Protein 5TUL (pdb70)

B-factor: mean 32.99, std 12.63, range [13.61, 124.26]

Sequence (377 aa):
MMPHTKKILVIGASIAGPALCYWLNHYGFQPTLVEKNQSTRKGGYAIDLRGIAVDVAKQMGIYDSVCAMRTSLQCVRYVDAAGNLLFEEHDEVEIVRGDLVDILMKTITDIPCFYDHAIESLTQHDDHVTVQFKNGKTENYDLVIAADGLHSATRRMVFSKDDYHLRNLGCYISVFSIPNYLQLDHCETLLEAKQKLVSSITSDKDSTKAFAGFMFRSSNSPNYIRDEASQKDFLRENFTNHGWESNKLLSLMNDANDFYFDAIMQVKMKDWTKGRIALVGDAGYTPSPLSGQGTSLALVGAYILAGELKTATDHVAAFARYNELLKPYVEANQAFGVWVSESFLADEPLSAEQAEERNNIVLGIMKKATHAIELPEY

Radius of gyration: 21.24 Å; Cα contacts (8 Å, |Δi|>4): 792; chains: 1; bounding box: 38×65×43 Å

Foldseek 3Di:
DAPLAQFEEEEAQFFLRLLLLLLSVVLPHAYAYEYQAQDYDAFAAKFKAFFCLLVLCVVLVCNVVQVVQFFDFQKEFEAFQARHTQDMDRNMTMHTRNSVSVSSVVSVVVHHYYYNFAWDAWDDDQQWIWTATPVGDIDTHRFYEYAHAQVTPVCPRPDDPVFKDKAFLQKKKKKFKFFLPVQDESYKYWYFAQQKIWIWGDTDDSRIIMIMIMGGHNDAQPDNPDPVSQLVVLCVVQPSVGDCSVVCSVRVVVGVVIDMHGWIWMDGLAQDDNRYGYAARNHTQLGVLLSCRSNRSSLLSVQLSVLCSVDNDNVRSSVVSSVQCVQLSVLSNVLSSCSSPPPGDNGGDHPVRVVVSVVVNVVSSCCNSPVHDRDDD

Secondary structure (DSSP, 8-state):
--SS--EEEEE--SSHHH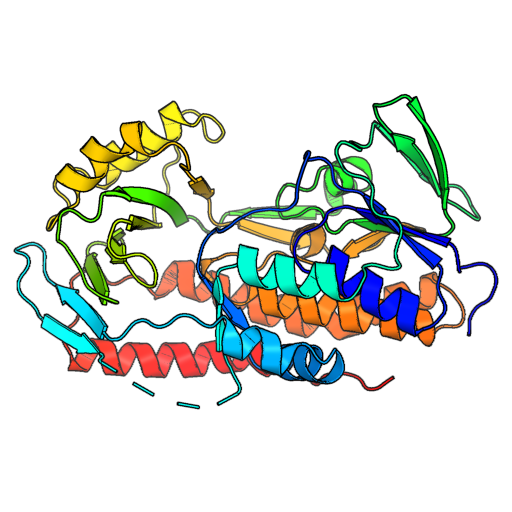HHHHHHHHTT-EEEEE-SSSSPPPS--EEEE-THHHHHHHHHT-HHHHHHTB----EEEEE-TT--EEEEE---EEEEHHHHHHHHHHHTTTS-EESS--EEEEEE-SS-EEEEETTS-EEEESEEEE---TT-HHHHHHS-TTTEEEEEEEEEEEEEEEE-SS--SSEEEEEEETTEEEEEEE-S-TTEEEEEEEEE-S---SSTT-HHHHHHHHHHHHTT-STTHHHHHHHGGG-SS-EEEEEEEEEES-SEETTEEE-THHHH---TTTS-HHHHHHHHHHHHHHHHHHSSSHHHHHHHHHHHHHHHHHHHHHHHHHHHHHTS-SS---HHHHHHHHHHHHHHHHHHHTSSPPP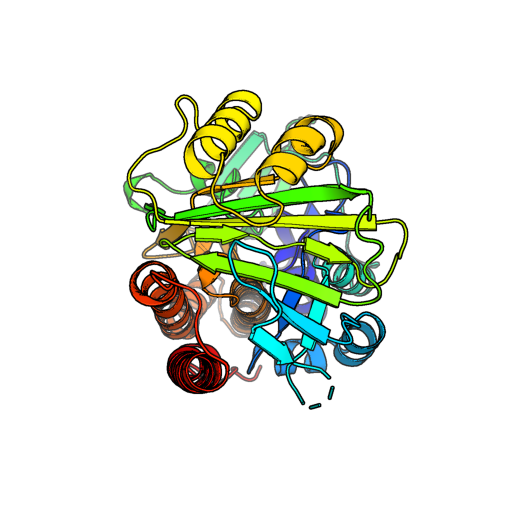--

InterPro domains:
  IPR002938 FAD-binding domain [PF01494] (6-319)
  IPR036188 FAD/NAD(P)-binding domain superfamily [G3DSA:3.50.50.60] (9-341)
  IPR036188 FAD/NAD(P)-binding domain superfamily [SSF51905] (6-357)
  IPR051704 Flavin-dependent aromatic-ring hydroxylase [PTHR46865] (2-353)

Structure (mmCIF, N/CA/C/O backbone):
data_5TUL
#
_entry.id   5TUL
#
_cell.length_a   64.740
_cell.length_b   124.410
_cell.length_c   45.720
_cell.angle_alpha   90.00
_cell.angle_beta   90.00
_cell.angle_gamma   90.00
#
_symmetry.space_group_name_H-M   'P 21 21 2'
#
loop_
_entity.id
_entity.type
_entity.pdbx_description
1 polymer 'Tetracycline destructase Tet(55)'
2 non-polymer 'PHOSPHATE ION'
3 water water
#
loop_
_atom_site.group_PDB
_atom_site.id
_atom_site.type_symbol
_atom_site.label_atom_id
_atom_site.label_alt_id
_atom_site.label_comp_id
_atom_site.label_asym_id
_atom_site.label_entity_id
_atom_site.label_seq_id
_atom_site.pdbx_PDB_ins_code
_atom_site.Cartn_x
_atom_site.Cartn_y
_atom_site.Cartn_z
_atom_site.occupancy
_atom_site.B_iso_or_equiv
_atom_site.auth_seq_id
_atom_site.auth_comp_id
_atom_site.auth_asym_id
_atom_site.auth_atom_id
_atom_site.pdbx_PDB_model_num
ATOM 1 N N . MET A 1 21 ? 51.626 66.327 20.728 1.00 49.03 0 MET A N 1
ATOM 2 C CA . MET A 1 21 ? 50.476 67.044 20.094 1.00 59.52 0 MET A CA 1
ATOM 3 C C . MET A 1 21 ? 49.837 68.049 21.059 1.00 57.78 0 MET A C 1
ATOM 4 O O . MET A 1 21 ? 49.906 69.255 20.835 1.00 56.60 0 MET A O 1
ATOM 18 N N . MET A 1 22 ? 49.208 67.551 22.123 1.00 55.13 1 MET A N 1
ATOM 19 C CA . MET A 1 22 ? 48.593 68.436 23.104 1.00 59.92 1 MET A CA 1
ATOM 20 C C . MET A 1 22 ? 49.677 69.163 23.898 1.00 62.68 1 MET A C 1
ATOM 21 O O . MET A 1 22 ? 50.733 68.587 24.177 1.00 60.84 1 MET A O 1
ATOM 35 N N . PRO A 1 2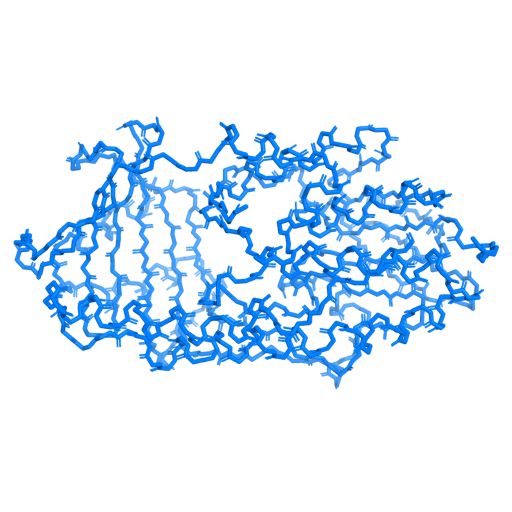3 ? 49.456 70.415 24.280 1.00 64.97 2 PRO A N 1
ATOM 36 C CA . PRO A 1 23 ? 50.413 71.096 25.150 1.00 64.71 2 PRO A CA 1
ATOM 37 C C . PRO A 1 23 ? 50.062 70.873 26.620 1.00 59.94 2 PRO A C 1
ATOM 38 O O . PRO A 1 23 ? 49.031 70.287 26.957 1.00 58.87 2 PRO A O 1
ATOM 49 N N . HIS A 1 24 ? 50.935 71.385 27.493 1.00 58.27 3 HIS A N 1
ATOM 50 C CA . HIS A 1 24 ? 50.654 71.492 28.927 1.00 58.00 3 HIS A CA 1
ATOM 51 C C . HIS A 1 24 ? 50.585 70.159 29.679 1.00 48.18 3 HIS A C 1
ATOM 52 O O . HIS A 1 24 ? 50.460 70.157 30.907 1.00 45.35 3 HIS A O 1
ATOM 65 N N . THR A 1 25 ? 50.601 69.031 28.967 1.00 46.88 4 THR A N 1
ATOM 66 C CA . THR A 1 25 ? 50.365 67.710 29.552 1.00 41.65 4 THR A CA 1
ATOM 67 C C . THR A 1 25 ? 51.633 66.882 29.842 1.00 37.48 4 THR A C 1
ATOM 68 O O . THR A 1 25 ? 51.512 65.697 30.164 1.00 39.05 4 THR A O 1
ATOM 79 N N . LYS A 1 26 ? 52.836 67.443 29.681 1.00 35.52 5 LYS A N 1
ATOM 80 C CA . LYS A 1 26 ? 54.053 66.625 29.621 1.00 34.18 5 LYS A CA 1
ATOM 81 C C . LYS A 1 26 ? 54.330 65.810 30.891 1.00 29.45 5 LYS A C 1
ATOM 82 O O . LYS A 1 26 ? 54.828 64.685 30.791 1.00 30.79 5 LYS A O 1
ATOM 101 N N . LYS A 1 27 ? 54.039 66.338 32.081 1.00 28.56 6 LYS A N 1
ATOM 102 C CA . LYS A 1 27 ? 54.542 65.759 33.330 1.00 25.97 6 LYS A CA 1
ATOM 103 C C . LYS A 1 27 ? 53.535 64.750 33.888 1.00 23.18 6 LYS A C 1
ATOM 104 O O . LYS A 1 27 ? 52.450 65.131 34.342 1.00 22.59 6 LYS A O 1
ATOM 123 N N . ILE A 1 28 ? 53.910 63.469 33.895 1.00 19.83 7 ILE A N 1
ATOM 124 C CA . ILE A 1 28 ? 52.993 62.372 34.210 1.00 23.47 7 ILE A CA 1
ATOM 125 C C . ILE A 1 28 ? 53.648 61.435 35.218 1.00 23.20 7 ILE A C 1
ATOM 126 O O . ILE A 1 28 ? 54.762 60.948 34.991 1.00 22.75 7 ILE A O 1
ATOM 142 N N . LEU A 1 29 ? 52.938 61.153 36.307 1.00 18.32 8 LEU A N 1
ATOM 143 C CA . LEU A 1 29 ? 53.354 60.149 37.275 1.00 22.14 8 LEU A CA 1
ATOM 144 C C . LEU A 1 29 ? 52.737 58.798 36.930 1.00 23.26 8 LEU A C 1
ATOM 145 O O . LEU A 1 29 ? 51.542 58.712 36.636 1.00 20.15 8 LEU A O 1
ATOM 161 N N . VAL A 1 30 ? 53.550 57.739 36.996 1.00 20.91 9 VAL A N 1
ATOM 162 C CA . VAL A 1 30 ? 53.088 56.367 36.793 1.00 20.50 9 VAL A CA 1
ATOM 163 C C . VAL A 1 30 ? 53.361 55.565 38.059 1.00 20.80 9 VAL A C 1
ATOM 164 O O . VAL A 1 30 ? 54.493 55.557 38.561 1.00 22.93 9 VAL A O 1
ATOM 177 N N . ILE A 1 31 ? 52.332 54.879 38.560 1.00 17.82 10 ILE A N 1
ATOM 178 C CA . ILE A 1 31 ? 52.390 54.209 39.858 1.00 20.32 10 ILE A CA 1
ATOM 179 C C . ILE A 1 31 ? 52.360 52.695 39.670 1.00 22.76 10 ILE A C 1
ATOM 180 O O . ILE A 1 31 ? 51.364 52.127 39.202 1.00 20.47 10 ILE A O 1
ATOM 196 N N . GLY A 1 32 ? 53.415 52.054 40.165 1.00 21.34 11 GLY A N 1
ATOM 197 C CA . GLY A 1 32 ? 53.678 50.624 40.201 1.00 22.81 11 GLY A CA 1
ATOM 198 C C . GLY A 1 32 ? 54.638 50.207 39.126 1.00 21.09 11 GLY A C 1
ATOM 199 O O . GLY A 1 32 ? 54.463 50.556 37.955 1.00 23.80 11 GLY A O 1
ATOM 203 N N . ALA A 1 33 ? 55.591 49.358 39.475 1.00 19.46 12 ALA A N 1
ATOM 204 C CA . ALA A 1 33 ? 56.528 48.873 38.476 1.00 23.70 12 ALA A CA 1
ATOM 205 C C . ALA A 1 33 ? 56.325 47.378 38.363 1.00 24.27 12 ALA A C 1
ATOM 206 O O . ALA A 1 33 ? 57.018 46.604 39.025 1.00 32.02 12 ALA A O 1
ATOM 213 N N . SER A 1 34 ? 55.494 46.971 37.407 1.00 20.77 13 SER A N 1
ATOM 214 C CA . SER A 1 34 ? 55.477 45.557 37.112 1.00 25.79 13 SER A CA 1
ATOM 215 C C . SER A 1 34 ? 55.508 45.274 35.614 1.00 25.53 13 SER A C 1
ATOM 216 O O . SER A 1 34 ? 56.597 45.128 35.055 1.00 31.58 13 SER A O 1
ATOM 224 N N . ILE A 1 35 ? 54.372 45.389 34.931 1.00 21.89 14 ILE A N 1
ATOM 225 C CA . ILE A 1 35 ? 54.301 45.269 33.473 1.00 23.11 14 ILE A CA 1
ATOM 226 C C . ILE A 1 35 ? 53.784 46.556 32.843 1.00 20.60 14 ILE A C 1
ATOM 227 O O . ILE A 1 35 ? 54.491 47.207 32.086 1.00 22.26 14 ILE A O 1
ATOM 243 N N . ALA A 1 36 ? 52.535 46.921 33.131 1.00 20.33 15 ALA A N 1
ATOM 244 C CA . ALA A 1 36 ? 51.929 48.066 32.462 1.00 19.48 15 ALA A CA 1
ATOM 245 C C . ALA A 1 36 ? 52.665 49.354 32.777 1.00 14.36 15 ALA A C 1
ATOM 246 O O . ALA A 1 36 ? 52.803 50.218 31.909 1.00 18.47 15 ALA A O 1
ATOM 253 N N . GLY A 1 37 ? 53.111 49.516 34.014 1.00 16.55 16 GLY A N 1
ATOM 254 C CA . GLY A 1 37 ? 53.755 50.740 34.433 1.00 20.85 16 GLY A CA 1
ATOM 255 C C . GLY A 1 37 ? 55.017 51.037 33.646 1.00 18.23 16 GLY A C 1
ATOM 256 O O . GLY A 1 37 ? 55.150 52.090 33.005 1.00 19.42 16 GLY A O 1
ATOM 260 N N . PRO A 1 38 ? 55.966 50.102 33.658 1.00 19.77 17 PRO A N 1
ATOM 261 C CA . PRO A 1 38 ? 57.200 50.332 32.891 1.00 18.95 17 PRO A CA 1
ATOM 262 C C . PRO A 1 38 ? 56.972 50.446 31.392 1.00 20.45 17 PRO A C 1
ATOM 263 O O . PRO A 1 38 ? 57.590 51.296 30.737 1.00 20.83 17 PRO A O 1
ATOM 274 N N . ALA A 1 39 ? 56.094 49.607 30.828 1.00 20.62 18 ALA A N 1
ATOM 275 C CA . ALA A 1 39 ? 55.790 49.693 29.401 1.00 19.03 18 ALA A CA 1
ATOM 276 C C . ALA A 1 39 ? 55.183 51.045 29.055 1.00 20.42 18 ALA A C 1
ATOM 277 O O . ALA A 1 39 ? 55.517 51.641 28.023 1.00 22.49 18 ALA A O 1
ATOM 284 N N . LEU A 1 40 ? 54.291 51.549 29.914 1.00 21.88 19 LEU A N 1
ATOM 285 C CA . LEU A 1 40 ? 53.692 52.860 29.692 1.00 21.16 19 LEU A CA 1
ATOM 286 C C . LEU A 1 40 ? 54.747 53.962 29.720 1.00 19.56 19 LEU A C 1
ATOM 287 O O . LEU A 1 40 ? 54.702 54.894 28.909 1.00 17.53 19 LEU A O 1
ATOM 303 N N . CYS A 1 41 ? 55.688 53.882 30.666 1.00 20.06 20 CYS A N 1
ATOM 304 C CA . CYS A 1 41 ? 56.757 54.873 30.747 1.00 22.93 20 CYS A CA 1
ATOM 305 C C . CYS A 1 41 ? 57.603 54.876 29.481 1.00 23.94 20 CYS A C 1
ATOM 306 O O . CYS A 1 41 ? 58.035 55.937 29.013 1.00 24.35 20 CYS A O 1
ATOM 314 N N . TYR A 1 42 ? 57.864 53.694 28.916 1.00 26.33 21 TYR A N 1
ATOM 315 C CA . TYR A 1 42 ? 58.643 53.625 27.683 1.00 24.36 21 TYR A CA 1
ATOM 316 C C . TYR A 1 42 ? 57.974 54.424 26.572 1.00 24.43 21 TYR A C 1
ATOM 317 O O . TYR A 1 42 ? 58.609 55.266 25.926 1.00 24.76 21 TYR A O 1
ATOM 335 N N . TRP A 1 43 ? 56.680 54.181 26.349 1.00 23.02 22 TRP A N 1
ATOM 336 C CA . TRP A 1 43 ? 55.978 54.806 25.233 1.00 23.02 22 TRP A CA 1
ATOM 337 C C . TRP A 1 43 ? 55.731 56.291 25.479 1.00 22.40 22 TRP A C 1
ATOM 338 O O . TRP A 1 43 ? 55.800 57.097 24.544 1.00 25.17 22 TRP A O 1
ATOM 359 N N . LEU A 1 44 ? 55.411 56.673 26.717 1.00 24.82 23 LEU A N 1
ATOM 360 C CA . LEU A 1 44 ? 55.222 58.090 27.020 1.00 23.60 23 LEU A CA 1
ATOM 361 C C . LEU A 1 44 ? 56.504 58.866 26.743 1.00 24.48 23 LEU A C 1
ATOM 362 O O . LEU A 1 44 ? 56.485 59.923 26.102 1.00 24.57 23 LEU A O 1
ATOM 378 N N . ASN A 1 45 ? 57.634 58.341 27.216 1.00 25.25 24 ASN A N 1
ATOM 379 C CA . ASN A 1 45 ? 58.926 58.953 26.928 1.00 29.91 24 ASN A CA 1
ATOM 380 C C . ASN A 1 45 ? 59.195 58.982 25.428 1.00 27.60 24 ASN A C 1
ATOM 381 O O . ASN A 1 45 ? 59.696 59.979 24.895 1.00 31.42 24 ASN A O 1
ATOM 392 N N . HIS A 1 46 ? 58.855 57.899 24.729 1.00 27.13 25 HIS A N 1
ATOM 393 C CA . HIS A 1 46 ? 59.073 57.827 23.288 1.00 28.14 25 HIS A CA 1
ATOM 394 C C . HIS A 1 46 ? 58.297 58.909 22.541 1.00 31.92 25 HIS A C 1
ATOM 395 O O . HIS A 1 46 ? 58.757 59.405 21.506 1.00 27.29 25 HIS A O 1
ATOM 408 N N . TYR A 1 47 ? 57.129 59.293 23.049 1.00 28.00 26 TYR A N 1
ATOM 409 C CA . TYR A 1 47 ? 56.274 60.282 22.408 1.00 28.27 26 TYR A CA 1
ATOM 410 C C . TYR A 1 47 ? 56.523 61.699 22.908 1.00 28.25 26 TYR A C 1
ATOM 411 O O . TYR A 1 47 ? 55.771 62.612 22.546 1.00 28.73 26 TYR A O 1
ATOM 429 N N . GLY A 1 48 ? 57.525 61.899 23.758 1.00 27.51 27 GLY A N 1
ATOM 430 C CA . GLY A 1 48 ? 57.899 63.224 24.192 1.00 30.19 27 GLY A CA 1
ATOM 431 C C . GLY A 1 48 ? 57.334 63.661 25.524 1.00 28.28 27 GLY A C 1
ATOM 432 O O . GLY A 1 48 ? 57.536 64.819 25.908 1.00 30.36 27 GLY A O 1
ATOM 436 N N . PHE A 1 49 ? 56.623 62.792 26.238 1.00 26.43 28 PHE A N 1
ATOM 437 C CA . PHE A 1 49 ? 56.165 63.164 27.565 1.00 25.97 28 PHE A CA 1
ATOM 438 C C . PHE A 1 49 ? 57.319 63.009 28.552 1.00 25.75 28 PHE A C 1
ATOM 439 O O . PHE A 1 49 ? 58.393 62.501 28.217 1.00 28.11 28 PHE A O 1
ATOM 456 N N . GLN A 1 50 ? 57.080 63.407 29.801 1.00 24.38 29 GLN A N 1
ATOM 457 C CA . GLN A 1 50 ? 58.094 63.377 30.854 1.00 26.35 29 GLN A CA 1
ATOM 458 C C . GLN A 1 50 ? 57.566 62.511 31.991 1.00 26.69 29 GLN A C 1
ATOM 459 O O . GLN A 1 50 ? 57.072 63.025 33.008 1.00 24.52 29 GLN A O 1
ATOM 473 N N . PRO A 1 51 ? 57.630 61.191 31.840 1.00 23.80 30 PRO A N 1
ATOM 474 C CA . PRO A 1 51 ? 57.133 60.290 32.883 1.00 22.72 30 PRO A CA 1
ATOM 475 C C . PRO A 1 51 ? 58.081 60.145 34.063 1.00 26.37 30 PRO A C 1
ATOM 476 O O . PRO A 1 51 ? 59.308 60.191 33.927 1.00 25.59 30 PRO A O 1
ATOM 487 N N . THR A 1 52 ? 57.481 59.947 35.235 1.00 21.85 31 THR A N 1
ATOM 488 C CA . THR A 1 52 ? 58.183 59.535 36.445 1.00 24.22 31 THR A CA 1
ATOM 489 C C . THR A 1 52 ? 57.520 58.265 36.964 1.00 25.29 31 THR A C 1
ATOM 490 O O . THR A 1 52 ? 56.290 58.201 37.060 1.00 21.05 31 THR A O 1
ATOM 501 N N . LEU A 1 53 ? 58.329 57.254 37.273 1.00 25.27 32 LEU A N 1
ATOM 502 C CA . LEU A 1 53 ? 57.850 55.983 37.802 1.00 22.96 32 LEU A CA 1
ATOM 503 C C . LEU A 1 53 ? 58.104 55.913 39.305 1.00 24.54 32 LEU A C 1
ATOM 504 O O . LEU A 1 53 ? 59.180 56.285 39.779 1.00 25.74 32 LEU A O 1
ATOM 520 N N . VAL A 1 54 ? 57.104 55.443 40.053 1.00 24.19 33 VAL A N 1
ATOM 521 C CA . VAL A 1 54 ? 57.235 55.230 41.489 1.00 23.19 33 VAL A CA 1
ATOM 522 C C . VAL A 1 54 ? 56.657 53.867 41.836 1.00 24.11 33 VAL A C 1
ATOM 523 O O . VAL A 1 54 ? 55.698 53.397 41.214 1.00 23.30 33 VAL A O 1
ATOM 536 N N . GLU A 1 55 ? 57.251 53.233 42.840 1.00 24.71 34 GLU A N 1
ATOM 537 C CA . GLU A 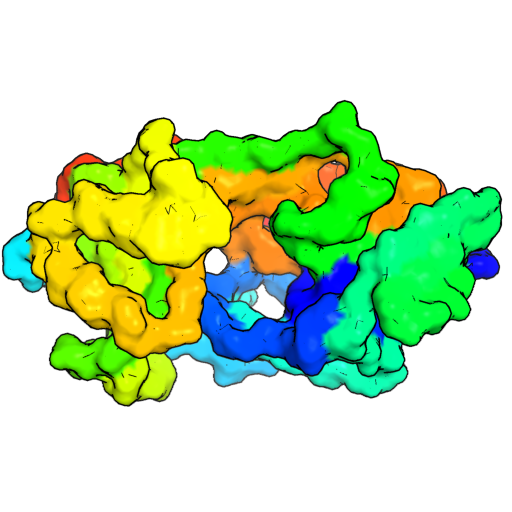1 55 ? 56.834 51.915 43.295 1.00 30.16 34 GLU A CA 1
ATOM 538 C C . GLU A 1 55 ? 56.754 51.910 44.813 1.00 33.72 34 GLU A C 1
ATOM 539 O O . GLU A 1 55 ? 57.613 52.484 45.492 1.00 33.57 34 GLU A O 1
ATOM 551 N N . LYS A 1 56 ? 55.711 51.260 45.333 1.00 33.95 35 LYS A N 1
ATOM 552 C CA . LYS A 1 56 ? 55.502 51.196 46.777 1.00 37.75 35 LYS A CA 1
ATOM 553 C C . LYS A 1 56 ? 56.567 50.343 47.457 1.00 40.69 35 LYS A C 1
ATOM 554 O O . LYS A 1 56 ? 57.077 50.711 48.522 1.00 38.56 35 LYS A O 1
ATOM 573 N N . ASN A 1 57 ? 56.912 49.201 46.864 1.00 42.51 36 ASN A N 1
ATOM 574 C CA . ASN A 1 57 ? 57.874 48.291 47.469 1.00 41.91 36 ASN A CA 1
ATOM 575 C C . ASN A 1 57 ? 59.284 48.862 47.350 1.00 42.81 36 ASN A C 1
ATOM 576 O O . ASN A 1 57 ? 59.515 49.912 46.743 1.00 45.16 36 ASN A O 1
ATOM 587 N N . GLN A 1 58 ? 60.250 48.142 47.924 1.00 45.93 37 GLN A N 1
ATOM 588 C CA . GLN A 1 58 ? 61.647 48.550 47.834 1.00 52.94 37 GLN A CA 1
ATOM 589 C C . GLN A 1 58 ? 62.296 48.135 46.518 1.00 49.98 37 GLN A C 1
ATOM 590 O O . GLN A 1 58 ? 63.329 48.703 46.146 1.00 50.59 37 GLN A O 1
ATOM 604 N N . SER A 1 59 ? 61.719 47.168 45.809 1.00 52.56 38 SER A N 1
ATOM 605 C CA . SER A 1 59 ? 62.292 46.672 44.566 1.00 56.06 38 SER A CA 1
ATOM 606 C C . SER A 1 59 ? 61.182 46.118 43.685 1.00 55.67 38 SER A C 1
ATOM 607 O O . SER A 1 59 ? 60.069 45.851 44.148 1.00 52.41 38 SER A O 1
ATOM 615 N N . THR A 1 60 ? 61.500 45.947 42.404 1.00 55.93 39 THR A N 1
ATOM 616 C CA . THR A 1 60 ? 60.580 45.283 41.491 1.00 60.68 39 THR A CA 1
ATOM 617 C C . THR A 1 60 ? 60.447 43.809 41.863 1.00 60.57 39 THR A C 1
ATOM 618 O O . THR A 1 60 ? 61.277 43.242 42.584 1.00 58.01 39 THR A O 1
ATOM 629 N N . ARG A 1 61 ? 59.374 43.192 41.373 1.00 61.60 40 ARG A N 1
ATOM 630 C CA . ARG A 1 61 ? 59.116 41.792 41.679 1.00 66.62 40 ARG A CA 1
ATOM 631 C C . ARG A 1 61 ? 60.174 40.916 41.013 1.00 62.67 40 ARG A C 1
ATOM 632 O O . ARG A 1 61 ? 60.344 40.954 39.789 1.00 54.60 40 ARG A O 1
ATOM 653 N N . LYS A 1 62 ? 60.870 40.117 41.820 1.00 63.98 41 LYS A N 1
ATOM 654 C CA . LYS A 1 62 ? 61.901 39.209 41.333 1.00 58.32 41 LYS A CA 1
ATOM 655 C C . LYS A 1 62 ? 61.315 37.822 41.110 1.00 57.78 41 LYS A C 1
ATOM 656 O O . LYS A 1 62 ? 60.440 37.375 41.858 1.00 55.94 41 LYS A O 1
ATOM 675 N N . GLY A 1 63 ? 61.794 37.150 40.069 1.00 57.64 42 GLY A N 1
ATOM 676 C CA . GLY A 1 63 ? 61.330 35.799 39.801 1.00 56.06 42 GLY A CA 1
ATOM 677 C C . GLY A 1 63 ? 59.840 35.773 39.521 1.00 51.50 42 GLY A C 1
ATOM 678 O O . GLY A 1 63 ? 59.334 36.483 38.646 1.00 47.31 42 GLY A O 1
ATOM 682 N N . GLY A 1 64 ? 59.119 34.949 40.268 1.00 56.53 43 GLY A N 1
ATOM 683 C CA . GLY A 1 64 ? 57.697 34.784 40.062 1.00 52.27 43 GLY A CA 1
ATOM 684 C C . GLY A 1 64 ? 57.378 33.583 39.196 1.00 54.60 43 GLY A C 1
ATOM 685 O O . GLY A 1 64 ? 58.187 32.671 39.010 1.00 54.31 43 GLY A O 1
ATOM 689 N N . TYR A 1 65 ? 56.164 33.594 38.654 1.00 50.96 44 TYR A N 1
ATOM 690 C CA . TYR A 1 65 ? 55.649 32.482 37.873 1.00 47.56 44 TYR A CA 1
ATOM 691 C C . TYR A 1 65 ? 55.740 32.799 36.378 1.00 40.93 44 TYR A C 1
ATOM 692 O O . TYR A 1 65 ? 56.114 33.902 35.971 1.00 40.13 44 TYR A O 1
ATOM 710 N N . ALA A 1 66 ? 55.349 31.828 35.553 1.00 35.80 45 ALA A N 1
ATOM 711 C CA . ALA A 1 66 ? 55.457 31.942 34.102 1.00 37.78 45 ALA A CA 1
ATOM 712 C C . ALA A 1 66 ? 54.223 32.608 33.502 1.00 37.85 45 ALA A C 1
ATOM 713 O O . ALA A 1 66 ? 53.090 32.280 33.859 1.00 33.76 45 ALA A O 1
ATOM 720 N N . ILE A 1 67 ? 54.455 33.526 32.560 1.00 33.37 46 ILE A N 1
ATOM 721 C CA . ILE A 1 67 ? 53.396 34.261 31.881 1.00 31.59 46 ILE A CA 1
ATOM 722 C C . ILE A 1 67 ? 53.658 34.225 30.380 1.00 33.37 46 ILE A C 1
ATOM 723 O O . ILE A 1 67 ? 54.722 33.810 29.922 1.00 29.64 46 ILE A O 1
ATOM 739 N N . ASP A 1 68 ? 52.658 34.651 29.611 1.00 30.12 47 ASP A N 1
ATOM 740 C CA . ASP A 1 68 ? 52.702 34.541 28.162 1.00 32.65 47 ASP A CA 1
ATOM 741 C C . ASP A 1 68 ? 52.462 35.894 27.504 1.00 33.24 47 ASP A C 1
ATOM 742 O O . ASP A 1 68 ? 51.821 36.785 28.072 1.00 25.61 47 ASP A O 1
ATOM 751 N N . LEU A 1 69 ? 53.012 36.039 26.300 1.00 29.38 48 LEU A N 1
ATOM 752 C CA . LEU A 1 69 ? 52.704 37.141 25.399 1.00 26.07 48 LEU A CA 1
ATOM 753 C C . LEU A 1 69 ? 52.034 36.545 24.172 1.00 28.34 48 LEU A C 1
ATOM 754 O O . LEU A 1 69 ? 52.614 35.679 23.505 1.00 25.02 48 LEU A O 1
ATOM 770 N N . ARG A 1 70 ? 50.812 36.994 23.887 1.00 26.60 49 ARG A N 1
ATOM 771 C CA . ARG A 1 70 ? 49.998 36.410 22.832 1.00 28.86 49 ARG A CA 1
ATOM 772 C C . ARG A 1 70 ? 49.437 37.496 21.933 1.00 26.03 49 ARG A C 1
ATOM 773 O O . ARG A 1 70 ? 49.206 38.630 22.363 1.00 25.13 49 ARG A O 1
ATOM 794 N N . GLY A 1 71 ? 49.226 37.125 20.674 1.00 26.42 50 GLY A N 1
ATOM 795 C CA . GLY A 1 71 ? 48.537 37.993 19.739 1.00 27.52 50 GLY A CA 1
ATOM 796 C C . GLY A 1 71 ? 49.232 39.327 19.567 1.00 25.19 50 GLY A C 1
ATOM 797 O O . GLY A 1 71 ? 50.451 39.411 19.374 1.00 21.33 50 GLY A O 1
ATOM 801 N N . ILE A 1 72 ? 48.435 40.395 19.632 1.00 21.26 51 ILE A N 1
ATOM 802 C CA . ILE A 1 72 ? 48.951 41.738 19.403 1.00 24.20 51 ILE A CA 1
ATOM 803 C C . ILE A 1 72 ? 49.925 42.174 20.488 1.00 22.88 51 ILE A C 1
ATOM 804 O O . ILE A 1 72 ? 50.705 43.109 20.268 1.00 23.38 51 ILE A O 1
ATOM 820 N N . ALA A 1 73 ? 49.910 41.528 21.661 1.00 20.43 52 ALA A N 1
ATOM 821 C CA . ALA A 1 73 ? 50.924 41.831 22.668 1.00 23.43 52 ALA A CA 1
ATOM 822 C C . ALA A 1 73 ? 52.325 41.521 22.153 1.00 19.55 52 ALA A C 1
ATOM 823 O O . ALA A 1 73 ? 53.292 42.192 22.534 1.00 22.16 52 ALA A O 1
ATOM 830 N N . VAL A 1 74 ? 52.455 40.506 21.299 1.00 21.89 53 VAL A N 1
ATOM 831 C CA . VAL A 1 74 ? 53.742 40.217 20.669 1.00 24.05 53 VAL A CA 1
ATOM 832 C C . VAL A 1 74 ? 54.164 41.382 19.786 1.00 20.65 53 VAL A C 1
ATOM 833 O O . VAL A 1 74 ? 55.333 41.787 19.778 1.00 23.98 53 VAL A O 1
ATOM 846 N N . ASP A 1 75 ? 53.221 41.942 19.030 1.00 21.33 54 ASP A N 1
ATOM 847 C CA . ASP A 1 75 ? 53.540 43.080 18.175 1.00 23.94 54 ASP A CA 1
ATOM 848 C C . ASP A 1 75 ? 53.975 44.279 19.004 1.00 23.22 54 ASP A C 1
ATOM 849 O O . ASP A 1 75 ? 54.924 44.984 18.641 1.00 19.95 54 ASP A O 1
ATOM 858 N N . VAL A 1 76 ? 53.290 44.530 20.123 1.00 22.98 55 VAL A N 1
ATOM 859 C CA . VAL A 1 76 ? 53.752 45.558 21.051 1.00 22.46 55 VAL A CA 1
ATOM 860 C C . VAL A 1 76 ? 55.206 45.301 21.430 1.00 18.64 55 VAL A C 1
ATOM 861 O O . VAL A 1 76 ? 56.061 46.189 21.328 1.00 23.21 55 VAL A O 1
ATOM 874 N N . ALA A 1 77 ? 55.510 44.074 21.863 1.00 22.40 56 ALA A N 1
ATOM 875 C CA . ALA A 1 77 ? 56.870 43.766 22.304 1.00 23.52 56 ALA A CA 1
ATOM 876 C C . ALA A 1 77 ? 57.879 43.983 21.181 1.00 23.60 56 ALA A C 1
ATOM 877 O O . ALA A 1 77 ? 58.973 44.517 21.409 1.00 21.03 56 ALA A O 1
ATOM 884 N N . LYS A 1 78 ? 57.530 43.582 19.957 1.00 25.74 57 LYS A N 1
ATOM 885 C CA . LYS A 1 78 ? 58.421 43.814 18.825 1.00 23.79 57 LYS A CA 1
ATOM 886 C C . LYS A 1 78 ? 58.637 45.309 18.596 1.00 22.73 57 LYS A C 1
ATOM 887 O O . LYS A 1 78 ? 59.777 45.768 18.475 1.00 22.43 57 LYS A O 1
ATOM 906 N N . GLN A 1 79 ? 57.554 46.091 18.547 1.00 19.27 58 GLN A N 1
ATOM 907 C CA . GLN A 1 79 ? 57.695 47.536 18.365 1.00 23.35 58 GLN A CA 1
ATOM 908 C C . GLN A 1 79 ? 58.498 48.176 19.491 1.00 26.68 58 GLN A C 1
ATOM 909 O O . GLN A 1 79 ? 59.101 49.238 19.296 1.00 25.33 58 GLN A O 1
ATOM 923 N N . MET A 1 80 ? 58.497 47.567 20.677 1.00 23.18 59 MET A N 1
ATOM 924 C CA . MET A 1 80 ? 59.317 48.045 21.781 1.00 23.74 59 MET A CA 1
ATOM 925 C C . MET A 1 80 ? 60.779 47.633 21.652 1.00 26.99 59 MET A C 1
ATOM 926 O O . MET A 1 80 ? 61.626 48.176 22.375 1.00 24.80 59 MET A O 1
ATOM 940 N N . GLY A 1 81 ? 61.093 46.687 20.768 1.00 22.40 60 GLY A N 1
ATOM 941 C CA . GLY A 1 81 ? 62.443 46.181 20.632 1.00 26.27 60 GLY A CA 1
ATOM 942 C C . GLY A 1 81 ? 62.860 45.184 21.691 1.00 25.95 60 GLY A C 1
ATOM 943 O O . GLY A 1 81 ? 64.060 44.903 21.819 1.00 26.05 60 GLY A O 1
ATOM 947 N N . ILE A 1 82 ? 61.916 44.667 22.483 1.00 23.08 61 ILE A N 1
ATOM 948 C CA . ILE A 1 82 ? 62.234 43.718 23.544 1.00 23.00 61 ILE A CA 1
ATOM 949 C C . ILE A 1 82 ? 61.983 42.269 23.147 1.00 25.05 61 ILE A C 1
ATOM 950 O O . ILE A 1 82 ? 62.265 41.366 23.949 1.00 23.17 61 ILE A O 1
ATOM 966 N N . TYR A 1 83 ? 61.465 42.011 21.943 1.00 21.19 62 TYR A N 1
ATOM 967 C CA . TYR A 1 83 ? 61.048 40.653 21.599 1.00 26.39 62 TYR A CA 1
ATOM 968 C C . TYR A 1 83 ? 62.219 39.680 21.652 1.00 27.42 62 TYR A C 1
ATOM 969 O O . TYR A 1 83 ? 62.099 38.582 22.209 1.00 26.48 62 TYR A O 1
ATOM 987 N N . ASP A 1 84 ? 63.357 40.056 21.058 1.00 25.86 63 ASP A N 1
ATOM 988 C CA . ASP A 1 84 ? 64.536 39.194 21.100 1.00 26.89 63 ASP A CA 1
ATOM 989 C C . ASP A 1 84 ? 64.974 38.929 22.541 1.00 26.06 63 ASP A C 1
ATOM 990 O O . ASP A 1 84 ? 65.275 37.788 22.909 1.00 25.82 63 ASP A O 1
ATOM 999 N N . SER A 1 85 ? 65.026 39.977 23.373 1.00 25.81 64 SER A N 1
ATOM 1000 C CA . SER A 1 85 ? 65.416 39.796 24.771 1.00 25.29 64 SER A CA 1
ATOM 1001 C C . SER A 1 85 ? 64.481 38.825 25.490 1.00 26.26 64 SER A C 1
ATOM 1002 O O . SER A 1 85 ? 64.926 38.014 26.316 1.00 23.06 64 SER A O 1
ATOM 1010 N N . VAL A 1 86 ? 63.180 38.909 25.203 1.00 22.30 65 VAL A N 1
ATOM 1011 C CA . VAL A 1 86 ? 62.210 38.021 25.840 1.00 25.51 65 VAL A CA 1
ATOM 1012 C C . VAL A 1 86 ? 62.437 36.580 25.401 1.00 25.23 65 VAL A C 1
ATOM 1013 O O . VAL A 1 86 ? 62.366 35.651 26.215 1.00 26.58 65 VAL A O 1
ATOM 1026 N N . CYS A 1 87 ? 62.682 36.365 24.107 1.00 25.27 66 CYS A N 1
ATOM 1027 C CA . CYS A 1 87 ? 63.004 35.023 23.630 1.00 26.93 66 CYS A CA 1
ATOM 1028 C C . CYS A 1 87 ? 64.236 34.464 24.336 1.00 29.79 66 CYS A C 1
ATOM 1029 O O . CYS A 1 87 ? 64.256 33.292 24.732 1.00 31.83 66 CYS A O 1
ATOM 1037 N N . ALA A 1 88 ? 65.277 35.288 24.501 1.00 26.03 67 ALA A N 1
ATOM 1038 C CA . ALA A 1 88 ? 66.503 34.816 25.135 1.00 25.95 67 ALA A CA 1
ATOM 1039 C C . ALA A 1 88 ? 66.247 34.282 26.542 1.00 26.00 67 ALA A C 1
ATOM 1040 O O . ALA A 1 88 ? 66.987 33.414 27.018 1.00 29.67 67 ALA A O 1
ATOM 1047 N N . MET A 1 89 ? 65.255 34.836 27.242 1.00 27.46 68 MET A N 1
ATOM 1048 C CA . MET A 1 89 ? 64.903 34.461 28.609 1.00 28.45 68 MET A CA 1
ATOM 1049 C C . MET A 1 89 ? 63.712 33.494 28.718 1.00 28.71 68 MET A C 1
ATOM 1050 O O . MET A 1 89 ? 63.235 33.256 29.830 1.00 27.46 68 MET A O 1
ATOM 1064 N N . ARG A 1 90 ? 63.187 32.978 27.606 1.00 26.38 69 ARG A N 1
ATOM 1065 C CA . ARG A 1 90 ? 61.946 32.205 27.639 1.00 31.58 69 ARG A CA 1
ATOM 1066 C C . ARG A 1 90 ? 62.110 30.910 28.444 1.00 31.56 69 ARG A C 1
ATOM 1067 O O . ARG A 1 90 ? 63.222 30.439 28.701 1.00 26.88 69 ARG A O 1
ATOM 1088 N N . THR A 1 91 ? 60.972 30.351 28.868 1.00 29.86 70 THR A N 1
ATOM 1089 C CA . THR A 1 91 ? 60.961 29.091 29.609 1.00 31.07 70 THR A CA 1
ATOM 1090 C C . THR A 1 91 ? 61.431 27.930 28.734 1.00 31.04 70 THR A C 1
ATOM 1091 O O . THR A 1 91 ? 61.215 27.914 27.520 1.00 31.64 70 THR A O 1
ATOM 1102 N N . SER A 1 92 ? 62.208 27.040 29.347 1.00 31.23 71 SER A N 1
ATOM 1103 C CA . SER A 1 92 ? 62.884 25.921 28.695 1.00 28.69 71 SER A CA 1
ATOM 1104 C C . SER A 1 92 ? 62.284 24.519 28.917 1.00 32.83 71 SER A C 1
ATOM 1105 O O . SER A 1 92 ? 63.006 23.540 28.706 1.00 35.22 71 SER A O 1
ATOM 1113 N N . LEU A 1 93 ? 61.087 24.369 29.491 1.00 27.17 72 LEU A N 1
ATOM 1114 C CA . LEU A 1 93 ? 60.592 23.021 29.808 1.00 33.52 72 LEU A CA 1
ATOM 1115 C C . LEU A 1 93 ? 60.693 22.070 28.615 1.00 35.12 72 LEU A C 1
ATOM 1116 O O . LEU A 1 93 ? 60.237 22.378 27.511 1.00 35.36 72 LEU A O 1
ATOM 1132 N N . GLN A 1 94 ? 61.297 20.902 28.859 1.00 37.01 73 GLN A N 1
ATOM 1133 C CA . GLN A 1 94 ? 61.383 19.835 27.864 1.00 39.80 73 GLN A CA 1
ATOM 1134 C C . GLN A 1 94 ? 60.126 18.963 27.798 1.00 49.22 73 GLN A C 1
ATOM 1135 O O . GLN A 1 94 ? 59.800 18.458 26.718 1.00 53.02 73 GLN A O 1
ATOM 1149 N N . CYS A 1 95 ? 59.425 18.739 28.916 1.00 45.09 74 CYS A N 1
ATOM 1150 C CA . CYS A 1 95 ? 58.249 17.873 28.883 1.00 51.68 74 CYS A CA 1
ATOM 1151 C C . CYS A 1 95 ? 57.240 18.253 29.965 1.00 44.86 74 CYS A C 1
ATOM 1152 O O . CYS A 1 95 ? 57.584 18.832 31.002 1.00 36.52 74 CYS A O 1
ATOM 1160 N N . VAL A 1 96 ? 55.980 17.902 29.694 1.00 42.97 75 VAL A N 1
ATOM 1161 C CA . VAL A 1 96 ? 54.864 18.043 30.628 1.00 42.95 75 VAL A CA 1
ATOM 1162 C C . VAL A 1 96 ? 54.215 16.671 30.788 1.00 44.78 75 VAL A C 1
ATOM 1163 O O . VAL A 1 96 ? 53.725 16.095 29.808 1.00 43.66 75 VAL A O 1
ATOM 1176 N N . ARG A 1 97 ? 54.201 16.157 32.016 1.00 35.61 76 ARG A N 1
ATOM 1177 C CA . ARG A 1 97 ? 53.683 14.828 32.318 1.00 36.85 76 ARG A CA 1
ATOM 1178 C C . ARG A 1 97 ? 52.363 14.930 33.073 1.00 33.33 76 ARG A C 1
ATOM 1179 O O . ARG A 1 97 ? 52.270 15.651 34.073 1.00 28.11 76 ARG A O 1
ATOM 1200 N N . TYR A 1 98 ? 51.354 14.206 32.597 1.00 30.85 77 TYR A N 1
ATOM 1201 C CA . TYR A 1 98 ? 50.075 14.071 33.281 1.00 31.17 77 TYR A CA 1
ATOM 1202 C C . TYR A 1 98 ? 49.989 12.684 33.906 1.00 34.72 77 TYR A C 1
ATOM 1203 O O . TYR A 1 98 ? 50.178 11.675 33.217 1.00 32.94 77 TYR A O 1
ATOM 1221 N N . VAL A 1 99 ? 49.708 12.637 35.210 1.00 27.43 78 VAL A N 1
ATOM 1222 C CA . VAL A 1 99 ? 49.679 11.392 35.966 1.00 30.71 78 VAL A CA 1
ATOM 1223 C C . VAL A 1 99 ? 48.336 11.246 36.669 1.00 27.41 78 VAL A C 1
ATOM 1224 O O . VAL A 1 99 ? 47.568 12.201 36.801 1.00 24.07 78 VAL A O 1
ATOM 1237 N N . ASP A 1 100 ? 48.057 10.022 37.118 1.00 32.23 79 ASP A N 1
ATOM 1238 C CA . ASP A 1 100 ? 46.871 9.753 37.918 1.00 27.72 79 ASP A CA 1
ATOM 1239 C C . ASP A 1 100 ? 47.216 9.812 39.409 1.00 28.91 79 ASP A C 1
ATOM 1240 O O . ASP A 1 100 ? 48.347 10.108 39.800 1.00 26.25 79 ASP A O 1
ATOM 1249 N N . ALA A 1 101 ? 46.220 9.524 40.257 1.00 28.37 80 ALA A N 1
ATOM 1250 C CA . ALA A 1 101 ? 46.421 9.607 41.702 1.00 27.52 80 ALA A CA 1
ATOM 1251 C C . ALA A 1 101 ? 47.480 8.626 42.189 1.00 29.98 80 ALA A C 1
ATOM 1252 O O . ALA A 1 101 ? 48.159 8.889 43.189 1.00 29.26 80 ALA A O 1
ATOM 1259 N N . ALA A 1 102 ? 47.628 7.490 41.511 1.00 31.96 81 ALA A N 1
ATOM 1260 C CA . ALA A 1 102 ? 48.676 6.539 41.852 1.00 31.16 81 ALA A CA 1
ATOM 1261 C C . ALA A 1 102 ? 50.043 6.971 41.347 1.00 34.50 81 ALA A C 1
ATOM 1262 O O . ALA A 1 102 ? 51.047 6.362 41.730 1.00 35.52 81 ALA A O 1
ATOM 1269 N N . GLY A 1 103 ? 50.106 7.997 40.501 1.00 34.16 82 GLY A N 1
ATOM 1270 C CA . GLY A 1 103 ? 51.359 8.449 39.939 1.00 28.96 82 GLY A CA 1
ATOM 1271 C C . GLY A 1 103 ? 51.745 7.794 38.636 1.00 32.67 82 GLY A C 1
ATOM 1272 O O . GLY A 1 103 ? 52.878 7.986 38.178 1.00 35.15 82 GLY A O 1
ATOM 1276 N N . ASN A 1 104 ? 50.849 7.029 38.024 1.00 32.89 83 ASN A N 1
ATOM 1277 C CA . ASN A 1 104 ? 51.148 6.417 36.738 1.00 37.04 83 ASN A CA 1
ATOM 1278 C C . ASN A 1 104 ? 51.105 7.466 35.635 1.00 35.89 83 ASN A C 1
ATOM 1279 O O . ASN A 1 104 ? 50.257 8.364 35.645 1.00 32.73 83 ASN A O 1
ATOM 1290 N N . LEU A 1 105 ? 52.008 7.335 34.666 1.00 33.98 84 LEU A N 1
ATOM 1291 C CA . LEU A 1 105 ? 52.091 8.307 33.587 1.00 38.13 84 LEU A CA 1
ATOM 1292 C C . LEU A 1 105 ? 50.988 8.019 32.577 1.00 39.46 84 LEU A C 1
ATOM 1293 O O . LEU A 1 105 ? 50.977 6.960 31.941 1.00 41.75 84 LEU A O 1
ATOM 1309 N N . LEU A 1 106 ? 50.066 8.966 32.424 1.00 38.16 85 LEU A N 1
ATOM 1310 C CA . LEU A 1 106 ? 49.010 8.829 31.431 1.00 42.50 85 LEU A CA 1
ATOM 1311 C C . LEU A 1 106 ? 49.495 9.240 30.046 1.00 49.49 85 LEU A C 1
ATOM 1312 O O . LEU A 1 106 ? 49.142 8.597 29.050 1.00 48.29 85 LEU A O 1
ATOM 1328 N N . PHE A 1 107 ? 50.310 10.294 29.968 1.00 46.48 86 PHE A N 1
ATOM 1329 C CA . PHE A 1 107 ? 50.869 10.761 28.704 1.00 52.72 86 PHE A CA 1
ATOM 1330 C C . PHE A 1 107 ? 51.801 11.937 28.961 1.00 52.41 86 PHE A C 1
ATOM 1331 O O . PHE A 1 107 ? 51.788 12.549 30.035 1.00 43.19 86 PHE A O 1
ATOM 1348 N N . GLU A 1 108 ? 52.612 12.236 27.949 1.00 54.79 87 GLU A N 1
ATOM 1349 C CA . GLU A 1 108 ? 53.581 13.318 27.974 1.00 57.73 87 GLU A CA 1
ATOM 1350 C C . GLU A 1 108 ? 53.296 14.307 26.854 1.00 58.14 87 GLU A C 1
ATOM 1351 O O . GLU A 1 108 ? 52.631 13.989 25.864 1.00 58.46 87 GLU A O 1
ATOM 1363 N N . GLU A 1 109 ? 53.798 15.523 27.034 1.00 58.07 88 GLU A N 1
ATOM 1364 C CA . GLU A 1 109 ? 53.964 16.468 25.939 1.00 61.04 88 GLU A CA 1
ATOM 1365 C C . GLU A 1 109 ? 55.410 16.933 25.985 1.00 65.33 88 GLU A C 1
ATOM 1366 O O . GLU A 1 109 ? 55.798 17.667 26.899 1.00 58.19 88 GLU A O 1
ATOM 1378 N N . HIS A 1 110 ? 56.194 16.533 24.990 1.00 74.21 89 HIS A N 1
ATOM 1379 C CA . HIS A 1 110 ? 57.591 16.940 24.899 1.00 80.47 89 HIS A CA 1
ATOM 1380 C C . HIS A 1 110 ? 57.935 17.287 23.456 1.00 85.66 89 HIS A C 1
ATOM 1381 O O . HIS A 1 110 ? 57.252 18.101 22.830 1.00 78.91 89 HIS A O 1
ATOM 1394 N N . ASP A 1 120 ? 55.720 35.311 17.073 1.00 42.10 99 ASP A N 1
ATOM 1395 C CA . ASP A 1 120 ? 55.051 34.150 17.650 1.00 46.35 99 ASP A CA 1
ATOM 1396 C C . ASP A 1 120 ? 55.042 34.214 19.187 1.00 47.56 99 ASP A C 1
ATOM 1397 O O . ASP A 1 120 ? 55.946 34.784 19.807 1.00 39.65 99 ASP A O 1
ATOM 1405 N N . GLU A 1 121 ? 54.024 33.605 19.793 1.00 44.23 100 GLU A N 1
ATOM 1406 C CA . GLU A 1 121 ? 53.815 33.724 21.230 1.00 40.08 100 GLU A CA 1
ATOM 1407 C C . GLU A 1 121 ? 54.975 33.098 22.004 1.00 38.32 100 GLU A C 1
ATOM 1408 O O . GLU A 1 121 ? 55.689 32.218 21.513 1.00 35.69 100 GLU A O 1
ATOM 1420 N N . VAL A 1 122 ? 55.167 33.576 23.235 1.00 30.23 101 VAL A N 1
ATOM 1421 C CA . VAL A 1 122 ? 56.328 33.196 24.031 1.00 30.17 101 VAL A CA 1
ATOM 1422 C C . VAL A 1 122 ? 55.961 33.209 25.509 1.00 32.93 101 VAL A C 1
ATOM 1423 O O . VAL A 1 122 ? 55.187 34.054 25.976 1.00 26.45 101 VAL A O 1
ATOM 1436 N N . GLU A 1 123 ? 56.556 32.275 26.248 1.00 28.69 102 GLU A N 1
ATOM 1437 C CA . GLU A 1 123 ? 56.360 32.139 27.686 1.00 30.89 102 GLU A CA 1
ATOM 1438 C C . GLU A 1 123 ? 57.634 32.554 28.411 1.00 32.88 102 GLU A C 1
ATOM 1439 O O . GLU A 1 123 ? 58.734 32.144 28.024 1.00 26.32 102 GLU A O 1
ATOM 1451 N N . ILE A 1 124 ? 57.484 33.357 29.464 1.00 27.55 103 ILE A N 1
ATOM 1452 C CA . ILE A 1 124 ? 58.628 33.896 30.194 1.00 27.95 103 ILE A CA 1
ATOM 1453 C C . ILE A 1 124 ? 58.237 34.087 31.654 1.00 28.18 103 ILE A C 1
ATOM 1454 O O . ILE A 1 124 ? 57.100 34.444 31.966 1.00 26.90 103 ILE A O 1
ATOM 1470 N N . VAL A 1 125 ? 59.194 33.853 32.557 1.00 27.07 104 VAL A N 1
ATOM 1471 C CA . VAL A 1 125 ? 58.943 34.102 33.971 1.00 30.08 104 VAL A CA 1
ATOM 1472 C C . VAL A 1 125 ? 58.655 35.583 34.180 1.00 28.07 104 VAL A C 1
ATOM 1473 O O . VAL A 1 125 ? 59.314 36.459 33.602 1.00 24.82 104 VAL A O 1
ATOM 1486 N N . ARG A 1 126 ? 57.670 35.867 35.034 1.00 30.32 105 ARG A N 1
ATOM 1487 C CA . ARG A 1 126 ? 57.169 37.233 35.175 1.00 31.71 105 ARG A CA 1
ATOM 1488 C C . ARG A 1 126 ? 58.291 38.207 35.519 1.00 29.63 105 ARG A C 1
ATOM 1489 O O . ARG A 1 126 ? 58.470 39.228 34.845 1.00 29.86 105 ARG A O 1
ATOM 1510 N N . GLY A 1 127 ? 59.061 37.907 36.564 1.00 27.06 106 GLY A N 1
ATOM 1511 C CA . GLY A 1 127 ? 60.125 38.811 36.969 1.00 31.58 106 GLY A CA 1
ATOM 1512 C C . GLY A 1 127 ? 61.151 39.059 35.882 1.00 28.49 106 GLY A C 1
ATOM 1513 O O . GLY A 1 127 ? 61.741 40.143 35.815 1.00 24.05 106 GLY A O 1
ATOM 1517 N N . ASP A 1 128 ? 61.391 38.062 35.023 1.00 26.43 107 ASP A N 1
ATOM 1518 C CA . ASP A 1 128 ? 62.331 38.248 33.924 1.00 27.23 107 ASP A CA 1
ATOM 1519 C C . ASP A 1 128 ? 61.804 39.251 32.908 1.00 25.47 107 ASP A C 1
ATOM 1520 O O . ASP A 1 128 ? 62.588 39.993 32.306 1.00 25.07 107 ASP A O 1
ATOM 1529 N N . LEU A 1 129 ? 60.487 39.288 32.700 1.00 23.37 108 LEU A N 1
ATOM 1530 C CA . LEU A 1 129 ? 59.923 40.272 31.786 1.00 22.77 108 LEU A CA 1
ATOM 1531 C C . LEU A 1 129 ? 59.968 41.669 32.391 1.00 20.68 108 LEU A C 1
ATOM 1532 O O . LEU A 1 129 ? 60.278 42.644 31.696 1.00 17.69 108 LEU A O 1
ATOM 1548 N N . VAL A 1 130 ? 59.650 41.786 33.683 1.00 23.52 109 VAL A N 1
ATOM 1549 C CA . VAL A 1 130 ? 59.784 43.065 34.378 1.00 23.31 109 VAL A CA 1
ATOM 1550 C C . VAL A 1 130 ? 61.208 43.586 34.247 1.00 24.47 109 VAL A C 1
ATOM 1551 O O . VAL A 1 130 ? 61.430 44.762 33.938 1.00 23.65 109 VAL A O 1
ATOM 1564 N N . ASP A 1 131 ? 62.197 42.719 34.495 1.00 25.10 110 ASP A N 1
ATOM 1565 C CA . ASP A 1 131 ? 63.597 43.124 34.374 1.00 26.45 110 ASP A CA 1
ATOM 1566 C C . ASP A 1 131 ? 63.892 43.673 32.985 1.00 25.75 110 ASP A C 1
ATOM 1567 O O . ASP A 1 131 ? 64.536 44.720 32.839 1.00 23.24 110 ASP A O 1
ATOM 1576 N N . ILE A 1 132 ? 63.428 42.972 31.948 1.00 25.67 111 ILE A N 1
ATOM 1577 C CA . ILE A 1 132 ? 63.640 43.429 30.578 1.00 20.31 111 ILE A CA 1
ATOM 1578 C C . ILE A 1 132 ? 62.980 44.787 30.355 1.00 23.92 111 ILE A C 1
ATOM 1579 O O . ILE A 1 132 ? 63.563 45.682 29.731 1.00 22.76 111 ILE A O 1
ATOM 1595 N N . LEU A 1 133 ? 61.759 44.970 30.864 1.00 23.48 112 LEU A N 1
ATOM 1596 C CA . LEU A 1 133 ? 61.060 46.233 30.653 1.00 21.40 112 LEU A CA 1
ATOM 1597 C C . LEU A 1 133 ? 61.779 47.384 31.351 1.00 23.34 112 LEU A C 1
ATOM 1598 O O . LEU A 1 133 ? 61.949 48.460 30.768 1.00 20.46 112 LEU A O 1
ATOM 1614 N N . MET A 1 134 ? 62.218 47.173 32.593 1.00 21.83 113 MET A N 1
ATOM 1615 C CA . MET A 1 134 ? 62.905 48.233 33.323 1.00 25.80 113 MET A CA 1
ATOM 1616 C C . MET A 1 134 ? 64.158 48.696 32.589 1.00 27.46 113 MET A C 1
ATOM 1617 O O . MET A 1 134 ? 64.493 49.886 32.609 1.00 26.43 113 MET A O 1
ATOM 1631 N N . LYS A 1 135 ? 64.862 47.774 31.926 1.00 27.87 114 LYS A N 1
ATOM 1632 C CA . LYS A 1 135 ? 66.104 48.139 31.255 1.00 25.38 114 LYS A CA 1
ATOM 1633 C C . LYS A 1 135 ? 65.877 49.020 30.035 1.00 28.45 114 LYS A C 1
ATOM 1634 O O . LYS A 1 135 ? 66.826 49.660 29.572 1.00 30.80 114 LYS A O 1
ATOM 1653 N N . THR A 1 136 ? 64.650 49.089 29.512 1.00 26.18 115 THR A N 1
ATOM 1654 C CA . THR A 1 136 ? 64.373 49.994 28.403 1.00 27.30 115 THR A CA 1
ATOM 1655 C C . THR A 1 136 ? 64.160 51.435 28.859 1.00 25.50 115 THR A C 1
ATOM 1656 O O . THR A 1 136 ? 64.169 52.336 28.017 1.00 30.57 115 THR A O 1
ATOM 1667 N N . ILE A 1 137 ? 63.823 51.648 30.133 1.00 26.73 116 ILE A N 1
ATOM 1668 C CA . ILE A 1 137 ? 63.504 52.970 30.680 1.00 28.75 116 ILE A CA 1
ATOM 1669 C C . ILE A 1 137 ? 64.615 53.576 31.553 1.00 30.57 116 ILE A C 1
ATOM 1670 O O . ILE A 1 137 ? 64.314 54.451 32.370 1.00 32.51 116 ILE A O 1
ATOM 1686 N N . THR A 1 138 ? 65.842 53.036 31.527 1.00 31.75 117 THR A N 1
ATOM 1687 C CA . THR A 1 138 ? 66.887 53.488 32.462 1.00 33.17 117 THR A CA 1
ATOM 1688 C C . THR A 1 138 ? 67.010 55.009 32.540 1.00 31.51 117 THR A C 1
ATOM 1689 O O . THR A 1 138 ? 67.465 55.541 33.559 1.00 34.40 117 THR A O 1
ATOM 1700 N N . ASP A 1 139 ? 66.635 55.725 31.488 1.00 33.29 118 ASP A N 1
ATOM 1701 C CA . ASP A 1 139 ? 66.712 57.182 31.496 1.00 33.32 118 ASP A CA 1
ATOM 1702 C C . ASP A 1 139 ? 65.540 57.843 32.217 1.00 36.31 118 ASP A C 1
ATOM 1703 O O . ASP A 1 139 ? 65.495 59.078 32.284 1.00 35.18 118 ASP A O 1
ATOM 1712 N N . ILE A 1 140 ? 64.598 57.064 32.730 1.00 31.95 119 ILE A N 1
ATOM 1713 C CA . ILE A 1 140 ? 63.383 57.580 33.360 1.00 30.72 119 ILE A CA 1
ATOM 1714 C C . ILE A 1 140 ? 63.588 57.629 34.868 1.00 27.73 119 ILE A C 1
ATOM 1715 O O . ILE A 1 140 ? 64.075 56.647 35.447 1.00 30.76 119 ILE A O 1
ATOM 1731 N N . PRO A 1 141 ? 63.222 58.721 35.541 1.00 27.05 120 PRO A N 1
ATOM 1732 C CA . PRO A 1 141 ? 63.292 58.729 37.008 1.00 27.85 120 PRO A CA 1
ATOM 1733 C C . PRO A 1 141 ? 62.430 57.620 37.592 1.00 28.01 120 PRO A C 1
ATOM 1734 O O . PRO A 1 141 ? 61.285 57.419 37.182 1.00 27.36 120 PRO A O 1
ATOM 1745 N N . CYS A 1 142 ? 62.998 56.884 38.542 1.00 29.91 121 CYS A N 1
ATOM 1746 C CA . CYS A 1 142 ? 62.306 55.768 39.175 1.00 27.67 121 CYS A CA 1
ATOM 1747 C C . CYS A 1 142 ? 62.602 55.787 40.667 1.00 31.48 121 CYS A C 1
ATOM 1748 O O . CYS A 1 142 ? 63.771 55.772 41.062 1.00 37.57 121 CYS A O 1
ATOM 1756 N N . PHE A 1 143 ? 61.552 55.806 41.488 1.00 29.78 122 PHE A N 1
ATOM 1757 C CA . PHE A 1 143 ? 61.675 55.920 42.937 1.00 31.95 122 PHE A CA 1
ATOM 1758 C C . PHE A 1 143 ? 60.968 54.747 43.600 1.00 35.78 122 PHE A C 1
ATOM 1759 O O . PHE A 1 143 ? 59.748 54.595 43.458 1.00 32.02 122 PHE A O 1
ATOM 1776 N N . TYR A 1 144 ? 61.723 53.941 44.349 1.00 33.29 123 TYR A N 1
ATOM 1777 C CA . TYR A 1 144 ? 61.124 52.876 45.134 1.00 34.77 123 TYR A CA 1
ATOM 1778 C C . TYR A 1 144 ? 60.826 53.372 46.540 1.00 34.70 123 TYR A C 1
ATOM 1779 O O . TYR A 1 144 ? 61.187 54.484 46.935 1.00 39.10 123 TYR A O 1
ATOM 1797 N N . ASP A 1 145 ? 60.185 52.510 47.318 1.00 35.07 124 ASP A N 1
ATOM 1798 C CA . ASP A 1 145 ? 59.760 52.852 48.666 1.00 42.60 124 ASP A CA 1
ATOM 1799 C C . ASP A 1 145 ? 58.982 54.167 48.683 1.00 40.52 124 ASP A C 1
ATOM 1800 O O . ASP A 1 145 ? 59.003 54.903 49.674 1.00 37.58 124 ASP A O 1
ATOM 1809 N N . HIS A 1 146 ? 58.293 54.493 47.590 1.00 37.09 125 HIS A N 1
ATOM 1810 C CA . HIS A 1 146 ? 57.406 55.643 47.590 1.00 30.93 125 HIS A CA 1
ATOM 1811 C C . HIS A 1 146 ? 55.989 55.086 47.610 1.00 33.98 125 HIS A C 1
ATOM 1812 O O . HIS A 1 146 ? 55.379 54.892 46.553 1.00 37.55 125 HIS A O 1
ATOM 1825 N N . ALA A 1 147 ? 55.403 55.069 48.795 1.00 32.19 126 ALA A N 1
ATOM 1826 C CA . ALA A 1 147 ? 53.999 54.765 48.979 1.00 34.98 126 ALA A CA 1
ATOM 1827 C C . ALA A 1 147 ? 53.261 56.090 49.010 1.00 31.78 126 ALA A C 1
ATOM 1828 O O . ALA A 1 147 ? 53.796 57.102 49.467 1.00 27.35 126 ALA A O 1
ATOM 1835 N N . ILE A 1 148 ? 52.055 56.097 48.464 1.00 35.31 127 ILE A N 1
ATOM 1836 C CA . ILE A 1 148 ? 51.299 57.326 48.276 1.00 34.25 127 ILE A CA 1
ATOM 1837 C C . ILE A 1 148 ? 50.328 57.500 49.435 1.00 32.78 127 ILE A C 1
ATOM 1838 O O . ILE A 1 148 ? 49.608 56.564 49.800 1.00 32.88 127 ILE A O 1
ATOM 1854 N N . GLU A 1 149 ? 50.362 58.683 50.055 1.00 33.44 128 GLU A N 1
ATOM 1855 C CA . GLU A 1 149 ? 49.415 59.042 51.108 1.00 34.70 128 GLU A CA 1
ATOM 1856 C C . GLU A 1 149 ? 48.088 59.562 50.549 1.00 36.23 128 GLU A C 1
ATOM 1857 O O . GLU A 1 149 ? 47.019 59.195 51.052 1.00 34.99 128 GLU A O 1
ATOM 1869 N N . SER A 1 150 ? 48.125 60.423 49.527 1.00 33.59 129 SER A N 1
ATOM 1870 C CA . SER A 1 150 ? 46.894 61.021 49.014 1.00 34.86 129 SER A CA 1
ATOM 1871 C C . SER A 1 150 ? 47.085 61.500 47.578 1.00 28.51 129 SER A C 1
ATOM 1872 O O . SER A 1 150 ? 48.204 61.754 47.129 1.00 23.55 129 SER A O 1
ATOM 1880 N N . LEU A 1 151 ? 45.960 61.649 46.874 1.00 27.56 130 LEU A N 1
ATOM 1881 C CA . LEU A 1 151 ? 45.926 62.233 45.536 1.00 29.01 130 LEU A CA 1
ATOM 1882 C C . LEU A 1 151 ? 44.782 63.235 45.484 1.00 28.00 130 LEU A C 1
ATOM 1883 O O . LEU A 1 151 ? 43.626 62.869 45.714 1.00 29.57 130 LEU A O 1
ATOM 1899 N N . THR A 1 152 ? 45.100 64.489 45.179 1.00 26.44 131 THR A N 1
ATOM 1900 C CA . THR A 1 152 ? 44.113 65.562 45.159 1.00 26.79 131 THR A CA 1
ATOM 1901 C C . THR A 1 152 ? 44.004 66.094 43.742 1.00 23.79 131 THR A C 1
ATOM 1902 O O . THR A 1 152 ? 44.985 66.606 43.190 1.00 25.07 131 THR A O 1
ATOM 1913 N N . GLN A 1 153 ? 42.822 65.963 43.157 1.00 23.42 132 GLN A N 1
ATOM 1914 C CA . GLN A 1 153 ? 42.601 66.438 41.802 1.00 24.43 132 GLN A CA 1
ATOM 1915 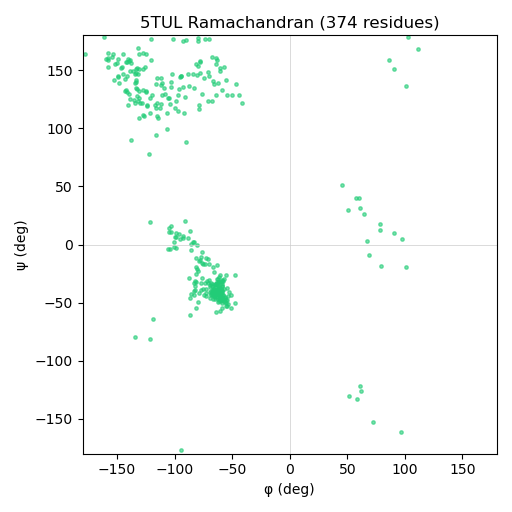C C . GLN A 1 153 ? 42.294 67.929 41.820 1.00 22.91 132 GLN A C 1
ATOM 1916 O O . GLN A 1 153 ? 41.497 68.393 42.636 1.00 21.83 132 GLN A O 1
ATOM 1930 N N . HIS A 1 154 ? 42.929 68.674 40.925 1.00 25.91 133 HIS A N 1
ATOM 1931 C CA . HIS A 1 154 ? 42.615 70.073 40.676 1.00 25.68 133 HIS A CA 1
ATOM 1932 C C . HIS A 1 154 ? 42.213 70.219 39.214 1.00 25.36 133 HIS A C 1
ATOM 1933 O O . HIS A 1 154 ? 42.286 69.269 38.436 1.00 25.99 133 HIS A O 1
ATOM 1946 N N . ASP A 1 155 ? 41.830 71.434 38.825 1.00 23.83 134 ASP A N 1
ATOM 1947 C CA . ASP A 1 155 ? 41.414 71.654 37.447 1.00 26.13 134 ASP A CA 1
ATOM 1948 C C . ASP A 1 155 ? 42.528 71.285 36.472 1.00 26.29 134 ASP A C 1
ATOM 1949 O O . ASP A 1 155 ? 42.305 70.529 35.521 1.00 25.53 134 ASP A O 1
ATOM 1958 N N . ASP A 1 156 ? 43.713 71.870 36.645 1.00 22.36 135 ASP A N 1
ATOM 1959 C CA . ASP A 1 156 ? 44.820 71.690 35.710 1.00 24.99 135 ASP A CA 1
ATOM 1960 C C . ASP A 1 156 ? 45.885 70.680 36.150 1.00 22.79 135 ASP A C 1
ATOM 1961 O O . ASP A 1 156 ? 46.843 70.469 35.403 1.00 21.37 135 ASP A O 1
ATOM 1970 N N . HIS A 1 157 ? 45.785 70.072 37.329 1.00 22.57 136 HIS A N 1
ATOM 1971 C CA . HIS A 1 157 ? 46.828 69.137 37.741 1.00 22.00 136 HIS A CA 1
ATOM 1972 C C . HIS A 1 157 ? 46.319 68.236 38.859 1.00 20.88 136 HIS A C 1
ATOM 1973 O O . HIS A 1 157 ? 45.181 68.358 39.323 1.00 21.71 136 HIS A O 1
ATOM 1986 N N . VAL A 1 158 ? 47.189 67.321 39.286 1.00 16.28 137 VAL A N 1
ATOM 1987 C CA . VAL A 1 158 ? 46.950 66.446 40.430 1.00 20.04 137 VAL A CA 1
ATOM 1988 C C . VAL A 1 158 ? 48.104 66.630 41.402 1.00 22.47 137 VAL A C 1
ATOM 1989 O O . VAL A 1 158 ? 49.272 66.605 40.997 1.00 23.00 137 VAL A O 1
ATOM 2002 N N . THR A 1 159 ? 47.781 66.814 42.678 1.00 22.13 138 THR A N 1
ATOM 2003 C CA . THR A 1 159 ? 48.783 66.916 43.730 1.00 22.44 138 THR A CA 1
ATOM 2004 C C . THR A 1 159 ? 48.914 65.563 44.420 1.00 21.61 138 THR A C 1
ATOM 2005 O O . THR A 1 159 ? 47.926 65.024 44.925 1.00 20.29 138 THR A O 1
ATOM 2016 N N . VAL A 1 160 ? 50.129 65.023 44.442 1.00 23.76 139 VAL A N 1
ATOM 2017 C CA . VAL A 1 160 ? 50.421 63.736 45.068 1.00 27.34 139 VAL A CA 1
ATOM 2018 C C . VAL A 1 160 ? 51.269 63.972 46.309 1.00 27.68 139 VAL A C 1
ATOM 2019 O O . VAL A 1 160 ? 52.298 64.655 46.245 1.00 26.34 139 VAL A O 1
ATOM 2032 N N . GLN A 1 161 ? 50.840 63.405 47.436 1.00 28.74 140 GLN A N 1
ATOM 2033 C CA . GLN A 1 161 ? 51.632 63.406 48.659 1.00 28.16 140 GLN A CA 1
ATOM 2034 C C . GLN A 1 161 ? 52.068 61.981 48.965 1.00 27.64 140 GLN A C 1
ATOM 2035 O O . GLN A 1 161 ? 51.229 61.103 49.190 1.00 30.78 140 GLN A O 1
ATOM 2049 N N . PHE A 1 162 ? 53.373 61.757 48.958 1.00 29.63 141 PHE A N 1
ATOM 2050 C CA . PHE A 1 162 ? 53.923 60.464 49.325 1.00 31.69 141 PHE A CA 1
ATOM 2051 C C . PHE A 1 162 ? 53.973 60.323 50.843 1.00 30.88 141 PHE A C 1
ATOM 2052 O O . PHE A 1 162 ? 54.041 61.313 51.577 1.00 29.83 141 PHE A O 1
ATOM 2069 N N . LYS A 1 163 ? 53.919 59.074 51.314 1.00 31.79 142 LYS A N 1
ATOM 2070 C CA . LYS A 1 163 ? 53.965 58.828 52.752 1.00 33.85 142 LYS A CA 1
ATOM 2071 C C . LYS A 1 163 ? 55.281 59.284 53.370 1.00 33.26 142 LYS A C 1
ATOM 2072 O O . LYS A 1 163 ? 55.344 59.480 54.589 1.00 33.47 142 LYS A O 1
ATOM 2091 N N . ASN A 1 164 ? 56.321 59.486 52.559 1.00 31.63 143 ASN A N 1
ATOM 2092 C CA . ASN A 1 164 ? 57.600 59.975 53.053 1.00 33.60 143 ASN A CA 1
ATOM 2093 C C . ASN A 1 164 ? 57.631 61.492 53.186 1.00 34.80 143 ASN A C 1
ATOM 2094 O O . ASN A 1 164 ? 58.681 62.046 53.527 1.00 33.42 143 ASN A O 1
ATOM 2105 N N . GLY A 1 165 ? 56.519 62.171 52.901 1.00 31.81 144 GLY A N 1
ATOM 2106 C CA . GLY A 1 165 ? 56.401 63.598 53.077 1.00 33.65 144 GLY A CA 1
ATOM 2107 C C . GLY A 1 165 ? 56.535 64.403 51.802 1.00 33.28 144 GLY A C 1
ATOM 2108 O O . GLY A 1 165 ? 56.101 65.560 51.766 1.00 34.05 144 GLY A O 1
ATOM 2112 N N . LYS A 1 166 ? 57.117 63.830 50.760 1.00 31.20 145 LYS A N 1
ATOM 2113 C CA . LYS A 1 166 ? 57.272 64.569 49.521 1.00 30.02 145 LYS A CA 1
ATOM 2114 C C . LYS A 1 166 ? 55.908 64.857 48.906 1.00 31.89 145 LYS A C 1
ATOM 2115 O O . LYS A 1 166 ? 55.016 64.001 48.903 1.00 30.22 145 LYS A O 1
ATOM 2134 N N . THR A 1 167 ? 55.749 66.081 48.397 1.00 30.84 146 THR A N 1
ATOM 2135 C CA . THR A 1 167 ? 54.541 66.518 47.707 1.00 28.44 146 THR A CA 1
ATOM 2136 C C . THR A 1 167 ? 54.931 67.093 46.352 1.00 30.27 146 THR A C 1
ATOM 2137 O O . THR A 1 167 ? 55.853 67.909 46.272 1.00 26.94 146 THR A O 1
ATOM 2148 N N . GLU A 1 168 ? 54.229 66.678 45.294 1.00 27.31 147 GLU A N 1
ATOM 2149 C CA . GLU A 1 168 ? 54.550 67.105 43.936 1.00 28.05 147 GLU A CA 1
ATOM 2150 C C . GLU A 1 168 ? 53.281 67.216 43.102 1.00 23.12 147 GLU A C 1
ATOM 2151 O O . GLU A 1 168 ? 52.295 66.514 43.340 1.00 24.56 147 GLU A O 1
ATOM 2163 N N . ASN A 1 169 ? 53.325 68.094 42.110 1.00 22.34 148 ASN A N 1
ATOM 2164 C CA . ASN A 1 169 ? 52.237 68.267 41.160 1.00 26.78 148 ASN A CA 1
ATOM 2165 C C . ASN A 1 169 ? 52.575 67.596 39.835 1.00 25.42 148 ASN A C 1
ATOM 2166 O O . ASN A 1 169 ? 53.712 67.671 39.359 1.00 23.10 148 ASN A O 1
ATOM 2177 N N . TYR A 1 170 ? 51.574 66.949 39.242 1.00 25.48 149 TYR A N 1
ATOM 2178 C CA . TYR A 1 170 ? 51.703 66.318 37.939 1.00 23.63 149 TYR A CA 1
ATOM 2179 C C . TYR A 1 170 ? 50.504 66.702 37.086 1.00 21.93 149 TYR A C 1
ATOM 2180 O O . TYR A 1 170 ? 49.416 66.964 37.603 1.00 23.64 149 TYR A O 1
ATOM 2198 N N . ASP A 1 171 ? 50.717 66.747 35.768 1.00 21.05 150 ASP A N 1
ATOM 2199 C CA . ASP A 1 171 ? 49.620 67.035 34.847 1.00 22.29 150 ASP A CA 1
ATOM 2200 C C . ASP A 1 171 ? 48.620 65.885 34.804 1.00 22.86 150 ASP A C 1
ATOM 2201 O O . ASP A 1 171 ? 47.405 66.111 34.730 1.00 22.33 150 ASP A O 1
ATOM 2210 N N . LEU A 1 172 ? 49.118 64.649 34.810 1.00 20.17 151 LEU A N 1
ATOM 2211 C CA . LEU A 1 172 ? 48.292 63.449 34.864 1.00 23.07 151 LEU A CA 1
ATOM 2212 C C . LEU A 1 172 ? 48.936 62.458 35.826 1.00 21.42 151 LEU A C 1
ATOM 2213 O O . LEU A 1 172 ? 50.146 62.495 36.072 1.00 18.25 151 LEU A O 1
ATOM 2229 N N . VAL A 1 173 ? 48.112 61.558 36.358 1.00 16.31 152 VAL A N 1
ATOM 2230 C CA . VAL A 1 173 ? 48.572 60.456 37.196 1.00 18.89 152 VAL A CA 1
ATOM 2231 C C . VAL A 1 173 ? 47.938 59.173 36.667 1.00 20.49 152 VAL A C 1
ATOM 2232 O O . VAL A 1 173 ? 46.733 59.139 36.398 1.00 18.55 152 VAL A O 1
ATOM 2245 N N . ILE A 1 174 ? 48.748 58.129 36.499 1.00 18.17 153 ILE A N 1
ATOM 2246 C CA . ILE A 1 174 ? 48.285 56.862 35.937 1.00 18.35 153 ILE A CA 1
ATOM 2247 C C . ILE A 1 174 ? 48.728 55.730 36.859 1.00 17.89 153 ILE A C 1
ATOM 2248 O O . ILE A 1 174 ? 49.929 55.557 37.097 1.00 20.39 153 ILE A O 1
ATOM 2264 N N . ALA A 1 175 ? 47.760 54.950 37.360 1.00 19.43 154 ALA A N 1
ATOM 2265 C CA . ALA A 1 175 ? 48.009 53.880 38.326 1.00 20.56 154 ALA A CA 1
ATOM 2266 C C . ALA A 1 175 ? 48.106 52.536 37.608 1.00 20.67 154 ALA A C 1
ATOM 2267 O O . ALA A 1 175 ? 47.181 52.129 36.896 1.00 19.98 154 ALA A O 1
ATOM 2274 N N . ALA A 1 176 ? 49.298 51.948 37.675 1.00 17.78 155 ALA A N 1
ATOM 2275 C CA . ALA A 1 176 ? 49.660 50.611 37.216 1.00 17.88 155 ALA A CA 1
ATOM 2276 C C . ALA A 1 176 ? 49.799 49.566 38.338 1.00 22.86 155 ALA A C 1
ATOM 2277 O O . ALA A 1 176 ? 50.565 48.613 38.167 1.00 27.73 155 ALA A O 1
ATOM 2284 N N . ASP A 1 177 ? 49.289 49.829 39.536 1.00 20.02 156 ASP A N 1
ATOM 2285 C CA . ASP A 1 177 ? 49.723 49.146 40.760 1.00 19.99 156 ASP A CA 1
ATOM 2286 C C . ASP A 1 177 ? 48.988 47.824 41.067 1.00 19.38 156 ASP A C 1
ATOM 2287 O O . ASP A 1 177 ? 49.024 47.391 42.223 1.00 21.74 156 ASP A O 1
ATOM 2296 N N . GLY A 1 178 ? 48.202 47.249 40.155 1.00 21.81 157 GLY A N 1
ATOM 2297 C CA . GLY A 1 178 ? 47.840 45.841 40.268 1.00 19.70 157 GLY A CA 1
ATOM 2298 C C . GLY A 1 178 ? 46.427 45.609 40.783 1.00 21.30 157 GLY A C 1
ATOM 2299 O O . GLY A 1 178 ? 45.683 46.536 41.114 1.00 16.09 157 GLY A O 1
ATOM 2303 N N . LEU A 1 179 ? 46.078 44.315 40.862 1.00 18.93 158 LEU A N 1
ATOM 2304 C CA . LEU A 1 179 ? 44.712 43.892 41.188 1.00 23.13 158 LEU A CA 1
ATOM 2305 C C . LEU A 1 179 ? 44.185 44.573 42.444 1.00 24.35 158 LEU A C 1
ATOM 2306 O O . LEU A 1 179 ? 43.023 44.994 42.505 1.00 22.15 158 LEU A O 1
ATOM 2322 N N . HIS A 1 180 ? 45.026 44.657 43.459 1.00 21.22 159 HIS A N 1
ATOM 2323 C CA . HIS A 1 180 ? 44.703 45.163 44.783 1.00 26.23 159 HIS A CA 1
ATOM 2324 C C . HIS A 1 180 ? 44.960 46.664 44.917 1.00 29.76 159 HIS A C 1
ATOM 2325 O O . HIS A 1 180 ? 45.178 47.155 46.031 1.00 33.86 159 HIS A O 1
ATOM 2338 N N . SER A 1 181 ? 45.029 47.376 43.794 1.00 26.88 160 SER A N 1
ATOM 2339 C CA . SER A 1 181 ? 45.603 48.709 43.702 1.00 23.40 160 SER A CA 1
ATOM 2340 C C . SER A 1 181 ? 45.158 49.615 44.844 1.00 26.39 160 SER A C 1
ATOM 2341 O O . SER A 1 181 ? 43.964 49.779 45.105 1.00 28.70 160 SER A O 1
ATOM 2349 N N . ALA A 1 182 ? 46.145 50.237 45.499 1.00 29.55 161 ALA A N 1
ATOM 2350 C CA . ALA A 1 182 ? 45.850 51.227 46.527 1.00 29.05 161 ALA A CA 1
ATOM 2351 C C . ALA A 1 182 ? 45.321 52.510 45.904 1.00 29.06 161 ALA A C 1
ATOM 2352 O O . ALA A 1 182 ? 44.480 53.195 46.500 1.00 29.09 161 ALA A O 1
ATOM 2359 N N . THR A 1 183 ? 45.773 52.825 44.688 1.00 26.58 162 THR A N 1
ATOM 2360 C CA . THR A 1 183 ? 45.331 54.044 44.022 1.00 25.08 162 THR A CA 1
ATOM 2361 C C . THR A 1 183 ? 43.855 53.961 43.644 1.00 27.62 162 THR A C 1
ATOM 2362 O O . THR A 1 183 ? 43.108 54.930 43.831 1.00 24.15 162 THR A O 1
ATOM 2373 N N . ARG A 1 184 ? 43.418 52.818 43.107 1.00 24.75 163 ARG A N 1
ATOM 2374 C CA . ARG A 1 184 ? 42.026 52.682 42.687 1.00 23.03 163 ARG A CA 1
ATOM 2375 C C . ARG A 1 184 ? 41.079 53.010 43.835 1.00 25.40 163 ARG A C 1
ATOM 2376 O O . ARG A 1 184 ? 40.191 53.859 43.698 1.00 24.95 163 ARG A O 1
ATOM 2397 N N . ARG A 1 185 ? 41.273 52.361 44.988 1.00 25.57 164 ARG A N 1
ATOM 2398 C CA . ARG A 1 185 ? 40.385 52.572 46.128 1.00 31.35 164 ARG A CA 1
ATOM 2399 C C . ARG A 1 185 ? 40.428 54.018 46.596 1.00 32.48 164 ARG A C 1
ATOM 2400 O O . ARG A 1 185 ? 39.441 54.532 47.136 1.00 33.43 164 ARG A O 1
ATOM 2421 N N . MET A 1 186 ? 41.552 54.691 46.369 1.00 32.88 165 MET 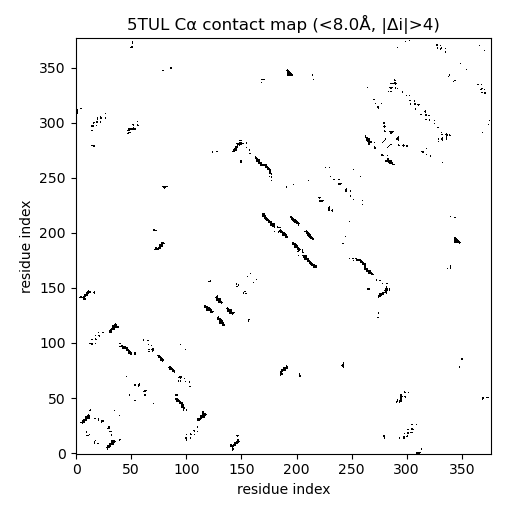A N 1
ATOM 2422 C CA . MET A 1 186 ? 41.736 56.072 46.788 1.00 27.43 165 MET A CA 1
ATOM 2423 C C . MET A 1 186 ? 41.042 57.057 45.843 1.00 29.07 165 MET A C 1
ATOM 2424 O O . MET A 1 186 ? 40.494 58.070 46.293 1.00 30.22 165 MET A O 1
ATOM 2438 N N . VAL A 1 187 ? 41.136 56.826 44.533 1.00 28.41 166 VAL A N 1
ATOM 2439 C CA . VAL A 1 187 ? 40.583 57.727 43.514 1.00 27.35 166 VAL A CA 1
ATOM 2440 C C . VAL A 1 187 ? 39.102 57.471 43.206 1.00 27.28 166 VAL A C 1
ATOM 2441 O O . VAL A 1 187 ? 38.333 58.416 43.012 1.00 27.93 166 VAL A O 1
ATOM 2454 N N . PHE A 1 188 ? 38.679 56.216 43.087 1.00 24.43 167 PHE A N 1
ATOM 2455 C CA . PHE A 1 188 ? 37.363 55.876 42.557 1.00 26.26 167 PHE A CA 1
ATOM 2456 C C . PHE A 1 188 ? 36.407 55.515 43.688 1.00 26.79 167 PHE A C 1
ATOM 2457 O O . PHE A 1 188 ? 36.816 54.988 44.727 1.00 24.57 167 PHE A O 1
ATOM 2474 N N . SER A 1 189 ? 35.133 55.848 43.495 1.00 28.24 168 SER A N 1
ATOM 2475 C CA . SER A 1 189 ? 34.105 55.474 44.453 1.00 30.72 168 SER A CA 1
ATOM 2476 C C . SER A 1 189 ? 33.721 54.002 44.294 1.00 31.53 168 SER A C 1
ATOM 2477 O O . SER A 1 189 ? 33.907 53.385 43.240 1.00 27.86 168 SER A O 1
ATOM 2485 N N . LYS A 1 190 ? 33.164 53.447 45.373 1.00 30.26 169 LYS A N 1
ATOM 2486 C CA . LYS A 1 190 ? 32.703 52.063 45.368 1.00 28.43 169 LYS A CA 1
ATOM 2487 C C . LYS A 1 190 ? 31.714 51.790 44.240 1.00 27.92 169 LYS A C 1
ATOM 2488 O O . LYS A 1 190 ? 31.589 50.643 43.796 1.00 28.08 169 LYS A O 1
ATOM 2507 N N . ASP A 1 191 ? 30.989 52.813 43.778 1.00 28.14 170 ASP A N 1
ATOM 2508 C CA . ASP A 1 191 ? 30.031 52.634 42.688 1.00 31.35 170 ASP A CA 1
ATOM 2509 C C . ASP A 1 191 ? 30.707 52.524 41.331 1.00 25.73 170 ASP A C 1
ATOM 2510 O O . ASP A 1 191 ? 30.059 52.115 40.363 1.00 25.53 170 ASP A O 1
ATOM 2519 N N . ASP A 1 192 ? 31.974 52.924 41.236 1.00 24.46 171 ASP A N 1
ATOM 2520 C CA . ASP A 1 192 ? 32.699 52.895 39.974 1.00 24.72 171 ASP A CA 1
ATOM 2521 C C . ASP A 1 192 ? 33.254 51.513 39.647 1.00 26.53 171 ASP A C 1
ATOM 2522 O O . ASP A 1 192 ? 33.478 51.210 38.470 1.00 26.08 171 ASP A O 1
ATOM 2531 N N . TYR A 1 193 ? 33.502 50.675 40.654 1.00 22.05 172 TYR A N 1
ATOM 2532 C CA . TYR A 1 193 ? 34.185 49.411 40.421 1.00 22.58 172 TYR A CA 1
ATOM 2533 C C . TYR A 1 193 ? 33.717 48.368 41.423 1.00 21.45 172 TYR A C 1
ATOM 2534 O O . TYR A 1 193 ? 33.167 48.688 42.478 1.00 24.96 172 TYR A O 1
ATOM 2552 N N . HIS A 1 194 ? 33.938 47.107 41.061 1.00 18.87 173 HIS A N 1
ATOM 2553 C CA . HIS A 1 194 ? 33.837 45.988 41.985 1.00 21.49 173 HIS A CA 1
ATOM 2554 C C . HIS A 1 194 ? 34.733 44.878 41.464 1.00 21.05 173 HIS A C 1
ATOM 2555 O O . HIS A 1 194 ? 35.130 44.872 40.296 1.00 18.55 173 HIS A O 1
ATOM 2568 N N . LEU A 1 195 ? 35.068 43.952 42.355 1.00 19.77 174 LEU A N 1
ATOM 2569 C CA . LEU A 1 195 ? 35.943 42.832 42.039 1.00 20.67 174 LEU A CA 1
ATOM 2570 C C . LEU A 1 195 ? 35.083 41.579 41.952 1.00 21.14 174 LEU A C 1
ATOM 2571 O O . LEU A 1 195 ? 34.504 41.143 42.952 1.00 22.61 174 LEU A O 1
ATOM 2587 N N . ARG A 1 196 ? 34.975 41.027 40.750 1.00 18.70 175 ARG A N 1
ATOM 2588 C CA . ARG A 1 196 ? 34.249 39.787 40.550 1.00 19.93 175 ARG A CA 1
ATOM 2589 C C . ARG A 1 196 ? 35.112 38.630 41.036 1.00 21.56 175 ARG A C 1
ATOM 2590 O O . ARG A 1 196 ? 36.294 38.540 40.691 1.00 20.18 175 ARG A O 1
ATOM 2611 N N . ASN A 1 197 ? 34.528 37.775 41.868 1.00 20.11 176 ASN A N 1
ATOM 2612 C CA . ASN A 1 197 ? 35.191 36.587 42.389 1.00 22.02 176 ASN A CA 1
ATOM 2613 C C . ASN A 1 197 ? 34.727 35.396 41.567 1.00 18.47 176 ASN A C 1
ATOM 2614 O O . ASN A 1 197 ? 33.542 35.059 41.578 1.00 18.29 176 ASN A O 1
ATOM 2625 N N . LEU A 1 198 ? 35.660 34.752 40.874 1.00 18.75 177 LEU A N 1
ATOM 2626 C CA . LEU A 1 198 ? 35.306 33.697 39.937 1.00 21.65 177 LEU A CA 1
ATOM 2627 C C . LEU A 1 198 ? 35.122 32.347 40.617 1.00 21.72 177 LEU A C 1
ATOM 2628 O O . LEU A 1 198 ? 34.865 31.360 39.924 1.00 18.06 177 LEU A O 1
ATOM 2644 N N . GLY A 1 199 ? 35.248 32.279 41.943 1.00 19.35 178 GLY A N 1
ATOM 2645 C CA . GLY A 1 199 ? 34.965 31.050 42.657 1.00 22.03 178 GLY A CA 1
ATOM 2646 C C . GLY A 1 199 ? 36.058 30.009 42.591 1.00 22.70 178 GLY A C 1
ATOM 2647 O O . GLY A 1 199 ? 35.799 28.838 42.878 1.00 17.80 178 GLY A O 1
ATOM 2651 N N . CYS A 1 200 ? 37.271 30.410 42.220 1.00 19.65 179 CYS A N 1
ATOM 2652 C CA . CYS A 1 200 ? 38.428 29.538 42.126 1.00 21.00 179 CYS A CA 1
ATOM 2653 C C . CYS A 1 200 ? 39.580 30.132 42.931 1.00 22.37 179 CYS A C 1
ATOM 2654 O O . CYS A 1 200 ? 39.565 31.307 43.309 1.00 20.55 179 CYS A O 1
ATOM 2662 N N . TYR A 1 201 ? 40.586 29.300 43.195 1.00 19.60 180 TYR A N 1
ATOM 2663 C CA . TYR A 1 201 ? 41.754 29.706 43.958 1.00 19.13 180 TYR A CA 1
ATOM 2664 C C . TYR A 1 201 ? 43.015 29.191 43.285 1.00 21.72 180 TYR A C 1
ATOM 2665 O O . TYR A 1 201 ? 43.013 28.132 42.654 1.00 18.73 180 TYR A O 1
ATOM 2683 N N . ILE A 1 202 ? 44.097 29.947 43.445 1.00 19.53 181 ILE A N 1
ATOM 2684 C CA . ILE A 1 202 ? 45.405 29.579 42.920 1.00 22.04 181 ILE A CA 1
ATOM 2685 C C . ILE A 1 202 ? 46.449 29.784 44.010 1.00 22.79 181 ILE A C 1
ATOM 2686 O O . ILE A 1 202 ? 46.400 30.773 44.749 1.00 18.78 181 ILE A O 1
ATOM 2702 N N . SER A 1 203 ? 47.403 28.856 44.098 1.00 21.60 182 SER A N 1
ATOM 2703 C CA . SER A 1 203 ? 48.514 28.978 45.031 1.00 20.28 182 SER A CA 1
ATOM 2704 C C . SER A 1 203 ? 49.788 28.445 44.390 1.00 23.71 182 SER A C 1
ATOM 2705 O O . SER A 1 203 ? 49.757 27.463 43.642 1.00 19.51 182 SER A O 1
ATOM 2713 N N . VAL A 1 204 ? 50.903 29.110 44.676 1.00 21.25 183 VAL A N 1
ATOM 2714 C CA . VAL A 1 204 ? 52.217 28.709 44.184 1.00 20.16 183 VAL A CA 1
ATOM 2715 C C . VAL A 1 204 ? 53.237 28.958 45.283 1.00 21.54 183 VAL A C 1
ATOM 2716 O O . VAL A 1 204 ? 53.256 30.037 45.883 1.00 21.94 183 VAL A O 1
ATOM 2729 N N . PHE A 1 205 ? 54.098 27.973 45.536 1.00 23.78 184 PHE A N 1
ATOM 2730 C CA . PHE A 1 205 ? 55.205 28.174 46.459 1.00 21.15 184 PHE A CA 1
ATOM 2731 C C . PHE A 1 205 ? 56.386 27.298 46.065 1.00 24.60 184 PHE A C 1
ATOM 2732 O O . PHE A 1 205 ? 56.238 26.268 45.400 1.00 21.52 184 PHE A O 1
ATOM 2749 N N . SER A 1 206 ? 57.567 27.730 46.494 1.00 26.38 185 SER A N 1
ATOM 2750 C CA . SER A 1 206 ? 58.805 27.050 46.151 1.00 24.29 185 SER A CA 1
ATOM 2751 C C . SER A 1 206 ? 59.035 25.835 47.050 1.00 24.88 185 SER A C 1
ATOM 2752 O O . SER A 1 206 ? 58.670 25.820 48.232 1.00 20.48 185 SER A O 1
ATOM 2760 N N . ILE A 1 207 ? 59.633 24.803 46.461 1.00 20.42 186 ILE A N 1
ATOM 2761 C CA . ILE A 1 207 ? 59.959 23.567 47.170 1.00 23.23 186 ILE A CA 1
ATOM 2762 C C . ILE A 1 207 ? 61.325 23.079 46.699 1.00 21.61 186 ILE A C 1
ATOM 2763 O O . ILE A 1 207 ? 61.798 23.457 45.624 1.00 18.05 186 ILE A O 1
ATOM 2779 N N . PRO A 1 208 ? 61.977 22.237 47.499 1.00 20.98 187 PRO A N 1
ATOM 2780 C CA . PRO A 1 208 ? 63.153 21.527 46.980 1.00 22.48 187 PRO A CA 1
ATOM 2781 C C . PRO A 1 208 ? 62.738 20.668 45.800 1.00 22.71 187 PRO A C 1
ATOM 2782 O O . PRO A 1 208 ? 61.604 20.180 45.743 1.00 22.96 187 PRO A O 1
ATOM 2793 N N . ASN A 1 209 ? 63.667 20.418 44.875 1.00 22.08 188 ASN A N 1
ATOM 2794 C CA . ASN A 1 209 ? 63.281 19.543 43.777 1.00 24.00 188 ASN A CA 1
ATOM 2795 C C . ASN A 1 209 ? 63.646 18.159 44.294 1.00 25.49 188 ASN A C 1
ATOM 2796 O O . ASN A 1 209 ? 64.656 17.569 43.914 1.00 26.37 188 ASN A O 1
ATOM 2807 N N . TYR A 1 210 ? 62.683 17.555 44.987 1.00 21.64 189 TYR A N 1
ATOM 2808 C CA . TYR A 1 210 ? 62.899 16.272 45.638 1.00 25.73 189 TYR A CA 1
ATOM 2809 C C . TYR A 1 210 ? 62.621 15.110 44.707 1.00 22.83 189 TYR A C 1
ATOM 2810 O O . TYR A 1 210 ? 63.204 14.032 44.874 1.00 23.32 189 TYR A O 1
ATOM 2828 N N . LEU A 1 211 ? 61.713 15.309 43.751 1.00 17.56 190 LEU A N 1
ATOM 2829 C CA . LEU A 1 211 ? 61.529 14.365 42.660 1.00 21.03 190 LEU A CA 1
ATOM 2830 C C . LEU A 1 211 ? 62.677 14.426 41.671 1.00 24.78 190 LEU A C 1
ATOM 2831 O O . LEU A 1 211 ? 62.785 13.547 40.808 1.00 22.77 190 LEU A O 1
ATOM 2847 N N . GLN A 1 212 ? 63.528 15.445 41.778 1.00 22.42 191 GLN A N 1
ATOM 2848 C CA . GLN A 1 212 ? 64.673 15.608 40.894 1.00 22.95 191 GLN A CA 1
ATOM 2849 C C . GLN A 1 212 ? 64.222 15.683 39.438 1.00 24.88 191 GLN A C 1
ATOM 2850 O O . GLN A 1 212 ? 64.858 15.135 38.537 1.00 21.01 191 GLN A O 1
ATOM 2864 N N . LEU A 1 213 ? 63.108 16.379 39.209 1.00 25.87 192 LEU A N 1
ATOM 2865 C CA . LEU A 1 213 ? 62.662 16.645 37.851 1.00 25.84 192 LEU A CA 1
ATOM 2866 C C . LEU A 1 213 ? 63.722 17.445 37.109 1.00 27.62 192 LEU A C 1
ATOM 2867 O O . LEU A 1 213 ? 64.469 18.230 37.700 1.00 24.13 192 LEU A O 1
ATOM 2883 N N . ASP A 1 214 ? 63.785 17.234 35.797 1.00 29.03 193 ASP A N 1
ATOM 2884 C CA . ASP A 1 214 ? 64.738 17.928 34.938 1.00 30.70 193 ASP A CA 1
ATOM 2885 C C . ASP A 1 214 ? 63.954 18.576 33.804 1.00 29.05 193 ASP A C 1
ATOM 2886 O O . ASP A 1 214 ? 63.448 17.881 32.919 1.00 29.00 193 ASP A O 1
ATOM 2895 N N . HIS A 1 215 ? 63.878 19.908 33.819 1.00 28.41 194 HIS A N 1
ATOM 2896 C CA . HIS A 1 215 ? 63.160 20.673 32.797 1.00 29.03 194 HIS A CA 1
ATOM 2897 C C . HIS A 1 215 ? 61.795 20.054 32.502 1.00 31.04 194 HIS A C 1
ATOM 2898 O O . HIS A 1 215 ? 61.432 19.799 31.349 1.00 31.94 194 HIS A O 1
ATOM 2911 N N . CYS A 1 216 ? 61.030 19.811 33.567 1.00 28.94 195 CYS A N 1
ATOM 2912 C CA . CYS A 1 216 ? 59.790 19.058 33.462 1.00 28.95 195 CYS A CA 1
ATOM 2913 C C . CYS A 1 216 ? 58.750 19.597 34.438 1.00 25.42 195 CYS A C 1
ATOM 2914 O O . CYS A 1 216 ? 59.077 20.063 35.533 1.00 23.44 195 CYS A O 1
ATOM 2922 N N . GLU A 1 217 ? 57.490 19.530 34.019 1.00 24.10 196 GLU A N 1
ATOM 2923 C CA . GLU A 1 217 ? 56.341 19.783 34.879 1.00 27.28 196 GLU A CA 1
ATOM 2924 C C . GLU A 1 217 ? 55.460 18.543 34.890 1.00 30.62 196 GLU A C 1
ATOM 2925 O O . GLU A 1 217 ? 55.062 18.055 33.830 1.00 28.25 196 GLU A O 1
ATOM 2937 N N . THR A 1 218 ? 55.161 18.037 36.084 1.00 28.02 197 THR A N 1
ATOM 2938 C CA . THR A 1 218 ? 54.239 16.923 36.269 1.00 26.33 197 THR A CA 1
ATOM 2939 C C . THR A 1 218 ? 52.979 17.423 36.972 1.00 24.85 197 THR A C 1
ATOM 2940 O O . THR A 1 218 ? 53.065 18.208 37.924 1.00 22.65 197 THR A O 1
ATOM 2951 N N . LEU A 1 219 ? 51.811 16.975 36.499 1.00 21.51 198 LEU A N 1
ATOM 2952 C CA . LEU A 1 219 ? 50.519 17.422 37.014 1.00 27.73 198 LEU A CA 1
ATOM 2953 C C . LEU A 1 219 ? 49.594 16.244 37.297 1.00 24.95 198 LEU A C 1
ATOM 2954 O O . LEU A 1 219 ? 49.613 15.234 36.587 1.00 23.47 198 LEU A O 1
ATOM 2970 N N . LEU A 1 220 ? 48.759 16.414 38.326 1.00 22.83 199 LEU A N 1
ATOM 2971 C CA . LEU A 1 220 ? 47.581 15.583 38.574 1.00 24.21 199 LEU A CA 1
ATOM 2972 C C . LEU A 1 220 ? 46.343 16.467 38.482 1.00 25.57 199 LEU A C 1
ATOM 2973 O O . LEU A 1 220 ? 46.206 17.424 39.254 1.00 25.38 199 LEU A O 1
ATOM 2989 N N . GLU A 1 221 ? 45.439 16.140 37.563 1.00 25.92 200 GLU A N 1
ATOM 2990 C CA . GLU A 1 221 ? 44.185 16.874 37.406 1.00 29.44 200 GLU A CA 1
ATOM 2991 C C . GLU A 1 221 ? 43.020 15.949 37.731 1.00 28.82 200 GLU A C 1
ATOM 2992 O O . GLU A 1 221 ? 42.761 14.993 36.994 1.00 30.91 200 GLU A O 1
ATOM 3004 N N . ALA A 1 222 ? 42.338 16.210 38.846 1.00 29.82 201 ALA A N 1
ATOM 3005 C CA . ALA A 1 222 ? 41.162 15.433 39.218 1.00 31.96 201 ALA A CA 1
ATOM 3006 C C . ALA A 1 222 ? 40.281 16.225 40.176 1.00 32.10 201 ALA A C 1
ATOM 3007 O O . ALA A 1 222 ? 40.773 17.027 40.975 1.00 29.26 201 ALA A O 1
ATOM 3014 N N . LYS A 1 223 ? 38.981 15.922 40.146 1.00 34.84 202 LYS A N 1
ATOM 3015 C CA . LYS A 1 223 ? 38.034 16.411 41.149 1.00 33.60 202 LYS A CA 1
ATOM 3016 C C . LYS A 1 223 ? 37.969 17.939 41.194 1.00 33.94 202 LYS A C 1
ATOM 3017 O O . LYS A 1 223 ? 37.863 18.538 42.266 1.00 33.48 202 LYS A O 1
ATOM 3036 N N . GLN A 1 224 ? 38.013 18.585 40.029 1.00 33.46 203 GLN A N 1
ATOM 3037 C CA . GLN A 1 224 ? 37.988 20.048 39.958 1.00 32.35 203 GLN A CA 1
ATOM 3038 C C . GLN A 1 224 ? 39.189 20.659 40.675 1.00 32.20 203 GLN A C 1
ATOM 3039 O O . GLN A 1 224 ? 39.102 21.760 41.230 1.00 27.96 203 GLN A O 1
ATOM 3053 N N . LYS A 1 225 ? 40.313 19.944 40.672 1.00 28.66 204 LYS A N 1
ATOM 3054 C CA . LYS A 1 225 ? 41.523 20.367 41.358 1.00 25.55 204 LYS A CA 1
ATOM 3055 C C . LYS A 1 225 ? 42.730 20.006 40.507 1.00 28.26 204 LYS A C 1
ATOM 3056 O O . LYS A 1 225 ? 42.739 18.980 39.823 1.00 27.59 204 LYS A O 1
ATOM 3075 N N . LEU A 1 226 ? 43.749 20.862 40.555 1.00 20.82 205 LEU A N 1
ATOM 3076 C CA . LEU A 1 226 ? 44.965 20.679 39.773 1.00 23.03 205 LEU A CA 1
ATOM 3077 C C . LEU A 1 226 ? 46.168 20.875 40.684 1.00 25.65 205 LEU A C 1
ATOM 3078 O O . LEU A 1 226 ? 46.291 21.918 41.336 1.00 22.11 205 LEU A O 1
ATOM 3094 N N . VAL A 1 227 ? 47.035 19.864 40.749 1.00 20.63 206 VAL A N 1
ATOM 3095 C CA . VAL A 1 227 ? 48.291 19.921 41.489 1.00 19.99 206 VAL A CA 1
ATOM 3096 C C . VAL A 1 227 ? 49.435 19.790 40.495 1.00 24.77 206 VAL A C 1
ATOM 3097 O O . VAL A 1 227 ? 49.380 18.954 39.586 1.00 24.70 206 VAL A O 1
ATOM 3110 N N . SER A 1 228 ? 50.480 20.596 40.682 1.00 21.48 207 SER A N 1
ATOM 3111 C CA A SER A 1 228 ? 51.591 20.627 39.745 0.59 29.63 207 SER A CA 1
ATOM 3112 C CA B SER A 1 228 ? 51.587 20.674 39.741 0.41 26.65 207 SER A CA 1
ATOM 3113 C C . SER A 1 228 ? 52.910 20.757 40.492 1.00 23.24 207 SER A C 1
ATOM 3114 O O . SER A 1 228 ? 52.991 21.368 41.562 1.00 19.89 207 SER A O 1
ATOM 3129 N N . ILE A 1 229 ? 53.947 20.152 39.908 1.00 20.80 208 ILE A N 1
ATOM 3130 C CA . ILE A 1 229 ? 55.333 20.314 40.341 1.00 21.50 208 ILE A CA 1
ATOM 3131 C C . ILE A 1 229 ? 56.167 20.620 39.101 1.00 24.78 208 ILE A C 1
ATOM 3132 O O . ILE A 1 229 ? 56.136 19.857 38.129 1.00 21.46 208 ILE A O 1
ATOM 3148 N N . THR A 1 230 ? 56.923 21.722 39.141 1.00 24.41 209 THR A N 1
ATOM 3149 C CA . THR A 1 230 ? 57.702 22.178 37.995 1.00 24.41 209 THR A CA 1
ATOM 3150 C C . THR A 1 230 ? 59.119 22.554 38.410 1.00 22.74 209 THR A C 1
ATOM 3151 O O . THR A 1 230 ? 59.324 23.242 39.414 1.00 20.23 209 THR A O 1
ATOM 3162 N N . SER A 1 231 ? 60.089 22.103 37.617 1.00 20.24 210 SER A N 1
ATOM 3163 C CA . SER A 1 231 ? 61.483 22.511 37.744 1.00 22.40 210 SER A CA 1
ATOM 3164 C C . SER A 1 231 ? 61.999 22.799 36.345 1.00 23.96 210 SER A C 1
ATOM 3165 O O . SER A 1 231 ? 61.918 21.927 35.474 1.00 21.69 210 SER A O 1
ATOM 3173 N N . ASP A 1 232 ? 62.523 24.006 36.122 1.00 24.96 211 ASP A N 1
ATOM 3174 C CA . ASP A 1 232 ? 62.966 24.325 34.772 1.00 25.78 211 ASP A CA 1
ATOM 3175 C C . ASP A 1 232 ? 64.445 24.699 34.693 1.00 27.00 211 ASP A C 1
ATOM 3176 O O . ASP A 1 232 ? 65.283 23.815 34.484 1.00 28.25 211 ASP A O 1
ATOM 3185 N N . LYS A 1 233 ? 64.808 25.948 35.001 1.00 27.41 212 LYS A N 1
ATOM 3186 C CA . LYS A 1 233 ? 66.177 26.384 34.722 1.00 29.36 212 LYS A CA 1
ATOM 3187 C C . LYS A 1 233 ? 67.152 25.947 35.799 1.00 25.74 212 LYS A C 1
ATOM 3188 O O . LYS A 1 233 ? 68.328 25.704 35.501 1.00 24.24 212 LYS A O 1
ATOM 3207 N N . ASP A 1 234 ? 66.690 25.861 37.039 1.00 24.48 213 ASP A N 1
ATOM 3208 C CA . ASP A 1 234 ? 67.529 25.558 38.192 1.00 24.63 213 ASP A CA 1
ATOM 3209 C C . ASP A 1 234 ? 67.099 24.204 38.743 1.00 22.10 213 ASP A C 1
ATOM 3210 O O . ASP A 1 234 ? 66.041 24.094 39.368 1.00 22.29 213 ASP A O 1
ATOM 3219 N N . SER A 1 235 ? 67.943 23.189 38.557 1.00 22.63 214 SER A N 1
ATOM 3220 C CA . SER A 1 235 ? 67.590 21.832 38.956 1.00 23.37 214 SER A CA 1
ATOM 3221 C C . SER A 1 235 ? 67.561 21.640 40.468 1.00 25.10 214 SER A C 1
ATOM 3222 O O . SER A 1 235 ? 67.069 20.605 40.930 1.00 23.88 214 SER A O 1
ATOM 3230 N N . THR A 1 236 ? 68.077 22.591 41.248 1.00 21.79 215 THR A N 1
ATOM 3231 C CA . THR A 1 236 ? 67.958 22.521 42.698 1.00 27.25 215 THR A CA 1
ATOM 3232 C C . THR A 1 236 ? 66.649 23.118 43.197 1.00 27.09 215 THR A C 1
ATOM 3233 O O . THR A 1 236 ? 66.413 23.141 44.409 1.00 32.93 215 THR A O 1
ATOM 3244 N N . LYS A 1 237 ? 65.795 23.600 42.296 1.00 25.60 216 LYS A N 1
ATOM 3245 C CA . LYS A 1 237 ? 64.563 24.266 42.675 1.00 22.48 216 LYS A CA 1
ATOM 3246 C C . LYS A 1 237 ? 63.384 23.631 41.964 1.00 23.68 216 LYS A C 1
ATOM 3247 O O . LYS A 1 237 ? 63.508 23.111 40.852 1.00 18.12 216 LYS A O 1
ATOM 3266 N N . ALA A 1 238 ? 62.232 23.695 42.624 1.00 21.31 217 ALA A N 1
ATOM 3267 C CA . ALA A 1 238 ? 60.979 23.317 42.006 1.00 24.02 217 ALA A CA 1
ATOM 3268 C C . ALA A 1 238 ? 59.888 24.234 42.543 1.00 26.00 217 ALA A C 1
ATOM 3269 O O . ALA A 1 238 ? 60.063 24.926 43.553 1.00 23.42 217 ALA A O 1
ATOM 3276 N N . PHE A 1 239 ? 58.762 24.246 41.839 1.00 22.82 218 PHE A N 1
ATOM 3277 C CA . PHE A 1 239 ? 57.627 25.082 42.203 1.00 24.89 218 PHE A CA 1
ATOM 3278 C C . PHE A 1 239 ? 56.376 24.227 42.260 1.00 24.43 218 PHE A C 1
ATOM 3279 O O . PHE A 1 239 ? 56.029 23.563 41.278 1.00 21.91 218 PHE A O 1
ATOM 3296 N N . ALA A 1 240 ? 55.737 24.208 43.421 1.00 23.70 219 ALA A N 1
ATOM 3297 C CA . ALA A 1 240 ? 54.440 23.584 43.577 1.00 22.18 219 ALA A CA 1
ATOM 3298 C C . ALA A 1 240 ? 53.359 24.563 43.163 1.00 24.04 219 ALA A C 1
ATOM 3299 O O . ALA A 1 240 ? 53.450 25.765 43.432 1.00 26.62 219 ALA A O 1
ATOM 3306 N N . GLY A 1 241 ? 52.287 24.037 42.601 1.00 21.07 220 GLY A N 1
ATOM 3307 C CA . GLY A 1 241 ? 51.151 24.876 42.297 1.00 23.67 220 GLY A CA 1
ATOM 3308 C C . GLY A 1 241 ? 49.856 24.124 42.467 1.00 25.08 220 GLY A C 1
ATOM 3309 O O . GLY A 1 241 ? 49.771 22.906 42.286 1.00 20.11 220 GLY A O 1
ATOM 3313 N N . PHE A 1 242 ? 48.831 24.902 42.774 1.00 21.87 221 PHE A N 1
ATOM 3314 C CA . PHE A 1 242 ? 47.527 24.402 43.155 1.00 22.45 221 PHE A CA 1
ATOM 3315 C C . PHE A 1 242 ? 46.520 25.330 42.514 1.00 24.18 221 PHE A C 1
ATOM 3316 O O . PHE A 1 242 ? 46.666 26.555 42.591 1.00 21.61 221 PHE A O 1
ATOM 3333 N N . MET A 1 243 ? 45.536 24.752 41.848 1.00 25.08 222 MET A N 1
ATOM 3334 C CA . MET A 1 243 ? 44.443 25.534 41.309 1.00 26.51 222 MET A CA 1
ATOM 3335 C C . MET A 1 243 ? 43.185 24.701 41.455 1.00 24.56 222 MET A C 1
ATOM 3336 O O . MET A 1 243 ? 43.196 23.509 41.138 1.00 24.51 222 MET A O 1
ATOM 3350 N N . PHE A 1 244 ? 42.123 25.307 41.978 1.00 25.19 223 PHE A N 1
ATOM 3351 C CA . PHE A 1 244 ? 40.916 24.541 42.241 1.00 23.40 223 PHE A CA 1
ATOM 3352 C C . PHE A 1 244 ? 39.715 25.464 42.311 1.00 23.26 223 PHE A C 1
ATOM 3353 O O . PHE A 1 244 ? 39.839 26.672 42.532 1.00 19.83 223 PHE A O 1
ATOM 3370 N N . ARG A 1 245 ? 38.549 24.856 42.137 1.00 20.99 224 ARG A N 1
ATOM 3371 C CA . ARG A 1 245 ? 37.266 25.524 42.252 1.00 25.54 224 ARG A CA 1
ATOM 3372 C C . ARG A 1 245 ? 36.624 25.126 43.571 1.00 25.51 224 ARG A C 1
ATOM 3373 O O . ARG A 1 245 ? 36.522 23.935 43.879 1.00 27.60 224 ARG A O 1
ATOM 3394 N N . SER A 1 246 ? 36.253 26.119 44.373 1.00 25.60 225 SER A N 1
ATOM 3395 C CA . SER A 1 246 ? 35.508 25.865 45.598 1.00 25.55 225 SER A CA 1
ATOM 3396 C C . SER A 1 246 ? 34.654 27.074 45.941 1.00 26.04 225 SER A C 1
ATOM 3397 O O . SER A 1 246 ? 35.113 28.213 45.828 1.00 24.46 225 SER A O 1
ATOM 3405 N N . SER A 1 247 ? 33.447 26.811 46.439 1.00 27.54 226 SER A N 1
ATOM 3406 C CA . SER A 1 247 ? 32.564 27.865 46.916 1.00 30.09 226 SER A CA 1
ATOM 3407 C C . SER A 1 247 ? 32.900 28.315 48.333 1.00 30.45 226 SER A C 1
ATOM 3408 O O . SER A 1 247 ? 32.378 29.341 48.779 1.00 27.19 226 SER A O 1
ATOM 3416 N N . ASN A 1 248 ? 33.748 27.579 49.047 1.00 27.68 227 ASN A N 1
ATOM 3417 C CA . ASN A 1 248 ? 34.185 27.982 50.375 1.00 27.66 227 ASN A CA 1
ATOM 3418 C C . ASN A 1 248 ? 35.286 29.039 50.279 1.00 24.51 227 ASN A C 1
ATOM 3419 O O . ASN A 1 248 ? 35.748 29.406 49.194 1.00 25.30 227 ASN A O 1
ATOM 3430 N N . SER A 1 249 ? 35.727 29.516 51.435 1.00 23.54 228 SER A N 1
ATOM 3431 C CA . SER A 1 249 ? 36.805 30.485 51.549 1.00 24.01 228 SER A CA 1
ATOM 3432 C C . SER A 1 249 ? 37.674 30.100 52.724 1.00 25.89 228 SER A C 1
ATOM 3433 O O . SER A 1 249 ? 37.224 29.394 53.640 1.00 24.02 228 SER A O 1
ATOM 3441 N N . PRO A 1 250 ? 38.924 30.556 52.755 1.00 21.10 229 PRO A N 1
ATOM 3442 C CA . PRO A 1 250 ? 39.683 30.505 54.000 1.00 21.68 229 PRO A CA 1
ATOM 3443 C C . PRO A 1 250 ? 38.934 31.265 55.079 1.00 24.14 229 PRO A C 1
ATOM 3444 O O . PRO A 1 250 ? 38.185 32.204 54.800 1.00 24.33 229 PRO A O 1
ATOM 3455 N N . ASN A 1 251 ? 39.159 30.872 56.329 1.00 25.85 230 ASN A N 1
ATOM 3456 C CA . ASN A 1 251 ? 38.486 31.568 57.414 1.00 24.77 230 ASN A CA 1
ATOM 3457 C C . ASN A 1 251 ? 38.935 33.022 57.495 1.00 26.44 230 ASN A C 1
ATOM 3458 O O . ASN A 1 251 ? 38.142 33.889 57.878 1.00 27.80 230 ASN A O 1
ATOM 3469 N N . TYR A 1 252 ? 40.199 33.308 57.172 1.00 25.43 231 TYR A N 1
ATOM 3470 C CA . TYR A 1 252 ? 40.676 34.683 57.028 1.00 25.15 231 TYR A CA 1
ATOM 3471 C C . TYR A 1 252 ? 41.433 34.796 55.705 1.00 27.23 231 TYR A C 1
ATOM 3472 O O . TYR A 1 252 ? 42.584 34.362 55.609 1.00 25.94 231 TYR A O 1
ATOM 3490 N N . ILE A 1 253 ? 40.842 35.498 54.730 1.00 25.69 232 ILE A N 1
ATOM 3491 C CA . ILE A 1 253 ? 41.298 35.390 53.338 1.00 27.65 232 ILE A CA 1
ATOM 3492 C C . ILE A 1 253 ? 42.663 36.025 53.140 1.00 27.00 232 ILE A C 1
ATOM 3493 O O . ILE A 1 253 ? 43.405 35.635 52.234 1.00 22.22 232 ILE A O 1
ATOM 3509 N N . ARG A 1 254 ? 42.988 37.048 53.918 1.00 26.87 233 ARG A N 1
ATOM 3510 C CA . ARG A 1 254 ? 44.235 37.779 53.757 1.00 30.68 233 ARG A CA 1
ATOM 3511 C C . ARG A 1 254 ? 45.340 37.280 54.682 1.00 30.63 233 ARG A C 1
ATOM 3512 O O . ARG A 1 254 ? 46.415 37.886 54.724 1.00 31.88 233 ARG A O 1
ATOM 3533 N N . ASP A 1 255 ? 45.097 36.209 55.435 1.00 28.28 234 ASP A N 1
ATOM 3534 C CA . ASP A 1 255 ? 46.042 35.694 56.417 1.00 27.63 234 ASP A CA 1
ATOM 3535 C C . ASP A 1 255 ? 46.725 34.447 55.863 1.00 25.53 234 ASP A C 1
ATOM 3536 O O . ASP A 1 255 ? 46.060 33.455 55.547 1.00 26.73 234 ASP A O 1
ATOM 3545 N N . GLU A 1 256 ? 48.054 34.496 55.767 1.00 26.52 235 GLU A N 1
ATOM 3546 C CA . GLU A 1 256 ? 48.807 33.395 55.169 1.00 27.91 235 GLU A CA 1
ATOM 3547 C C . GLU A 1 256 ? 48.523 32.067 55.865 1.00 25.65 235 GLU A C 1
ATOM 3548 O O . GLU A 1 256 ? 48.324 31.038 55.207 1.00 23.55 235 GLU A O 1
ATOM 3560 N N . ALA A 1 257 ? 48.520 32.060 57.201 1.00 26.56 236 ALA A N 1
ATOM 3561 C CA . ALA A 1 257 ? 48.322 30.806 57.924 1.00 24.53 236 ALA A CA 1
ATOM 3562 C C . ALA A 1 257 ? 46.959 30.204 57.611 1.00 24.71 236 ALA A C 1
ATOM 3563 O O . ALA A 1 257 ? 46.836 28.987 57.418 1.00 24.62 236 ALA A O 1
ATOM 3570 N N . SER A 1 258 ? 45.921 31.043 57.577 1.00 23.14 237 SER A N 1
ATOM 3571 C CA . SER A 1 258 ? 44.580 30.573 57.246 1.00 24.56 237 SER A CA 1
ATOM 3572 C C . SER A 1 258 ? 44.520 30.042 55.815 1.00 23.50 237 SER A C 1
ATOM 3573 O O . SER A 1 258 ? 43.837 29.045 55.542 1.00 23.90 237 SER A O 1
ATOM 3581 N N . GLN A 1 259 ? 45.217 30.709 54.889 1.00 23.04 238 GLN A N 1
ATOM 3582 C CA . GLN A 1 259 ? 45.275 30.260 53.500 1.00 21.85 238 GLN A CA 1
ATOM 3583 C C . GLN A 1 259 ? 45.888 28.871 53.403 1.00 23.50 238 GLN A C 1
ATOM 3584 O O . GLN A 1 259 ? 45.379 27.998 52.688 1.00 20.25 238 GLN A O 1
ATOM 3598 N N . LYS A 1 260 ? 47.005 28.658 54.103 1.00 25.10 239 LYS A N 1
ATOM 3599 C CA . LYS A 1 260 ? 47.633 27.342 54.121 1.00 24.34 239 LYS A CA 1
ATOM 3600 C C . LYS A 1 260 ? 46.694 26.295 54.706 1.00 21.82 239 LYS A C 1
ATOM 3601 O O . LYS A 1 260 ? 46.603 25.179 54.187 1.00 23.92 239 LYS A O 1
ATOM 3620 N N . ASP A 1 261 ? 45.979 26.636 55.784 1.00 25.59 240 ASP A N 1
ATOM 3621 C CA . ASP A 1 261 ? 44.998 25.703 56.335 1.00 24.72 240 ASP A CA 1
ATOM 3622 C C . ASP A 1 261 ? 43.944 25.354 55.293 1.00 25.49 240 ASP A C 1
ATOM 3623 O O . ASP A 1 261 ? 43.513 24.198 55.193 1.00 25.72 240 ASP A O 1
ATOM 3632 N N . PHE A 1 262 ? 43.516 26.348 54.510 1.00 22.83 241 PHE A N 1
ATOM 3633 C CA . PHE A 1 262 ? 42.522 26.117 53.466 1.00 22.52 241 PHE A CA 1
ATOM 3634 C C . PHE A 1 262 ? 43.050 25.151 52.412 1.00 22.49 241 PHE A C 1
ATOM 3635 O O . PHE A 1 262 ? 42.317 24.277 51.936 1.00 20.16 241 PHE A O 1
ATOM 3652 N N . LEU A 1 263 ? 44.326 25.286 52.037 1.00 22.11 242 LEU A N 1
ATOM 3653 C CA . LEU A 1 263 ? 44.909 24.362 51.066 1.00 23.18 242 LEU A CA 1
ATOM 3654 C C . LEU A 1 263 ? 44.991 22.947 51.630 1.00 27.81 242 LEU A C 1
ATOM 3655 O O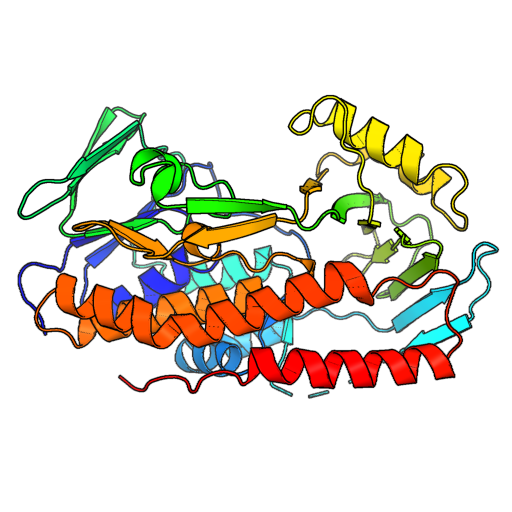 . LEU A 1 263 ? 44.705 21.976 50.918 1.00 26.96 242 LEU A O 1
ATOM 3671 N N . ARG A 1 264 ? 45.371 22.807 52.903 1.00 22.21 243 ARG A N 1
ATOM 3672 C CA . ARG A 1 264 ? 45.410 21.483 53.520 1.00 26.29 243 ARG A CA 1
ATOM 3673 C C . ARG A 1 264 ? 44.040 20.816 53.470 1.00 28.57 243 ARG A C 1
ATOM 3674 O O . ARG A 1 264 ? 43.923 19.646 53.087 1.00 26.84 243 ARG A O 1
ATOM 3695 N N . GLU A 1 265 ? 42.987 21.554 53.838 1.00 25.90 244 GLU A N 1
ATOM 3696 C CA . GLU A 1 265 ? 41.642 20.984 53.856 1.00 25.83 244 GLU A CA 1
ATOM 3697 C C . GLU A 1 265 ? 41.232 20.496 52.477 1.00 24.86 244 GLU A C 1
ATOM 3698 O O . GLU A 1 265 ? 40.541 19.479 52.347 1.00 26.88 244 GLU A O 1
ATOM 3710 N N . ASN A 1 266 ? 41.600 21.233 51.436 1.00 21.96 245 ASN A N 1
ATOM 3711 C CA . ASN A 1 266 ? 41.177 20.855 50.097 1.00 26.85 245 ASN A CA 1
ATOM 3712 C C . ASN A 1 266 ? 42.047 19.770 49.463 1.00 27.90 245 ASN A C 1
ATOM 3713 O O . ASN A 1 266 ? 41.546 19.021 48.619 1.00 27.44 245 ASN A O 1
ATOM 3724 N N . PHE A 1 267 ? 43.359 19.763 49.717 1.00 22.63 246 PHE A N 1
ATOM 3725 C CA . PHE A 1 267 ? 44.261 18.829 49.052 1.00 22.34 246 PHE A CA 1
ATOM 3726 C C . PHE A 1 267 ? 44.753 17.626 49.870 1.00 24.67 246 PHE A C 1
ATOM 3727 O O . PHE A 1 267 ? 45.451 16.781 49.304 1.00 22.75 246 PHE A O 1
ATOM 3744 N N . THR A 1 268 ? 44.430 17.494 51.155 1.00 24.24 247 THR A N 1
ATOM 3745 C CA . THR A 1 268 ? 44.898 16.307 51.870 1.00 29.83 247 THR A CA 1
ATOM 3746 C C . THR A 1 268 ? 44.269 15.061 51.255 1.00 30.65 247 THR A C 1
ATOM 3747 O O . THR A 1 268 ? 43.050 14.992 51.077 1.00 31.52 247 THR A O 1
ATOM 3758 N N . ASN A 1 269 ? 45.116 14.084 50.918 1.00 28.64 248 ASN A N 1
ATOM 3759 C CA . ASN A 1 269 ? 44.704 12.810 50.325 1.00 31.21 248 ASN A CA 1
ATOM 3760 C C . ASN A 1 269 ? 44.088 12.979 48.944 1.00 29.64 248 ASN A C 1
ATOM 3761 O O . ASN A 1 269 ? 43.308 12.135 48.500 1.00 32.34 248 ASN A O 1
ATOM 3772 N N . HIS A 1 270 ? 44.454 14.046 48.238 1.00 29.52 249 HIS A N 1
ATOM 3773 C CA . HIS A 1 270 ? 43.966 14.238 46.880 1.00 30.61 249 HIS A CA 1
ATOM 3774 C C . HIS A 1 270 ? 44.635 13.292 45.891 1.00 27.96 249 HIS A C 1
ATOM 3775 O O . HIS A 1 270 ? 44.096 13.067 44.803 1.00 27.98 249 HIS A O 1
ATOM 3788 N N . GLY A 1 271 ? 45.754 12.693 46.262 1.00 28.97 250 GLY A N 1
ATOM 3789 C CA . GLY A 1 271 ? 46.491 11.808 45.382 1.00 25.83 250 GLY A CA 1
ATOM 3790 C C . GLY A 1 271 ? 47.825 12.393 44.946 1.00 24.10 250 GLY A C 1
ATOM 3791 O O . GLY A 1 271 ? 48.146 13.561 45.173 1.00 22.26 250 GLY A O 1
ATOM 3795 N N . TRP A 1 272 ? 48.621 11.512 44.342 1.00 22.24 251 TRP A N 1
ATOM 3796 C CA . TRP A 1 272 ? 49.986 11.800 43.889 1.00 20.50 251 TRP A CA 1
ATOM 3797 C C . TRP A 1 272 ? 50.740 12.420 45.068 1.00 23.74 251 TRP A C 1
ATOM 3798 O O . TRP A 1 272 ? 50.676 11.875 46.180 1.00 19.48 251 TRP A O 1
ATOM 3819 N N . GLU A 1 273 ? 51.422 13.551 44.889 1.00 22.50 252 GLU A N 1
ATOM 3820 C CA . GLU A 1 273 ? 52.333 14.116 45.877 1.00 21.44 252 GLU A CA 1
ATOM 3821 C C . GLU A 1 273 ? 51.668 15.127 46.811 1.00 18.98 252 GLU A C 1
ATOM 3822 O O . GLU A 1 273 ? 52.367 15.778 47.593 1.00 21.12 252 GLU A O 1
ATOM 3834 N N . SER A 1 274 ? 50.342 15.278 46.737 1.00 20.45 253 SER A N 1
ATOM 3835 C CA . SER A 1 274 ? 49.636 16.348 47.444 1.00 20.60 253 SER A CA 1
ATOM 3836 C C . SER A 1 274 ? 50.065 16.480 48.907 1.00 22.62 253 SER A C 1
ATOM 3837 O O . SER A 1 274 ? 50.346 17.587 49.383 1.00 16.11 253 SER A O 1
ATOM 3845 N N . ASN A 1 275 ? 50.081 15.369 49.652 1.00 17.47 254 ASN A N 1
ATOM 3846 C CA . ASN A 1 275 ? 50.387 15.446 51.080 1.00 20.71 254 ASN A CA 1
ATOM 3847 C C . ASN A 1 275 ? 51.825 15.897 51.304 1.00 22.73 254 ASN A C 1
ATOM 3848 O O . ASN A 1 275 ? 52.098 16.731 52.177 1.00 20.30 254 ASN A O 1
ATOM 3859 N N . LYS A 1 276 ? 52.752 15.350 50.520 1.00 21.67 255 LYS A N 1
ATOM 3860 C CA . LYS A 1 276 ? 54.151 15.761 50.584 1.00 23.21 255 LYS A CA 1
ATOM 3861 C C . LYS A 1 276 ? 54.293 17.265 50.348 1.00 25.26 255 LYS A C 1
ATOM 3862 O O . LYS A 1 276 ? 54.954 17.970 51.120 1.00 20.43 255 LYS A O 1
ATOM 3881 N N . LEU A 1 277 ? 53.663 17.776 49.286 1.00 20.52 256 LEU A N 1
ATOM 3882 C CA . LEU A 1 277 ? 53.741 19.203 48.991 1.00 20.63 256 LEU A CA 1
ATOM 3883 C C . LEU A 1 277 ? 53.190 20.041 50.141 1.00 26.61 256 LEU A C 1
ATOM 3884 O O . LEU A 1 277 ? 53.762 21.081 50.491 1.00 20.44 256 LEU A O 1
ATOM 3900 N N . LEU A 1 278 ? 52.080 19.609 50.745 1.00 20.78 257 LEU A N 1
ATOM 3901 C CA . LEU A 1 278 ? 51.520 20.362 51.863 1.00 23.52 257 LEU A CA 1
ATOM 3902 C C . LEU A 1 278 ? 52.475 20.396 53.053 1.00 22.94 257 LEU A C 1
ATOM 3903 O O . LEU A 1 278 ? 52.503 21.384 53.794 1.00 22.22 257 LEU A O 1
ATOM 3919 N N . SER A 1 279 ? 53.265 19.338 53.253 1.00 23.38 258 SER A N 1
ATOM 3920 C CA . SER A 1 279 ? 54.212 19.328 54.364 1.00 27.76 258 SER A CA 1
ATOM 3921 C C . SER A 1 279 ? 55.400 20.250 54.106 1.00 26.10 258 SER A C 1
ATOM 3922 O O . SER A 1 279 ? 55.941 20.838 55.046 1.00 28.52 258 SER A O 1
ATOM 3930 N N . LEU A 1 280 ? 55.825 20.386 52.852 1.00 27.18 259 LEU A N 1
ATOM 3931 C CA . LEU A 1 280 ? 56.887 21.326 52.505 1.00 24.49 259 LEU A CA 1
ATOM 3932 C C . LEU A 1 280 ? 56.406 22.769 52.477 1.00 27.55 259 LEU A C 1
ATOM 3933 O O . LEU A 1 280 ? 57.228 23.689 52.359 1.00 25.64 259 LEU A O 1
ATOM 3949 N N . MET A 1 281 ? 55.103 22.985 52.625 1.00 24.87 260 MET A N 1
ATOM 3950 C CA . MET A 1 281 ? 54.530 24.303 52.405 1.00 27.10 260 MET A CA 1
ATOM 3951 C C . MET A 1 281 ? 55.099 25.337 53.374 1.00 28.15 260 MET A C 1
ATOM 3952 O O . MET A 1 281 ? 55.339 26.489 52.993 1.00 29.39 260 MET A O 1
ATOM 3966 N N . ASN A 1 282 ? 55.329 24.950 54.629 1.00 27.64 261 ASN A N 1
ATOM 3967 C CA . ASN A 1 282 ? 55.807 25.903 55.628 1.00 34.02 261 ASN A CA 1
ATOM 3968 C C . ASN A 1 282 ? 57.293 26.217 55.510 1.00 34.25 261 ASN A C 1
ATOM 3969 O O . ASN A 1 282 ? 57.749 27.189 56.121 1.00 35.99 261 ASN A O 1
ATOM 3980 N N . ASP A 1 283 ? 58.055 25.442 54.746 1.00 31.15 262 ASP A N 1
ATOM 3981 C CA . ASP A 1 283 ? 59.448 25.769 54.466 1.00 33.36 262 ASP A CA 1
ATOM 3982 C C . ASP A 1 283 ? 59.612 26.714 53.279 1.00 32.94 262 ASP A C 1
ATOM 3983 O O . ASP A 1 283 ? 60.738 27.139 52.999 1.00 33.12 262 ASP A O 1
ATOM 3992 N N . ALA A 1 284 ? 58.523 27.051 52.583 1.00 31.89 263 ALA A N 1
ATOM 3993 C CA . ALA A 1 284 ? 58.623 27.685 51.268 1.00 35.25 263 ALA A CA 1
ATOM 3994 C C . ALA A 1 284 ? 59.278 29.063 51.339 1.00 39.36 263 ALA A C 1
ATOM 3995 O O . ALA A 1 284 ? 60.291 29.320 50.675 1.00 42.58 263 ALA A O 1
ATOM 4002 N N . ASN A 1 285 ? 58.698 29.967 52.130 1.00 38.55 264 ASN A N 1
ATOM 4003 C CA . ASN A 1 285 ? 59.172 31.343 52.286 1.00 50.02 264 ASN A CA 1
ATOM 4004 C C . ASN A 1 285 ? 58.786 32.304 51.154 1.00 47.23 264 ASN A C 1
ATOM 4005 O O . ASN A 1 285 ? 58.888 33.523 51.338 1.00 47.82 264 ASN A O 1
ATOM 4016 N N . ASP A 1 286 ? 58.396 31.802 49.976 1.00 44.97 265 ASP A N 1
ATOM 4017 C CA . ASP A 1 286 ? 57.827 32.621 48.898 1.00 39.81 265 ASP A CA 1
ATOM 4018 C C . ASP A 1 286 ? 56.297 32.523 48.744 1.00 36.36 265 ASP A C 1
ATOM 4019 O O . ASP A 1 286 ? 55.771 32.932 47.703 1.00 38.86 265 ASP A O 1
ATOM 4028 N N . PHE A 1 287 ? 55.583 31.916 49.691 1.00 33.11 266 PHE A N 1
ATOM 4029 C CA . PHE A 1 287 ? 54.199 31.485 49.483 1.00 30.21 266 PHE A CA 1
ATOM 4030 C C . PHE A 1 287 ? 53.330 32.564 48.836 1.00 30.05 266 PHE A C 1
ATOM 4031 O O . PHE A 1 287 ? 53.413 33.745 49.184 1.00 23.47 266 PHE A O 1
ATOM 4048 N N . TYR A 1 288 ? 52.495 32.140 47.876 1.00 24.34 267 TYR A N 1
ATOM 4049 C CA . TYR A 1 288 ? 51.509 32.991 47.211 1.00 24.99 267 TYR A CA 1
ATOM 4050 C C . TYR A 1 288 ? 50.165 32.276 47.166 1.00 26.43 267 TYR A C 1
ATOM 4051 O O . TYR A 1 288 ? 50.101 31.089 46.824 1.00 21.15 267 TYR A O 1
ATOM 4069 N N . PHE A 1 289 ? 49.098 32.993 47.521 1.00 22.07 268 PHE A N 1
ATOM 4070 C CA . PHE A 1 289 ? 47.743 32.463 47.465 1.00 23.98 268 PHE A CA 1
ATOM 4071 C C . PHE A 1 289 ? 46.772 33.593 47.143 1.00 23.94 268 PHE A C 1
ATOM 4072 O O . PHE A 1 289 ? 46.900 34.687 47.692 1.00 23.94 268 PHE A O 1
ATOM 4089 N N . ASP A 1 290 ? 45.790 33.335 46.280 1.00 23.15 269 ASP A N 1
ATOM 4090 C CA . ASP A 1 290 ? 44.702 34.302 46.161 1.00 26.47 269 ASP A CA 1
ATOM 4091 C C . ASP A 1 290 ? 43.474 33.652 45.545 1.00 22.23 269 ASP A C 1
ATOM 4092 O O . ASP A 1 290 ? 43.551 32.623 44.868 1.00 23.30 269 ASP A O 1
ATOM 4101 N N . ALA A 1 291 ? 42.336 34.293 45.777 1.00 22.09 270 ALA A N 1
ATOM 4102 C CA . ALA A 1 291 ? 41.148 34.006 45.003 1.00 19.43 270 ALA A CA 1
ATOM 4103 C C . ALA A 1 291 ? 41.327 34.549 43.596 1.00 18.41 270 ALA A C 1
ATOM 4104 O O . ALA A 1 291 ? 42.006 35.553 43.378 1.00 18.94 270 ALA A O 1
ATOM 4111 N N . ILE A 1 292 ? 40.715 33.867 42.638 1.00 21.37 271 ILE A N 1
ATOM 4112 C CA . ILE A 1 292 ? 40.729 34.318 41.251 1.00 19.97 271 ILE A CA 1
ATOM 4113 C C . ILE A 1 292 ? 39.693 35.428 41.112 1.00 20.64 271 ILE A C 1
ATOM 4114 O O . ILE A 1 292 ? 38.501 35.215 41.359 1.00 17.49 271 ILE A O 1
ATOM 4130 N N . MET A 1 293 ? 40.144 36.612 40.712 1.00 18.55 272 MET A N 1
ATOM 4131 C CA . MET A 1 293 ? 39.279 37.781 40.693 1.00 20.14 272 MET A CA 1
ATOM 4132 C C . MET A 1 293 ? 39.512 38.599 39.431 1.00 19.80 272 MET A C 1
ATOM 4133 O O . MET A 1 293 ? 40.546 38.482 38.771 1.00 19.05 272 MET A O 1
ATOM 4147 N N . GLN A 1 294 ? 38.512 39.416 39.095 1.00 17.29 273 GLN A N 1
ATOM 4148 C CA . GLN A 1 294 ? 38.561 40.320 37.954 1.00 17.65 273 GLN A CA 1
ATOM 4149 C C . GLN A 1 294 ? 38.071 41.695 38.376 1.00 18.41 273 GLN A C 1
ATOM 4150 O O . GLN A 1 294 ? 37.118 41.806 39.149 1.00 22.90 273 GLN A O 1
ATOM 4164 N N . VAL A 1 295 ? 38.707 42.739 37.853 1.00 16.91 274 VAL A N 1
ATOM 4165 C CA . VAL A 1 295 ? 38.298 44.112 38.129 1.00 17.32 274 VAL A CA 1
ATOM 4166 C C . VAL A 1 295 ? 37.294 44.542 37.070 1.00 17.13 274 VAL A C 1
ATOM 4167 O O . VAL A 1 295 ? 37.564 44.446 35.866 1.00 13.61 274 VAL A O 1
ATOM 4180 N N . LYS A 1 296 ? 36.139 45.026 37.516 1.00 14.84 275 LYS A N 1
ATOM 4181 C CA . LYS A 1 296 ? 35.049 45.413 36.623 1.00 16.96 275 LYS A CA 1
ATOM 4182 C C . LYS A 1 296 ? 34.715 46.883 36.843 1.00 19.02 275 LYS A C 1
ATOM 4183 O O . LYS A 1 296 ? 34.207 47.256 37.907 1.00 19.02 275 LYS A O 1
ATOM 4202 N N . MET A 1 297 ? 34.982 47.711 35.834 1.00 18.03 276 MET A N 1
ATOM 4203 C CA . MET A 1 297 ? 34.684 49.134 35.875 1.00 21.69 276 MET A CA 1
ATOM 4204 C C . MET A 1 297 ? 33.989 49.553 34.585 1.00 21.16 276 MET A C 1
ATOM 4205 O O . MET A 1 297 ? 34.175 48.939 33.535 1.00 17.27 276 MET A O 1
ATOM 4219 N N . LYS A 1 298 ? 33.158 50.590 34.675 1.00 21.48 277 LYS A N 1
ATOM 4220 C CA . LYS A 1 298 ? 32.604 51.186 33.462 1.00 27.18 277 LYS A CA 1
ATOM 4221 C C . LYS A 1 298 ? 33.565 52.176 32.812 1.00 24.15 277 LYS A C 1
ATOM 4222 O O . LYS A 1 298 ? 33.553 52.327 31.587 1.00 24.03 277 LYS A O 1
ATOM 4241 N N . ASP A 1 299 ? 34.390 52.855 33.608 1.00 22.26 278 ASP A N 1
ATOM 4242 C CA . ASP A 1 299 ? 35.369 53.813 33.108 1.00 22.48 278 ASP A CA 1
ATOM 4243 C C . ASP A 1 299 ? 36.656 53.652 33.902 1.00 21.16 278 ASP A C 1
ATOM 4244 O O . ASP A 1 299 ? 36.627 53.684 35.136 1.00 18.79 278 ASP A O 1
ATOM 4253 N N . TRP A 1 300 ? 37.783 53.527 33.203 1.00 20.25 279 TRP A N 1
ATOM 4254 C CA . TRP A 1 300 ? 39.077 53.355 33.854 1.00 21.97 279 TRP A CA 1
ATOM 4255 C C . TRP A 1 300 ? 39.743 54.694 34.182 1.00 23.09 279 TRP A C 1
ATOM 4256 O O . TRP A 1 300 ? 40.895 54.710 34.634 1.00 19.67 279 TRP A O 1
ATOM 4277 N N . THR A 1 301 ? 39.054 55.811 33.952 1.00 18.63 280 THR A N 1
ATOM 4278 C CA . THR A 1 301 ? 39.620 57.137 34.161 1.00 18.42 280 THR A CA 1
ATOM 4279 C C . THR A 1 301 ? 38.647 58.025 34.927 1.00 23.99 280 THR A C 1
ATOM 4280 O O . THR A 1 301 ? 37.424 57.862 34.842 1.00 21.27 280 THR A O 1
ATOM 4291 N N . LYS A 1 302 ? 39.211 58.921 35.738 1.00 23.72 281 LYS A N 1
ATOM 4292 C CA . LYS A 1 302 ? 38.450 59.980 36.390 1.00 19.47 281 LYS A CA 1
ATOM 4293 C C . LYS A 1 302 ? 39.276 61.259 36.389 1.00 24.60 281 LYS A C 1
ATOM 4294 O O . LYS A 1 302 ? 40.360 61.299 36.985 1.00 20.68 281 LYS A O 1
ATOM 4313 N N . GLY A 1 303 ? 38.749 62.311 35.773 1.00 24.18 282 GLY A N 1
ATOM 4314 C CA . GLY A 1 303 ? 39.488 63.565 35.730 1.00 19.64 282 GLY A CA 1
ATOM 4315 C C . GLY A 1 303 ? 40.818 63.394 35.016 1.00 20.33 282 GLY A C 1
ATOM 4316 O O . GLY A 1 303 ? 40.887 63.059 33.827 1.00 20.44 282 GLY A O 1
ATOM 4320 N N . ARG A 1 304 ? 41.884 63.712 35.744 1.00 21.05 283 ARG A N 1
ATOM 4321 C CA . ARG A 1 304 ? 43.265 63.629 35.289 1.00 19.69 283 ARG A CA 1
ATOM 4322 C C . ARG A 1 304 ? 43.962 62.325 35.693 1.00 20.61 283 ARG A C 1
ATOM 4323 O O . ARG A 1 304 ? 45.194 62.247 35.607 1.00 17.43 283 ARG A O 1
ATOM 4344 N N . ILE A 1 305 ? 43.225 61.356 36.234 1.00 17.83 284 ILE A N 1
ATOM 4345 C CA . ILE A 1 305 ? 43.778 60.093 36.709 1.00 18.83 284 ILE A CA 1
ATOM 4346 C C . ILE A 1 305 ? 43.237 58.945 35.860 1.00 24.73 284 ILE A C 1
ATOM 4347 O O . ILE A 1 305 ? 42.062 58.947 35.468 1.00 22.15 284 ILE A O 1
ATOM 4363 N N . ALA A 1 306 ? 44.088 57.948 35.599 1.00 19.62 285 ALA A N 1
ATOM 4364 C CA . ALA A 1 306 ? 43.696 56.771 34.831 1.00 19.72 285 ALA A CA 1
ATOM 4365 C C . ALA A 1 306 ? 44.328 55.521 35.424 1.00 19.69 285 ALA A C 1
ATOM 4366 O O . ALA A 1 306 ? 45.363 55.577 36.097 1.00 19.91 285 ALA A O 1
ATOM 4373 N N . LEU A 1 307 ? 43.695 54.381 35.144 1.00 18.32 286 LEU A N 1
ATOM 4374 C CA . LEU A 1 307 ? 44.194 53.068 35.534 1.00 19.26 286 LEU A CA 1
ATOM 4375 C C . LEU A 1 307 ? 44.615 52.295 34.291 1.00 19.00 286 LEU A C 1
ATOM 4376 O O . LEU A 1 307 ? 43.987 52.406 33.236 1.00 19.00 286 LEU A O 1
ATOM 4392 N N . VAL A 1 308 ? 45.686 51.517 34.417 1.00 16.49 287 VAL A N 1
ATOM 4393 C CA . VAL A 1 308 ? 46.186 50.701 33.320 1.00 20.09 287 VAL A CA 1
ATOM 4394 C C . VAL A 1 308 ? 46.589 49.347 33.893 1.00 20.27 287 VAL A C 1
ATOM 4395 O O . VAL A 1 308 ? 46.982 49.238 35.059 1.00 19.08 287 VAL A O 1
ATOM 4408 N N . GLY A 1 309 ? 46.457 48.301 33.077 1.00 18.79 288 GLY A N 1
ATOM 4409 C CA . GLY A 1 309 ? 46.844 46.971 33.513 1.00 20.90 288 GLY A CA 1
ATOM 4410 C C . GLY A 1 309 ? 45.868 46.399 34.527 1.00 18.67 288 GLY A C 1
ATOM 4411 O O . GLY A 1 309 ? 44.690 46.749 34.559 1.00 16.58 288 GLY A O 1
ATOM 4415 N N . ASP A 1 310 ? 46.379 45.502 35.377 1.00 19.46 289 ASP A N 1
ATOM 4416 C CA . ASP A 1 310 ? 45.526 44.783 36.323 1.00 18.68 289 ASP A CA 1
ATOM 4417 C C . ASP A 1 310 ? 44.698 45.721 37.196 1.00 17.46 289 ASP A C 1
ATOM 4418 O O . ASP A 1 310 ? 43.547 45.411 37.527 1.00 16.56 289 ASP A O 1
ATOM 4427 N N . ALA A 1 311 ? 45.265 46.856 37.606 1.00 18.56 290 ALA A N 1
ATOM 4428 C CA . ALA A 1 311 ? 44.514 47.760 38.477 1.00 18.13 290 ALA A CA 1
ATOM 4429 C C . ALA A 1 311 ? 43.155 48.110 37.897 1.00 19.72 290 ALA A C 1
ATOM 4430 O O . ALA A 1 311 ? 42.179 48.254 38.634 1.00 17.30 290 ALA A O 1
ATOM 4437 N N . GLY A 1 312 ? 43.084 48.349 36.602 1.00 17.18 291 GLY A N 1
ATOM 4438 C CA . GLY A 1 312 ? 41.773 48.531 36.012 1.00 16.77 291 GLY A CA 1
ATOM 4439 C C . GLY A 1 312 ? 40.939 47.315 35.654 1.00 22.26 291 GLY A C 1
ATOM 4440 O O . GLY A 1 312 ? 39.734 47.322 35.848 1.00 21.84 291 GLY A O 1
ATOM 4444 N N . TYR A 1 313 ? 41.531 46.433 34.856 1.00 16.44 292 TYR A N 1
ATOM 4445 C CA . TYR A 1 313 ? 40.767 45.411 34.147 1.00 20.82 292 TYR A CA 1
ATOM 4446 C C . TYR A 1 313 ? 41.149 43.936 34.428 1.00 18.30 292 TYR A C 1
ATOM 4447 O O . TYR A 1 313 ? 40.938 43.098 33.549 1.00 23.53 292 TYR A O 1
ATOM 4465 N N . THR A 1 314 ? 41.843 43.592 35.529 1.00 20.00 293 THR A N 1
ATOM 4466 C CA . THR A 1 314 ? 42.475 42.262 35.599 1.00 19.02 293 THR A CA 1
ATOM 4467 C C . THR A 1 314 ? 41.546 41.181 35.040 1.00 16.72 293 THR A C 1
ATOM 4468 O O . THR A 1 314 ? 40.382 41.107 35.452 1.00 15.89 293 THR A O 1
ATOM 4479 N N . PRO A 1 315 ? 41.982 40.421 33.992 1.00 21.18 294 PRO A N 1
ATOM 4480 C CA . PRO A 1 315 ? 41.264 39.209 33.549 1.00 21.95 294 PRO A CA 1
ATOM 4481 C C . PRO A 1 315 ? 41.418 37.959 34.426 1.00 18.67 294 PRO A C 1
ATOM 4482 O O . PRO A 1 315 ? 40.683 36.980 34.254 1.00 20.15 294 PRO A O 1
ATOM 4493 N N . SER A 1 316 ? 42.428 37.962 35.297 1.00 19.47 295 SER A N 1
ATOM 4494 C CA . SER A 1 316 ? 42.825 36.915 36.243 1.00 19.73 295 SER A CA 1
ATOM 4495 C C . SER A 1 316 ? 43.752 35.846 35.672 1.00 19.98 295 SER A C 1
ATOM 4496 O O . SER A 1 316 ? 43.808 35.624 34.454 1.00 18.66 295 SER A O 1
ATOM 4504 N N . PRO A 1 317 ? 44.477 35.147 36.549 1.00 21.87 296 PRO A N 1
ATOM 4505 C CA . PRO A 1 317 ? 45.410 34.110 36.078 1.00 22.26 296 PRO A CA 1
ATOM 4506 C C . PRO A 1 317 ? 44.786 33.012 35.226 1.00 23.71 296 PRO A C 1
ATOM 4507 O O . PRO A 1 317 ? 45.485 32.443 34.377 1.00 21.71 296 PRO A O 1
ATOM 4518 N N . LEU A 1 318 ? 43.506 32.669 35.426 1.00 20.54 297 LEU A N 1
ATOM 4519 C CA . LEU A 1 318 ? 42.895 31.613 34.616 1.00 22.47 297 LEU A CA 1
ATOM 4520 C C . LEU A 1 318 ? 42.783 32.012 33.151 1.00 22.11 297 LEU A C 1
ATOM 4521 O O . LEU A 1 318 ? 42.701 31.146 32.276 1.00 23.31 297 LEU A O 1
ATOM 4537 N N . SER A 1 319 ? 42.768 33.308 32.859 1.00 22.00 298 SER A N 1
ATOM 4538 C CA . SER A 1 319 ? 42.709 33.716 31.461 1.00 19.60 298 SER A CA 1
ATOM 4539 C C . SER A 1 319 ? 44.061 33.555 30.779 1.00 23.02 298 SER A C 1
ATOM 4540 O O . SER A 1 319 ? 44.116 33.319 29.565 1.00 24.25 298 SER A O 1
ATOM 4548 N N . GLY A 1 320 ? 45.150 33.675 31.536 1.00 22.16 299 GLY A N 1
ATOM 4549 C CA . GLY A 1 320 ? 46.477 33.721 30.960 1.00 24.54 299 GLY A CA 1
ATOM 4550 C C . GLY A 1 320 ? 46.756 34.956 30.135 1.00 23.84 299 GLY A C 1
ATOM 4551 O O . GLY A 1 320 ? 47.818 35.036 29.509 1.00 27.41 299 GLY A O 1
ATOM 4555 N N . GLN A 1 321 ? 45.806 35.886 30.063 1.00 22.79 300 GLN A N 1
ATOM 4556 C CA . GLN A 1 321 ? 45.897 37.072 29.223 1.00 20.82 300 GLN A CA 1
ATOM 4557 C C . GLN A 1 321 ? 46.288 38.351 29.962 1.00 21.58 300 GLN A C 1
ATOM 4558 O O . GLN A 1 321 ? 46.304 39.418 29.340 1.00 22.60 300 GLN A O 1
ATOM 4572 N N . GLY A 1 322 ? 46.562 38.292 31.267 1.00 21.64 301 GLY A N 1
ATOM 4573 C CA . GLY A 1 322 ? 46.804 39.516 32.021 1.00 19.03 301 GLY A CA 1
ATOM 4574 C C . GLY A 1 322 ? 47.999 40.310 31.520 1.00 21.25 301 GLY A C 1
ATOM 4575 O O . GLY A 1 322 ? 47.939 41.539 31.405 1.00 16.16 301 GLY A O 1
ATOM 4579 N N . THR A 1 323 ? 49.108 39.627 31.228 1.00 21.29 302 THR A N 1
ATOM 4580 C CA . THR A 1 323 ? 50.298 40.335 30.767 1.00 21.05 302 THR A CA 1
ATOM 4581 C C . THR A 1 323 ? 50.075 40.944 29.393 1.00 20.80 302 THR A C 1
ATOM 4582 O O . THR A 1 323 ? 50.507 42.074 29.135 1.00 17.98 302 THR A O 1
ATOM 4593 N N . SER A 1 324 ? 49.411 40.207 28.498 1.00 18.41 303 SER A N 1
ATOM 4594 C CA . SER A 1 324 ? 49.138 40.733 27.165 1.00 20.65 303 SER A CA 1
ATOM 4595 C C . SER A 1 324 ? 48.297 41.998 27.244 1.00 22.38 303 SER A C 1
ATOM 4596 O O . SER A 1 324 ? 48.580 42.987 26.559 1.00 16.35 303 SER A O 1
ATOM 4604 N N . LEU A 1 325 ? 47.265 41.982 28.091 1.00 16.90 304 LEU A N 1
ATOM 4605 C CA . LEU A 1 325 ? 46.360 43.116 28.222 1.00 20.10 304 LEU A CA 1
ATOM 4606 C C . LEU A 1 325 ? 47.059 44.306 28.879 1.00 17.56 304 LEU A C 1
ATOM 4607 O O . LEU A 1 325 ? 46.798 45.463 28.529 1.00 14.54 304 LEU A O 1
ATOM 4623 N N . ALA A 1 326 ? 47.966 44.040 29.822 1.00 17.49 305 ALA A N 1
ATOM 4624 C CA . ALA A 1 326 ? 48.763 45.113 30.408 1.00 21.57 305 ALA A CA 1
ATOM 4625 C C . ALA A 1 326 ? 49.629 45.796 29.352 1.00 19.19 305 ALA A C 1
ATOM 4626 O O . ALA A 1 326 ? 49.723 47.030 29.317 1.00 16.24 305 ALA A O 1
ATOM 4633 N N . LEU A 1 327 ? 50.264 45.013 28.477 1.00 17.26 306 LEU A N 1
ATOM 4634 C CA . LEU A 1 327 ? 51.124 45.595 27.449 1.00 20.73 306 LEU A CA 1
ATOM 4635 C C . LEU A 1 327 ? 50.314 46.403 26.444 1.00 17.37 306 LEU A C 1
ATOM 4636 O O . LEU A 1 327 ? 50.686 47.531 26.100 1.00 19.93 306 LEU A O 1
ATOM 4652 N N . VAL A 1 328 ? 49.210 45.830 25.954 1.00 20.31 307 VAL A N 1
ATOM 4653 C CA . VAL A 1 328 ? 48.359 46.518 24.983 1.00 18.68 307 VAL A CA 1
ATOM 4654 C C . VAL A 1 328 ? 47.709 47.740 25.617 1.00 19.76 307 VAL A C 1
ATOM 4655 O O . VAL A 1 328 ? 47.543 48.780 24.968 1.00 18.28 307 VAL A O 1
ATOM 4668 N N . GLY A 1 329 ? 47.303 47.627 26.882 1.00 21.00 308 GLY A N 1
ATOM 4669 C CA . GLY A 1 329 ? 46.704 48.766 27.559 1.00 18.99 308 GLY A CA 1
ATOM 4670 C C . GLY A 1 329 ? 47.651 49.943 27.646 1.00 16.21 308 GLY A C 1
ATOM 4671 O O . GLY A 1 329 ? 47.257 51.092 27.426 1.00 18.46 308 GLY A O 1
ATOM 4675 N N . ALA A 1 330 ? 48.914 49.674 27.974 1.00 19.07 309 ALA A N 1
ATOM 4676 C CA . ALA A 1 330 ? 49.912 50.738 28.013 1.00 20.20 309 ALA A CA 1
ATOM 4677 C C . ALA A 1 330 ? 50.132 51.332 26.627 1.00 18.59 309 ALA A C 1
ATOM 4678 O O . ALA A 1 330 ? 50.217 52.555 26.470 1.00 20.07 309 ALA A O 1
ATOM 4685 N N . TYR A 1 331 ? 50.202 50.478 25.607 1.00 21.53 310 TYR A N 1
ATOM 4686 C CA . TYR A 1 331 ? 50.453 50.946 24.249 1.00 19.91 310 TYR A CA 1
ATOM 4687 C C . TYR A 1 331 ? 49.362 51.908 23.787 1.00 20.91 310 TYR A C 1
ATOM 4688 O O . TYR A 1 331 ? 49.651 52.986 23.254 1.00 19.43 310 TYR A O 1
ATOM 4706 N N . ILE A 1 332 ? 48.097 51.546 24.003 1.00 18.92 311 ILE A N 1
ATOM 4707 C CA . ILE A 1 332 ? 47.000 52.354 23.479 1.00 20.90 311 ILE A CA 1
ATOM 4708 C C . ILE A 1 332 ? 46.856 53.651 24.269 1.00 21.00 311 ILE A C 1
ATOM 4709 O O . ILE A 1 332 ? 46.686 54.729 23.684 1.00 22.96 311 ILE A O 1
ATOM 4725 N N . LEU A 1 333 ? 46.916 53.579 25.604 1.00 19.67 312 LEU A N 1
ATOM 4726 C CA . LEU A 1 333 ? 46.815 54.794 26.411 1.00 19.55 312 LEU A CA 1
ATOM 4727 C C . LEU A 1 333 ? 47.856 55.824 25.985 1.00 19.39 312 LEU A C 1
ATOM 4728 O O . LEU A 1 333 ? 47.544 57.008 25.802 1.00 19.43 312 LEU A O 1
ATOM 4744 N N . ALA A 1 334 ? 49.108 55.391 25.827 1.00 19.05 313 ALA A N 1
ATOM 4745 C CA . ALA A 1 334 ? 50.156 56.323 25.431 1.00 21.98 313 ALA A CA 1
ATOM 4746 C C . ALA A 1 334 ? 49.916 56.842 24.019 1.00 20.34 313 ALA A C 1
ATOM 4747 O O . ALA A 1 334 ? 50.134 58.025 23.742 1.00 24.10 313 ALA A O 1
ATOM 4754 N N . GLY A 1 335 ? 49.443 55.978 23.122 1.00 25.47 314 GLY A N 1
ATOM 4755 C CA . GLY A 1 335 ? 49.195 56.404 21.753 1.00 25.06 314 GLY A CA 1
ATOM 4756 C C . GLY A 1 335 ? 48.040 57.382 21.639 1.00 26.93 314 GLY A C 1
ATOM 4757 O O . GLY A 1 335 ? 48.101 58.340 20.864 1.00 25.11 314 GLY A O 1
ATOM 4761 N N . GLU A 1 336 ? 46.965 57.153 22.395 1.00 25.62 315 GLU A N 1
ATOM 4762 C CA . GLU A 1 336 ? 45.869 58.115 22.389 1.00 25.96 315 GLU A CA 1
ATOM 4763 C C . GLU A 1 336 ? 46.307 59.443 23.005 1.00 26.64 315 GLU A C 1
ATOM 4764 O O . GLU A 1 336 ? 45.945 60.511 22.502 1.00 27.23 315 GLU A O 1
ATOM 4776 N N . LEU A 1 337 ? 47.104 59.402 24.079 1.00 22.59 316 LEU A N 1
ATOM 4777 C CA . LEU A 1 337 ? 47.626 60.641 24.650 1.00 25.90 316 LEU A CA 1
ATOM 4778 C C . LEU A 1 337 ? 48.510 61.383 23.652 1.00 29.18 316 LEU A C 1
ATOM 4779 O O . LEU A 1 337 ? 48.521 62.619 23.635 1.00 29.29 316 LEU A O 1
ATOM 4795 N N . LYS A 1 338 ? 49.237 60.647 22.802 1.00 30.09 317 LYS A N 1
ATOM 4796 C CA . LYS A 1 338 ? 50.043 61.271 21.752 1.00 30.04 317 LYS A CA 1
ATOM 4797 C C . LYS A 1 338 ? 49.157 61.941 20.706 1.00 31.44 317 LYS A C 1
ATOM 4798 O O . LYS A 1 338 ? 49.517 62.984 20.146 1.00 35.04 317 LYS A O 1
ATOM 4817 N N . THR A 1 339 ? 48.006 61.332 20.423 1.00 28.14 318 THR A N 1
ATOM 4818 C CA . THR A 1 339 ? 47.118 61.729 19.333 1.00 33.78 318 THR A CA 1
ATOM 4819 C C . THR A 1 339 ? 46.185 62.880 19.701 1.00 33.85 318 THR A C 1
ATOM 4820 O O . THR A 1 339 ? 45.905 63.744 18.864 1.00 36.43 318 THR A O 1
ATOM 4831 N N . ALA A 1 340 ? 45.654 62.879 20.921 1.00 30.59 319 ALA A N 1
ATOM 4832 C CA . ALA A 1 340 ? 44.462 63.649 21.242 1.00 30.82 319 ALA A CA 1
ATOM 4833 C C . ALA A 1 340 ? 44.760 65.133 21.438 1.00 36.51 319 ALA A C 1
ATOM 4834 O O . ALA A 1 340 ? 45.885 65.546 21.736 1.00 33.13 319 ALA A O 1
ATOM 4841 N N . THR A 1 341 ? 43.703 65.937 21.263 1.00 36.73 320 THR A N 1
ATOM 4842 C CA . THR A 1 341 ? 43.753 67.356 21.600 1.00 36.65 320 THR A CA 1
ATOM 4843 C C . THR A 1 341 ? 43.999 67.570 23.088 1.00 39.74 320 THR A C 1
ATOM 4844 O O . THR A 1 341 ? 44.655 68.544 23.478 1.00 37.21 320 THR A O 1
ATOM 4855 N N . ASP A 1 342 ? 43.447 66.701 23.929 1.00 34.93 321 ASP A N 1
ATOM 4856 C CA . ASP A 1 342 ? 43.539 66.851 25.375 1.00 35.21 321 ASP A CA 1
ATOM 4857 C C . ASP A 1 342 ? 43.321 65.492 26.018 1.00 30.87 321 ASP A C 1
ATOM 4858 O O . ASP A 1 342 ? 42.844 64.551 25.380 1.00 28.95 321 ASP A O 1
ATOM 4867 N N . HIS A 1 343 ? 43.677 65.406 27.303 1.00 28.20 322 HIS A N 1
ATOM 4868 C CA . HIS A 1 343 ? 43.622 64.130 28.007 1.00 24.13 322 HIS A CA 1
ATOM 4869 C C . HIS A 1 343 ? 42.199 63.583 28.094 1.00 25.34 322 HIS A C 1
ATOM 4870 O O . HIS A 1 343 ? 42.010 62.361 28.141 1.00 26.43 322 HIS A O 1
ATOM 4883 N N . VAL A 1 344 ? 41.187 64.451 28.124 1.00 25.95 323 VAL A N 1
ATOM 4884 C CA . VAL A 1 344 ? 39.809 63.964 28.200 1.00 24.88 323 VAL A CA 1
ATOM 4885 C C . VAL A 1 344 ? 39.451 63.185 26.939 1.00 27.91 323 VAL A C 1
ATOM 4886 O O . VAL A 1 344 ? 38.878 62.090 27.005 1.00 25.15 323 VAL A O 1
ATOM 4899 N N . ALA A 1 345 ? 39.769 63.748 25.771 1.00 25.18 324 ALA A N 1
ATOM 4900 C CA . ALA A 1 345 ? 39.546 63.033 24.523 1.00 27.18 324 ALA A CA 1
ATOM 4901 C C . ALA A 1 345 ? 40.347 61.739 24.489 1.00 26.71 324 ALA A C 1
ATOM 4902 O O . ALA A 1 345 ? 39.836 60.692 24.070 1.00 23.30 324 ALA A O 1
ATOM 4909 N N . ALA A 1 346 ? 41.602 61.786 24.942 1.00 26.41 325 ALA A N 1
ATOM 4910 C CA . ALA A 1 346 ? 42.442 60.591 24.938 1.00 25.62 325 ALA A CA 1
ATOM 4911 C C . ALA A 1 346 ? 41.837 59.498 25.811 1.00 21.74 325 ALA A C 1
ATOM 4912 O O . ALA A 1 346 ? 41.717 58.341 25.386 1.00 19.90 325 ALA A O 1
ATOM 4919 N N . PHE A 1 347 ? 41.447 59.853 27.039 1.00 20.55 326 PHE A N 1
ATOM 4920 C CA . PHE A 1 347 ? 40.868 58.874 27.950 1.00 21.92 326 PHE A CA 1
ATOM 4921 C C . PHE A 1 347 ? 39.616 58.234 27.361 1.00 23.25 326 PHE A C 1
ATOM 4922 O O . PHE A 1 347 ? 39.376 57.041 27.576 1.00 22.09 326 PHE A O 1
ATOM 4939 N N . ALA A 1 348 ? 38.818 59.002 26.609 1.00 21.03 327 ALA A N 1
ATOM 4940 C CA . ALA A 1 348 ? 37.610 58.455 25.992 1.00 22.61 327 ALA A CA 1
ATOM 4941 C C . ALA A 1 348 ? 37.945 57.414 24.926 1.00 23.73 327 ALA A C 1
ATOM 4942 O O . ALA A 1 348 ? 37.297 56.362 24.853 1.00 23.82 327 ALA A O 1
ATOM 4949 N N . ARG A 1 349 ? 38.943 57.697 24.079 1.00 22.63 328 ARG A N 1
ATOM 4950 C CA . ARG A 1 349 ? 39.384 56.724 23.079 1.00 21.99 328 ARG A CA 1
ATOM 4951 C C . ARG A 1 349 ? 39.974 55.485 23.742 1.00 19.85 328 ARG A C 1
ATOM 4952 O O . ARG A 1 349 ? 39.715 54.357 23.313 1.00 20.70 328 ARG A O 1
ATOM 4973 N N . TYR A 1 350 ? 40.789 55.682 24.777 1.00 19.56 329 TYR A N 1
ATOM 4974 C CA . TYR A 1 350 ? 41.338 54.569 25.547 1.00 20.32 329 TYR A CA 1
ATOM 4975 C C . TYR A 1 350 ? 40.241 53.606 25.987 1.00 18.02 329 TYR A C 1
ATOM 4976 O O . TYR A 1 350 ? 40.307 52.400 25.719 1.00 21.19 329 TYR A O 1
ATOM 4994 N N . ASN A 1 351 ? 39.214 54.130 26.660 1.00 21.67 330 ASN A N 1
ATOM 4995 C CA . ASN A 1 351 ? 38.092 53.300 27.088 1.00 20.80 330 ASN A CA 1
ATOM 4996 C C . ASN A 1 351 ? 37.424 52.613 25.902 1.00 21.23 330 ASN A C 1
ATOM 4997 O O . ASN A 1 351 ? 37.094 51.422 25.967 1.00 20.57 330 ASN A O 1
ATOM 5008 N N . GLU A 1 352 ? 37.218 53.349 24.807 1.00 21.60 331 GLU A N 1
ATOM 5009 C CA . GLU A 1 352 ? 36.458 52.821 23.676 1.00 24.50 331 GLU A CA 1
ATOM 5010 C C . GLU A 1 352 ? 37.219 51.712 22.955 1.00 22.62 331 GLU A C 1
ATOM 5011 O O . GLU A 1 352 ? 36.647 50.668 22.624 1.00 22.44 331 GLU A O 1
ATOM 5023 N N . LEU A 1 353 ? 38.507 51.928 22.683 1.00 18.28 332 LEU A N 1
ATOM 5024 C CA . LEU A 1 353 ? 39.265 50.973 21.876 1.00 23.01 332 LEU A CA 1
ATOM 5025 C C . LEU A 1 353 ? 39.613 49.715 22.664 1.00 23.03 332 LEU A C 1
ATOM 5026 O O . LEU A 1 353 ? 39.603 48.608 22.110 1.00 19.80 332 LEU A O 1
ATOM 5042 N N . LEU A 1 354 ? 39.947 49.858 23.950 1.00 17.46 333 LEU A N 1
ATOM 5043 C CA . LEU A 1 354 ? 40.352 48.704 24.742 1.00 22.95 333 LEU A CA 1
ATOM 5044 C C . LEU A 1 354 ? 39.176 47.862 25.235 1.00 20.99 333 LEU A C 1
ATOM 5045 O O . LEU A 1 354 ? 39.364 46.673 25.518 1.00 20.09 333 LEU A O 1
ATOM 5061 N N . LYS A 1 355 ? 37.972 48.432 25.333 1.00 21.73 334 LYS A N 1
ATOM 5062 C CA . LYS A 1 355 ? 36.867 47.712 25.971 1.00 23.82 334 LYS A CA 1
ATOM 5063 C C . LYS A 1 355 ? 36.594 46.348 25.347 1.00 22.62 334 LYS A C 1
ATOM 5064 O O . LYS A 1 355 ? 36.494 45.361 26.100 1.00 22.91 334 LYS A O 1
ATOM 5083 N N . PRO A 1 356 ? 36.446 46.208 24.025 1.00 21.64 335 PRO A N 1
ATOM 5084 C CA . PRO A 1 356 ? 36.164 44.872 23.471 1.00 19.83 335 PRO A CA 1
ATOM 5085 C C . PRO A 1 356 ? 37.242 43.864 23.803 1.00 20.27 335 PRO A C 1
ATOM 5086 O O . PRO A 1 356 ? 36.952 42.669 23.917 1.00 21.30 335 PRO A O 1
ATOM 5097 N N . TYR A 1 357 ? 38.491 44.319 23.939 1.00 18.98 336 TYR A N 1
ATOM 5098 C CA . TYR A 1 357 ? 39.602 43.428 24.262 1.00 19.13 336 TYR A CA 1
ATOM 5099 C C . TYR A 1 357 ? 39.545 43.005 25.727 1.00 21.84 336 TYR A C 1
ATOM 5100 O O . TYR A 1 357 ? 39.746 41.828 26.057 1.00 17.25 336 TYR A O 1
ATOM 5118 N N . VAL A 1 358 ? 39.265 43.956 26.620 1.00 19.19 337 VAL A N 1
ATOM 5119 C CA . VAL A 1 358 ? 39.065 43.627 28.026 1.00 17.13 337 VAL A CA 1
ATOM 5120 C C . VAL A 1 358 ? 37.906 42.652 28.177 1.00 16.32 337 VAL A C 1
ATOM 5121 O O . VAL A 1 358 ? 38.017 41.632 28.866 1.00 16.41 337 VAL A O 1
ATOM 5134 N N . GLU A 1 359 ? 36.781 42.949 27.523 1.00 20.08 338 GLU A N 1
ATOM 5135 C CA . GLU A 1 359 ? 35.588 42.112 27.647 1.00 23.65 338 GLU A CA 1
ATOM 5136 C C . GLU A 1 359 ? 35.856 40.682 27.192 1.00 21.58 338 GLU A C 1
ATOM 5137 O O . GLU A 1 359 ? 35.490 39.723 27.880 1.00 20.83 338 GLU A O 1
ATOM 5149 N N . ALA A 1 360 ? 36.472 40.518 26.018 1.00 19.64 339 ALA A N 1
ATOM 5150 C CA . ALA A 1 360 ? 36.741 39.178 25.504 1.00 20.77 339 ALA A CA 1
ATOM 5151 C C . ALA A 1 360 ? 37.704 38.412 26.408 1.00 22.29 339 ALA A C 1
ATOM 5152 O O . ALA A 1 360 ? 37.524 37.210 26.647 1.00 16.55 339 ALA A O 1
ATOM 5159 N N . ASN A 1 361 ? 38.741 39.084 26.915 1.00 21.00 340 ASN A N 1
ATOM 5160 C CA . ASN A 1 361 ? 39.700 38.397 27.771 1.00 20.82 340 ASN A CA 1
ATOM 5161 C C . ASN A 1 361 ? 39.076 38.026 29.110 1.00 17.61 340 ASN A C 1
ATOM 5162 O O . ASN A 1 361 ? 39.372 36.963 29.665 1.00 17.33 340 ASN A O 1
ATOM 5173 N N . GLN A 1 362 ? 38.208 38.881 29.647 1.00 20.22 341 GLN A N 1
ATOM 5174 C CA . GLN A 1 362 ? 37.564 38.547 30.910 1.00 17.16 341 GLN A CA 1
ATOM 5175 C C . GLN A 1 362 ? 36.556 37.417 30.739 1.00 19.56 341 GLN A C 1
ATOM 5176 O O . GLN A 1 362 ? 36.407 36.582 31.638 1.00 19.20 341 GLN A O 1
ATOM 5190 N N . ALA A 1 363 ? 35.890 37.339 29.584 1.00 20.04 342 ALA A N 1
ATOM 5191 C CA . ALA A 1 363 ? 34.965 36.236 29.349 1.00 20.85 342 ALA A CA 1
ATOM 5192 C C . ALA A 1 363 ? 35.703 34.909 29.222 1.00 19.95 342 ALA A C 1
ATOM 5193 O O . ALA A 1 363 ? 35.183 33.864 29.629 1.00 20.95 342 ALA A O 1
ATOM 5200 N N . PHE A 1 364 ? 36.917 34.927 28.675 1.00 21.56 343 PHE A N 1
ATOM 5201 C CA . PHE A 1 364 ? 37.701 33.703 28.620 1.00 17.38 343 PHE A CA 1
ATOM 5202 C C . PHE A 1 364 ? 38.070 33.229 30.021 1.00 18.55 343 PHE A C 1
ATOM 5203 O O . PHE A 1 364 ? 37.963 32.036 30.324 1.00 22.84 343 PHE A O 1
ATOM 5220 N N . GLY A 1 365 ? 38.485 34.147 30.896 1.00 20.48 344 GLY A N 1
ATOM 5221 C CA . GLY A 1 365 ? 38.778 33.770 32.273 1.00 19.12 344 GLY A CA 1
ATOM 5222 C C . GLY A 1 365 ? 37.589 33.148 32.984 1.00 21.47 344 GLY A C 1
ATOM 5223 O O . GLY A 1 365 ? 37.736 32.177 33.736 1.00 17.02 344 GLY A O 1
ATOM 5227 N N . VAL A 1 366 ? 36.395 33.701 32.762 1.00 17.24 345 VAL A N 1
ATOM 5228 C CA . VAL A 1 366 ? 35.185 33.132 33.347 1.00 17.26 345 VAL A CA 1
ATOM 5229 C C . VAL A 1 366 ? 34.952 31.726 32.812 1.00 20.86 345 VAL A C 1
ATOM 5230 O O . VAL A 1 366 ? 34.634 30.799 33.567 1.00 18.39 345 VAL A O 1
ATOM 5243 N N . TRP A 1 367 ? 35.093 31.547 31.496 1.00 21.28 346 TRP A N 1
ATOM 5244 C CA . TRP A 1 367 ? 34.874 30.225 30.914 1.00 21.25 346 TRP A CA 1
ATOM 5245 C C . TRP A 1 367 ? 35.827 29.205 31.520 1.00 23.60 346 TRP A C 1
ATOM 5246 O O . TRP A 1 367 ? 35.418 28.090 31.863 1.00 21.69 346 TRP A O 1
ATOM 5267 N N . VAL A 1 368 ? 37.102 29.571 31.667 1.00 20.41 347 VAL A N 1
ATOM 5268 C CA . VAL A 1 368 ? 38.061 28.653 32.269 1.00 23.85 347 VAL A CA 1
ATOM 5269 C C . VAL A 1 368 ? 37.628 28.297 33.685 1.00 25.66 347 VAL A C 1
ATOM 5270 O O . VAL A 1 368 ? 37.671 27.127 34.088 1.00 24.89 347 VAL A O 1
ATOM 5283 N N . SER A 1 369 ? 37.193 29.298 34.457 1.00 22.44 348 SER A N 1
ATOM 5284 C CA . SER A 1 369 ? 36.872 29.068 35.862 1.00 24.41 348 SER A CA 1
ATOM 5285 C C . SER A 1 369 ? 35.739 28.065 36.015 1.00 27.42 348 SER A C 1
ATOM 5286 O O . SER A 1 369 ? 35.684 27.334 37.008 1.00 31.26 348 SER A O 1
ATOM 5294 N N . GLU A 1 370 ? 34.766 28.110 35.116 1.00 26.69 349 GLU A N 1
ATOM 5295 C CA . GLU A 1 370 ? 33.632 27.200 35.130 1.00 29.51 349 GLU A CA 1
ATOM 5296 C C . GLU A 1 370 ? 33.863 25.874 34.396 1.00 29.76 349 GLU A C 1
ATOM 5297 O O . GLU A 1 370 ? 33.442 24.821 34.885 1.00 29.51 349 GLU A O 1
ATOM 5309 N N . SER A 1 371 ? 34.427 25.916 33.185 1.00 28.84 350 SER A N 1
ATOM 5310 C CA . SER A 1 371 ? 34.407 24.775 32.273 1.00 29.11 350 SER A CA 1
ATOM 5311 C C . SER A 1 371 ? 35.712 23.998 32.084 1.00 32.46 350 SER A C 1
ATOM 5312 O O . SER A 1 371 ? 35.696 23.000 31.359 1.00 35.08 350 SER A O 1
ATOM 5320 N N . PHE A 1 372 ? 36.834 24.405 32.680 1.00 29.73 351 PHE A N 1
ATOM 5321 C CA . PHE A 1 372 ? 38.120 23.801 32.310 1.00 30.92 351 PHE A CA 1
ATOM 5322 C C . PHE A 1 372 ? 38.410 22.532 33.116 1.00 33.51 351 PHE A C 1
ATOM 5323 O O . PHE A 1 372 ? 38.589 21.453 32.541 1.00 36.96 351 PHE A O 1
ATOM 5340 N N . LEU A 1 373 ? 38.500 22.663 34.439 1.00 33.94 352 LEU A N 1
ATOM 5341 C CA . LEU A 1 373 ? 38.914 21.569 35.313 1.00 34.39 352 LEU A CA 1
ATOM 5342 C C . LEU A 1 373 ? 38.062 20.314 35.127 1.00 36.79 352 LEU A C 1
ATOM 5343 O O . LEU A 1 373 ? 36.829 20.366 35.161 1.00 37.86 352 LEU A O 1
ATOM 5359 N N . ALA A 1 374 ? 38.739 19.184 34.926 1.00 40.74 353 ALA A N 1
ATOM 5360 C CA . ALA A 1 374 ? 38.108 17.878 34.783 1.00 43.27 353 ALA A CA 1
ATOM 5361 C C . ALA A 1 374 ? 37.757 17.259 36.135 1.00 42.16 353 ALA A C 1
ATOM 5362 O O . ALA A 1 374 ? 38.364 17.568 37.165 1.00 38.80 353 ALA A O 1
ATOM 5369 N N . ASP A 1 375 ? 36.767 16.360 36.117 1.00 40.12 354 ASP A N 1
ATOM 5370 C CA . ASP A 1 375 ? 36.425 15.587 37.309 1.00 44.08 354 ASP A CA 1
ATOM 5371 C C . ASP A 1 375 ? 37.403 14.448 37.563 1.00 40.32 354 ASP A C 1
ATOM 5372 O O . ASP A 1 375 ? 37.650 14.104 38.723 1.00 40.53 354 ASP A O 1
ATOM 5381 N N . GLU A 1 376 ? 37.950 13.846 36.516 1.00 43.24 355 GLU A N 1
ATOM 5382 C CA . GLU A 1 376 ? 38.899 12.753 36.653 1.00 43.80 355 GLU A CA 1
ATOM 5383 C C . GLU A 1 376 ? 39.964 12.892 35.581 1.00 42.77 355 GLU A C 1
ATOM 5384 O O . GLU A 1 376 ? 39.730 13.521 34.543 1.00 42.96 355 GLU A O 1
ATOM 5396 N N . PRO A 1 377 ? 41.144 12.311 35.797 1.00 40.32 356 PRO A N 1
ATOM 5397 C CA . PRO A 1 377 ? 42.247 12.513 34.851 1.00 41.14 356 PRO A CA 1
ATOM 5398 C C . PRO A 1 377 ? 41.846 12.134 33.433 1.00 40.25 356 PRO A C 1
ATOM 5399 O O . PRO A 1 377 ? 41.123 11.164 33.205 1.00 37.57 356 PRO A O 1
ATOM 5410 N N . LEU A 1 378 ? 42.321 12.926 32.481 1.00 42.33 357 LEU A N 1
ATOM 5411 C CA . LEU A 1 378 ? 42.017 12.756 31.068 1.00 41.95 357 LEU A CA 1
ATOM 5412 C C . LEU A 1 378 ? 43.012 11.812 30.407 1.00 41.76 357 LEU A C 1
ATOM 5413 O O . LEU A 1 378 ? 44.190 11.766 30.770 1.00 40.56 357 LEU A O 1
ATOM 5429 N N . SER A 1 379 ? 42.528 11.057 29.424 1.00 41.96 358 SER A N 1
ATOM 5430 C CA . SER A 1 379 ? 43.428 10.256 28.614 1.00 44.01 358 SER A CA 1
ATOM 5431 C C . SER A 1 379 ? 44.260 11.173 27.717 1.00 45.11 358 SER A C 1
ATOM 5432 O O . SER A 1 379 ? 44.079 12.396 27.685 1.00 41.94 358 SER A O 1
ATOM 5440 N N . ALA A 1 380 ? 45.175 10.568 26.958 1.00 42.73 359 ALA A N 1
ATOM 5441 C CA . ALA A 1 380 ? 45.954 11.345 26.004 1.00 46.69 359 ALA A CA 1
ATOM 5442 C C . ALA A 1 380 ? 45.062 11.912 24.911 1.00 47.39 359 ALA A C 1
ATOM 5443 O O . ALA A 1 380 ? 45.297 13.026 24.428 1.00 46.02 359 ALA A O 1
ATOM 5450 N N . GLU A 1 381 ? 44.027 11.166 24.524 1.00 48.10 360 GLU A N 1
ATOM 5451 C CA . GLU A 1 381 ? 43.120 11.606 23.472 1.00 51.34 360 GLU A CA 1
ATOM 5452 C C . GLU A 1 381 ? 42.147 12.661 23.983 1.00 45.32 360 GLU A C 1
ATOM 5453 O O . GLU A 1 381 ? 41.839 13.622 23.269 1.00 46.42 360 GLU A O 1
ATOM 5465 N N . GLN A 1 382 ? 41.651 12.497 25.211 1.00 42.28 361 GLN A N 1
ATOM 5466 C CA . GLN A 1 382 ? 40.764 13.495 25.797 1.00 39.77 361 GLN A CA 1
ATOM 5467 C C . GLN A 1 382 ? 41.495 14.809 26.053 1.00 41.36 361 GLN A C 1
ATOM 5468 O O . GLN A 1 382 ? 40.923 15.890 25.865 1.00 33.13 361 GLN A O 1
ATOM 5482 N N . ALA A 1 383 ? 42.757 14.737 26.494 1.00 40.22 362 ALA A N 1
ATOM 5483 C CA . ALA A 1 383 ? 43.537 15.952 26.703 1.00 40.02 362 ALA A CA 1
ATOM 5484 C C . ALA A 1 383 ? 43.732 16.701 25.393 1.00 37.53 362 ALA A C 1
ATOM 5485 O O . ALA A 1 383 ? 43.610 17.930 25.344 1.00 36.63 362 ALA A O 1
ATOM 5492 N N . GLU A 1 384 ? 44.037 15.972 24.320 1.00 39.17 363 GLU A N 1
ATOM 5493 C CA . GLU A 1 384 ? 44.182 16.594 23.010 1.00 39.72 363 GLU A CA 1
ATOM 5494 C C . GLU A 1 384 ? 42.908 17.331 22.617 1.00 39.79 363 GLU A C 1
ATOM 5495 O O . GLU A 1 384 ? 42.950 18.500 22.212 1.00 40.42 363 GLU A O 1
ATOM 5507 N N . GLU A 1 385 ? 41.759 16.663 22.748 1.00 37.79 364 GLU A N 1
ATOM 5508 C CA . GLU A 1 385 ? 40.486 17.275 22.382 1.00 39.01 364 GLU A CA 1
ATOM 5509 C C . GLU A 1 385 ? 40.254 18.568 23.151 1.00 33.66 364 GLU A C 1
ATOM 5510 O O . GLU A 1 385 ? 39.862 19.587 22.570 1.00 31.91 364 GLU A O 1
ATOM 5522 N N . ARG A 1 386 ? 40.481 18.546 24.466 1.00 33.91 365 ARG A N 1
ATOM 5523 C CA . ARG A 1 386 ? 40.254 19.744 25.268 1.00 33.96 365 ARG A CA 1
ATOM 5524 C C . ARG A 1 386 ? 41.176 20.873 24.832 1.00 31.23 365 ARG A C 1
ATOM 5525 O O . ARG A 1 386 ? 40.737 22.016 24.660 1.00 30.82 365 ARG A O 1
ATOM 5546 N N . ASN A 1 387 ? 42.465 20.571 24.655 1.00 29.82 366 ASN A N 1
ATOM 5547 C CA . ASN A 1 387 ? 43.423 21.600 24.263 1.00 30.03 366 ASN A CA 1
ATOM 5548 C C . ASN A 1 387 ? 42.967 22.338 23.012 1.00 34.16 366 ASN A C 1
ATOM 5549 O O . ASN A 1 387 ? 43.053 23.570 22.941 1.00 30.38 366 ASN A O 1
ATOM 5560 N N . ASN A 1 388 ? 42.485 21.605 22.009 1.00 33.28 367 ASN A N 1
ATOM 5561 C CA . ASN A 1 388 ? 42.035 22.259 20.787 1.00 37.10 367 ASN A CA 1
ATOM 5562 C C . ASN A 1 388 ? 40.832 23.152 21.057 1.00 32.75 367 ASN A C 1
ATOM 5563 O O . ASN A 1 388 ? 40.713 24.235 20.473 1.00 33.12 367 ASN A O 1
ATOM 5574 N N . ILE A 1 389 ? 39.937 22.724 21.952 1.00 32.14 368 ILE A N 1
ATOM 5575 C CA . ILE A 1 389 ? 38.809 23.570 22.331 1.00 32.15 368 ILE A CA 1
ATOM 5576 C C . ILE A 1 389 ? 39.302 24.824 23.043 1.00 30.36 368 ILE A C 1
ATOM 5577 O O . ILE A 1 389 ? 38.836 25.935 22.764 1.00 28.65 368 ILE A O 1
ATOM 5593 N N . VAL A 1 390 ? 40.243 24.668 23.980 1.00 29.12 369 VAL A N 1
ATOM 5594 C CA . VAL A 1 390 ? 40.747 25.825 24.715 1.00 28.42 369 VAL A CA 1
ATOM 5595 C C . VAL A 1 390 ? 41.382 26.824 23.756 1.00 26.49 369 VAL A C 1
ATOM 5596 O O . VAL A 1 390 ? 41.155 28.035 23.858 1.00 27.79 369 VAL A O 1
ATOM 5609 N N . LEU A 1 391 ? 42.175 26.334 22.805 1.00 27.40 370 LEU A N 1
ATOM 5610 C CA . LEU A 1 391 ? 42.812 27.220 21.836 1.00 29.44 370 LEU A CA 1
ATOM 5611 C C . LEU A 1 391 ? 41.777 27.987 21.020 1.00 29.10 370 LEU A C 1
ATOM 5612 O O . LEU A 1 391 ? 41.934 29.189 20.771 1.00 27.46 370 LEU A O 1
ATOM 5628 N N . GLY A 1 392 ? 40.714 27.307 20.587 1.00 30.21 371 GLY A N 1
ATOM 5629 C CA . GLY A 1 392 ? 39.693 27.974 19.798 1.00 30.19 371 GLY A CA 1
ATOM 5630 C C . GLY A 1 392 ? 38.961 29.041 20.587 1.00 29.81 371 GLY A C 1
ATOM 5631 O O . GLY A 1 392 ? 38.729 30.147 20.092 1.00 29.35 371 GLY A O 1
ATOM 5635 N N . ILE A 1 393 ? 38.591 28.725 21.828 1.00 26.48 372 ILE A N 1
ATOM 5636 C CA . ILE A 1 393 ? 37.931 29.711 22.676 1.00 27.60 372 ILE A CA 1
ATOM 5637 C C . ILE A 1 393 ? 38.889 30.847 23.021 1.00 27.09 372 ILE A C 1
ATOM 5638 O O . ILE A 1 393 ? 38.504 32.023 23.016 1.00 26.64 372 ILE A O 1
ATOM 5654 N N . MET A 1 394 ? 40.151 30.521 23.311 1.00 25.59 373 MET A N 1
ATOM 5655 C CA . MET A 1 394 ? 41.121 31.556 23.653 1.00 26.11 373 MET A CA 1
ATOM 5656 C C . MET A 1 394 ? 41.369 32.496 22.480 1.00 30.14 373 MET A C 1
ATOM 5657 O O . MET A 1 394 ? 41.616 33.693 22.684 1.00 27.29 373 MET A O 1
ATOM 5671 N N . LYS A 1 395 ? 41.315 31.973 21.252 1.00 29.17 374 LYS A N 1
ATOM 5672 C CA . LYS A 1 395 ? 41.557 32.797 20.072 1.00 29.67 374 LYS A CA 1
ATOM 5673 C C . LYS A 1 395 ? 40.582 33.964 19.987 1.00 28.87 374 LYS A C 1
ATOM 5674 O O . LYS A 1 395 ? 40.944 35.039 19.497 1.00 28.37 374 LYS A O 1
ATOM 5693 N N . LYS A 1 396 ? 39.338 33.766 20.432 1.00 27.83 375 LYS A N 1
ATOM 5694 C CA . LYS A 1 396 ? 38.374 34.857 20.421 1.00 29.35 375 LYS A CA 1
ATOM 5695 C C . LYS A 1 396 ? 38.863 36.027 21.262 1.00 28.09 375 LYS A C 1
ATOM 5696 O O . LYS A 1 396 ? 38.552 37.182 20.953 1.00 29.54 375 LYS A O 1
ATOM 5715 N N . ALA A 1 397 ? 39.605 35.748 22.338 1.00 26.09 376 ALA A N 1
ATOM 5716 C CA . ALA A 1 397 ? 40.166 36.810 23.167 1.00 26.29 376 ALA A CA 1
ATOM 5717 C C . ALA A 1 397 ? 41.425 37.414 22.546 1.00 25.80 376 ALA A C 1
ATOM 5718 O O . ALA A 1 397 ? 41.532 38.638 22.419 1.00 28.37 376 ALA A O 1
ATOM 5725 N N . THR A 1 398 ? 42.376 36.574 22.122 1.00 28.03 377 THR A N 1
ATOM 5726 C CA . THR A 1 398 ? 43.667 37.094 21.672 1.00 27.90 377 THR A CA 1
ATOM 5727 C C . THR A 1 398 ? 43.519 37.942 20.415 1.00 27.73 377 THR A C 1
ATOM 5728 O O . THR A 1 398 ? 44.300 38.871 20.192 1.00 28.67 377 THR A O 1
ATOM 5739 N N . HIS A 1 399 ? 42.579 37.586 19.553 1.00 27.70 378 HIS A N 1
ATOM 5740 C CA . HIS A 1 399 ? 42.332 38.270 18.293 1.00 31.72 378 HIS A CA 1
ATOM 5741 C C . HIS A 1 399 ? 41.169 39.268 18.344 1.00 30.12 378 HIS A C 1
ATOM 5742 O O . HIS A 1 399 ? 40.676 39.675 17.287 1.00 31.56 378 HIS A O 1
ATOM 5755 N N . ALA A 1 400 ? 40.644 39.570 19.537 1.00 25.74 379 ALA A N 1
ATOM 5756 C CA . ALA A 1 400 ? 39.419 40.360 19.663 1.00 25.60 379 ALA A CA 1
ATOM 5757 C C . ALA A 1 400 ? 39.507 41.728 18.981 1.00 27.01 379 ALA A C 1
ATOM 5758 O O . ALA A 1 400 ? 38.507 42.213 18.439 1.00 27.27 379 ALA A O 1
ATOM 5765 N N . ILE A 1 401 ? 40.662 42.399 19.044 1.00 24.41 380 ILE A N 1
ATOM 5766 C CA . ILE A 1 401 ? 40.818 43.718 18.433 1.00 26.44 380 ILE A CA 1
ATOM 5767 C C . ILE A 1 401 ? 42.090 43.741 17.602 1.00 25.36 380 ILE A C 1
ATOM 5768 O O . ILE A 1 401 ? 42.982 42.908 17.759 1.00 25.83 380 ILE A O 1
ATOM 5784 N N . GLU A 1 402 ? 42.176 44.743 16.735 1.00 29.97 381 GLU A N 1
ATOM 5785 C CA . GLU A 1 402 ? 43.403 45.040 16.014 1.00 33.65 381 GLU A CA 1
ATOM 5786 C C . GLU A 1 402 ? 44.200 46.101 16.764 1.00 28.81 381 GLU A C 1
ATOM 5787 O O . GLU A 1 402 ? 43.634 46.977 17.423 1.00 29.34 381 GLU A O 1
ATOM 5799 N N . LEU A 1 403 ? 45.519 45.985 16.705 1.00 27.08 382 LEU A N 1
ATOM 5800 C CA . LEU A 1 403 ? 46.379 46.971 17.350 1.00 29.06 382 LEU A CA 1
ATOM 5801 C C . LEU A 1 403 ? 46.311 48.291 16.586 1.00 30.59 382 LEU A C 1
ATOM 5802 O O . LEU A 1 403 ? 46.577 48.311 15.377 1.00 27.51 382 LEU A O 1
ATOM 5818 N N . PRO A 1 404 ? 45.950 49.404 17.227 1.00 29.90 383 PRO A N 1
ATOM 5819 C CA . PRO A 1 404 ? 45.964 50.692 16.524 1.00 32.89 383 PRO A CA 1
ATOM 5820 C C . PRO A 1 404 ? 47.371 51.078 16.092 1.00 32.33 383 PRO A C 1
ATOM 5821 O O . PRO A 1 404 ? 48.370 50.600 16.634 1.00 32.52 383 PRO A O 1
ATOM 5832 N N . GLU A 1 405 ? 47.441 51.964 15.100 1.00 33.23 384 GLU A N 1
ATOM 5833 C CA . GLU A 1 405 ? 48.700 52.524 14.622 1.00 39.97 384 GLU A CA 1
ATOM 5834 C C . GLU A 1 405 ? 48.768 53.998 14.998 1.00 34.15 384 GLU A C 1
ATOM 5835 O O . GLU A 1 405 ? 47.769 54.716 14.902 1.00 36.53 384 GLU A O 1
ATOM 5847 N N . TYR A 1 406 ? 49.944 54.443 15.427 1.00 34.98 385 TYR A N 1
ATOM 5848 C CA . TYR A 1 406 ? 50.112 55.799 15.941 1.00 35.86 385 TYR A CA 1
ATOM 5849 C C . TYR A 1 406 ? 51.260 56.532 15.251 1.00 36.97 385 TYR A C 1
ATOM 5850 O O . TYR A 1 406 ? 52.275 55.926 14.910 1.00 40.69 385 TYR A O 1
#

Organism: Unknown prokaryotic organism (NCBI:txid2725)

Solvent-accessible surface area: 17265 Å² total; per-residue (Å²): 183,17,84,158,10,112,89,0,0,0,11,5,3,14,3,5,0,1,1,0,0,46,12,0,58,112,41,51,17,97,4,14,0,1,18,134,73,150,64,20,128,182,37,50,96,47,15,30,0,37,24,21,0,8,59,0,0,101,96,9,61,4,39,116,52,0,34,88,72,102,28,44,56,111,12,31,88,41,9,34,58,89,33,93,95,69,25,63,74,178,126,91,4,63,0,37,31,0,30,0,0,52,19,0,32,151,44,5,117,101,15,67,43,79,73,96,23,22,18,95,41,26,66,66,86,146,94,40,0,30,0,74,2,136,87,51,66,74,57,78,5,28,0,0,0,0,9,39,13,30,76,1,61,3,0,136,78,26,10,53,180,142,43,33,112,43,100,84,11,21,0,8,34,0,36,0,28,10,68,17,62,63,147,18,91,45,2,36,8,10,0,6,11,140,54,42,26,0,18,1,28,0,23,107,59,75,105,108,0,79,1,8,4,27,0,98,19,123,104,62,8,132,156,85,142,68,87,64,10,19,15,73,16,0,77,149,27,0,73,123,24,19,51,43,0,72,96,0,12,78,26,0,95,112,12,152,70,27,90,16,14,14,0,22,0,2,51,27,206,64,13,16,78,49,39,0,0,0,0,2,41,0,0,2,6,1,3,61,19,1,30,0,20,5,0,1,7,0,0,0,0,7,0,0,0,0,8,0,77,77,11,109,59,23,95,42,0,7,60,105,0,24,107,44,0,117,66,0,6,81,27,0,5,61,6,0,24,64,11,4,105,63,41,15,15,92,122,46,32,49,55,123,92,4,98,96,31,49,84,97,19,101,42,50,25,116,159,1,9,110,39,26,158,28,29,168,74

Nearest PDB structures (foldseek):
  5tul-assembly1_A  TM=1.003E+00  e=1.865E-90  uncultured bacterium
  5tue-assembly1_A  TM=9.744E-01  e=3.020E-62  uncultured bacterium
  8twf-assembly1_A  TM=9.423E-01  e=3.155E-63  Legionella massiliensis
  8twf-assembly1_C  TM=9.313E-01  e=1.612E-63  Legionella massiliensis
  5tuk-assembly2_B  TM=9.283E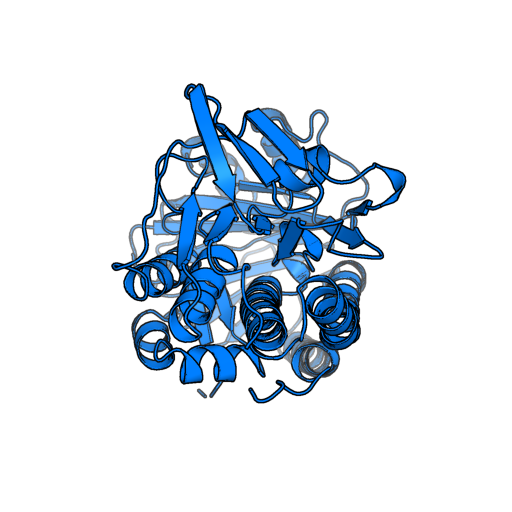-01  e=5.657E-61  uncultured bacterium